Protein 2UX9 (pdb70)

Structure (mmCIF, N/CA/C/O backbone):
data_2UX9
#
_entry.id   2UX9
#
_cell.length_a   67.585
_cell.length_b   67.585
_cell.length_c   169.188
_cell.angle_alpha   90.00
_cell.angle_beta   90.00
_cell.angle_gamma   120.00
#
_symmetry.space_group_name_H-M   'P 31 2 1'
#
loop_
_entity.id
_entity.type
_entity.pdbx_description
1 polymer DODECIN
2 non-polymer 'SODIUM ION'
3 non-polymer 'FLAVIN MONONUCLEOTIDE'
4 non-polymer 'COENZYME A'
5 non-polymer 'PHOSPHATE ION'
6 water water
#
loop_
_atom_site.group_PDB
_atom_site.id
_atom_site.type_symbol
_atom_site.label_atom_id
_atom_site.label_alt_id
_atom_site.label_comp_id
_atom_site.label_asym_id
_atom_site.label_entity_id
_atom_site.label_seq_id
_atom_site.pdbx_PDB_ins_code
_atom_site.Cartn_x
_atom_site.Cartn_y
_atom_site.Cartn_z
_atom_site.occupancy
_atom_site.B_iso_or_equiv
_atom_site.auth_seq_id
_atom_site.auth_comp_id
_atom_site.auth_asym_id
_atom_site.auth_atom_id
_atom_site.pdbx_PDB_model_num
ATOM 1 N N . GLY A 1 2 ? 16.111 50.098 -12.324 1.00 20.67 2 GLY A N 1
ATOM 2 C CA . GLY A 1 2 ? 17.475 50.446 -11.876 1.00 20.49 2 GLY A CA 1
ATOM 3 C C . GLY A 1 2 ? 18.523 49.463 -12.364 1.00 20.05 2 GLY A C 1
ATOM 4 O O . GLY A 1 2 ? 18.329 48.799 -13.382 1.00 20.58 2 GLY A O 1
ATOM 5 N N . LYS A 1 3 ? 19.637 49.390 -11.640 1.00 19.22 3 LYS A N 1
ATOM 6 C CA . LYS A 1 3 ? 20.757 48.501 -11.980 1.00 18.80 3 LYS A CA 1
ATOM 7 C C . LYS A 1 3 ? 20.341 47.031 -12.059 1.00 17.46 3 LYS A C 1
ATOM 8 O O . LYS A 1 3 ? 19.461 46.587 -11.327 1.00 17.03 3 LYS A O 1
ATOM 14 N N . VAL A 1 4 ? 20.992 46.283 -12.947 1.00 15.33 4 VAL A N 1
ATOM 15 C CA . VAL A 1 4 ? 20.668 44.874 -13.157 1.00 14.46 4 VAL A CA 1
ATOM 16 C C . VAL A 1 4 ? 21.928 44.055 -12.927 1.00 13.41 4 VAL A C 1
ATOM 17 O O . VAL A 1 4 ? 23.022 44.476 -13.336 1.00 13.84 4 VAL A O 1
ATOM 21 N N . TYR A 1 5 ? 21.777 42.926 -12.235 1.00 13.32 5 TYR A N 1
ATOM 22 C CA . TYR A 1 5 ? 22.886 42.001 -11.964 1.00 12.76 5 TYR A CA 1
ATOM 23 C C . TYR A 1 5 ? 22.648 40.671 -12.659 1.00 12.84 5 TYR A C 1
ATOM 24 O O . TYR A 1 5 ? 21.509 40.276 -12.895 1.00 12.87 5 TYR A O 1
ATOM 33 N N . LYS A 1 6 ? 23.732 39.988 -12.991 1.00 12.91 6 LYS A N 1
ATOM 34 C CA . LYS A 1 6 ? 23.696 38.643 -13.527 1.00 13.33 6 LYS A CA 1
ATOM 35 C C . LYS A 1 6 ? 24.269 37.717 -12.469 1.00 13.58 6 LYS A C 1
ATOM 36 O O . LYS A 1 6 ? 25.223 38.085 -11.787 1.00 13.22 6 LYS A O 1
ATOM 42 N N . LYS A 1 7 ? 23.703 36.519 -12.346 1.00 12.93 7 LYS A N 1
ATOM 43 C CA . LYS A 1 7 ? 24.292 35.461 -11.537 1.00 13.79 7 LYS A CA 1
ATOM 44 C C . LYS A 1 7 ? 24.690 34.311 -12.451 1.00 13.45 7 LYS A C 1
ATOM 45 O O . LYS A 1 7 ? 23.916 33.911 -13.329 1.00 14.93 7 LYS A 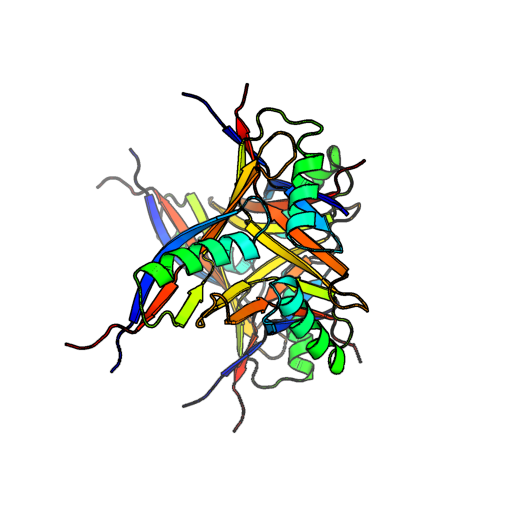O 1
ATOM 51 N N . VAL A 1 8 ? 25.895 33.786 -12.262 1.00 12.91 8 VAL A N 1
ATOM 52 C CA . VAL A 1 8 ? 26.332 32.569 -12.955 1.00 13.13 8 VAL A CA 1
ATOM 53 C C . VAL A 1 8 ? 26.716 31.509 -11.931 1.00 13.52 8 VAL A C 1
ATOM 54 O O . VAL A 1 8 ? 27.145 31.839 -10.824 1.00 14.36 8 VAL A O 1
ATOM 58 N N . GLU A 1 9 ? 26.544 30.246 -12.295 1.00 12.91 9 GLU A N 1
ATOM 59 C CA A GLU A 1 9 ? 26.863 29.151 -11.381 0.50 13.17 9 GLU A CA 1
ATOM 60 C CA B GLU A 1 9 ? 26.838 29.130 -11.406 0.50 13.15 9 GLU A CA 1
ATOM 61 C C . GLU A 1 9 ? 28.151 28.466 -11.804 1.00 13.28 9 GLU A C 1
ATOM 62 O O . GLU A 1 9 ? 28.282 27.968 -12.924 1.00 13.18 9 GLU A O 1
ATOM 73 N N . LEU A 1 10 ? 29.111 28.478 -10.884 1.00 12.84 10 LEU A N 1
ATOM 74 C CA . LEU A 1 10 ? 30.433 27.889 -11.094 1.00 13.29 10 LEU A CA 1
ATOM 75 C C . LEU A 1 10 ? 30.678 26.820 -10.051 1.00 13.68 10 LEU A C 1
ATOM 76 O O . LEU A 1 10 ? 29.986 26.764 -9.028 1.00 15.25 10 LEU A O 1
ATOM 81 N N . VAL A 1 11 ? 31.638 25.954 -10.331 1.00 12.46 11 VAL A N 1
ATOM 82 C CA . VAL A 1 11 ? 32.079 24.967 -9.363 1.00 12.03 11 VAL A CA 1
ATOM 83 C C . VAL A 1 11 ? 33.577 25.109 -9.238 1.00 11.89 11 VAL A C 1
ATOM 84 O O . VAL A 1 11 ? 34.311 24.860 -10.202 1.00 11.83 11 VAL A O 1
ATOM 88 N N . GLY A 1 12 ? 34.036 25.571 -8.078 1.00 11.41 12 GLY A N 1
ATOM 89 C CA . GLY A 1 12 ? 35.470 25.631 -7.824 1.00 11.46 12 GLY A CA 1
ATOM 90 C C . GLY A 1 12 ? 35.918 24.343 -7.175 1.00 11.62 12 GLY A C 1
ATOM 91 O O . GLY A 1 12 ? 35.153 23.744 -6.424 1.00 11.27 12 GLY A O 1
ATOM 92 N N . THR A 1 13 ? 37.146 23.916 -7.436 1.00 11.37 13 THR A N 1
ATOM 93 C CA . THR A 1 13 ? 37.692 22.721 -6.814 1.00 11.51 13 THR A CA 1
ATOM 94 C C . THR A 1 13 ? 39.059 22.971 -6.192 1.00 10.99 13 THR A C 1
ATOM 95 O O . THR A 1 13 ? 39.802 23.878 -6.601 1.00 11.59 13 THR A O 1
ATOM 99 N N . SER A 1 14 ? 39.382 22.149 -5.202 1.00 11.14 14 SER A N 1
ATOM 100 C CA . SER A 1 14 ? 40.674 22.179 -4.530 1.00 11.19 14 SER A CA 1
ATOM 101 C C . SER A 1 14 ? 40.875 20.876 -3.782 1.00 12.22 14 SER A C 1
ATOM 102 O O . SER A 1 14 ? 39.924 20.333 -3.234 1.00 12.14 14 SER A O 1
ATOM 105 N N . GLU A 1 15 ? 42.116 20.398 -3.722 1.00 12.49 15 GLU A N 1
ATOM 106 C CA . GLU A 1 15 ? 42.459 19.255 -2.878 1.00 13.92 15 GLU A CA 1
ATOM 107 C C . GLU A 1 15 ? 42.590 19.672 -1.434 1.00 13.97 15 GLU A C 1
ATOM 108 O O . GLU A 1 15 ? 42.571 18.830 -0.531 1.00 15.58 15 GLU A O 1
ATOM 114 N N . GLU A 1 16 ? 42.755 20.961 -1.200 1.00 13.69 16 GLU A N 1
ATOM 115 C CA A GLU A 1 16 ? 43.163 21.425 0.114 0.50 14.02 16 GLU A CA 1
ATOM 116 C CA B GLU A 1 16 ? 43.157 21.443 0.122 0.50 14.10 16 GLU A CA 1
ATOM 117 C C . GLU A 1 16 ? 41.979 21.773 1.019 1.00 14.40 16 GLU A C 1
ATOM 118 O O . GLU A 1 16 ? 41.962 21.402 2.188 1.00 15.91 16 GLU A O 1
ATOM 129 N N . GLY A 1 17 ? 40.976 22.461 0.491 1.00 13.21 17 GLY A N 1
ATOM 130 C CA . GLY A 1 17 ? 39.874 22.880 1.347 1.00 13.07 17 GLY A CA 1
ATOM 131 C C . GLY A 1 17 ? 38.796 23.690 0.676 1.00 12.70 17 GLY A C 1
ATOM 132 O O . GLY A 1 17 ? 38.844 23.970 -0.521 1.00 11.84 17 GLY A O 1
ATOM 133 N N . LEU A 1 18 ? 37.804 24.058 1.476 1.00 12.17 18 LEU A N 1
ATOM 134 C CA . LEU A 1 18 ? 36.625 24.742 0.981 1.00 12.01 18 LEU A CA 1
ATOM 135 C C . LEU A 1 18 ? 36.910 26.160 0.526 1.00 11.90 18 LEU A C 1
ATOM 136 O O . LEU A 1 18 ? 36.481 26.577 -0.549 1.00 11.52 18 LEU A O 1
ATOM 141 N N . GLU A 1 19 ? 37.673 26.900 1.322 1.00 12.26 19 GLU A N 1
ATOM 142 C CA . GLU A 1 19 ? 38.018 28.264 0.960 1.00 12.02 19 GLU A CA 1
ATOM 143 C C . GLU A 1 19 ? 38.825 28.299 -0.334 1.00 12.04 19 GLU A C 1
ATOM 144 O O . GLU A 1 19 ? 38.598 29.134 -1.202 1.00 12.18 19 GLU A O 1
ATOM 150 N N . ALA A 1 20 ? 39.762 27.374 -0.470 1.00 11.63 20 ALA A N 1
ATOM 151 C CA . ALA A 1 20 ? 40.580 27.329 -1.667 1.00 11.14 20 ALA A CA 1
AT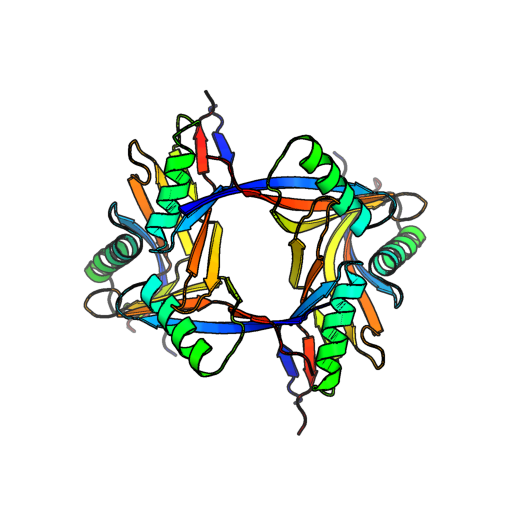OM 152 C C . ALA A 1 20 ? 39.731 27.017 -2.892 1.00 11.22 20 ALA A C 1
ATOM 153 O O . ALA A 1 20 ? 39.999 27.555 -3.968 1.00 11.28 20 ALA A O 1
ATOM 155 N N . ALA A 1 21 ? 38.737 26.145 -2.741 1.00 11.04 21 ALA A N 1
ATOM 156 C CA . ALA A 1 21 ? 37.845 25.834 -3.858 1.00 10.84 21 ALA A CA 1
ATOM 157 C C . ALA A 1 21 ? 37.032 27.064 -4.265 1.00 11.40 21 ALA A C 1
ATOM 158 O O . ALA A 1 21 ? 36.886 27.367 -5.447 1.00 11.89 21 ALA A O 1
ATOM 160 N N . ILE A 1 22 ? 36.508 27.782 -3.278 1.00 11.72 22 ILE A N 1
ATOM 161 C CA . ILE A 1 22 ? 35.769 29.016 -3.558 1.00 11.77 22 ILE A CA 1
ATOM 162 C C . ILE A 1 22 ? 36.683 30.026 -4.264 1.00 11.82 22 ILE A C 1
ATOM 163 O O . ILE A 1 22 ? 36.316 30.613 -5.284 1.00 11.54 22 ILE A O 1
ATOM 168 N N . GLN A 1 23 ? 37.893 30.189 -3.744 1.00 11.77 23 GLN A N 1
ATOM 169 C CA . GLN A 1 23 ? 38.822 31.147 -4.316 1.00 11.96 23 GLN A CA 1
ATOM 170 C C . GLN A 1 23 ? 39.212 30.778 -5.753 1.00 12.41 23 GLN A C 1
ATOM 171 O O . GLN A 1 23 ? 39.410 31.657 -6.587 1.00 12.24 23 GLN A O 1
ATOM 177 N N . ALA A 1 24 ? 39.318 29.485 -6.041 1.00 12.04 24 ALA A N 1
ATOM 178 C CA . ALA A 1 24 ? 39.629 29.067 -7.412 1.00 12.00 24 ALA A CA 1
ATOM 179 C C . ALA A 1 24 ? 38.540 29.491 -8.395 1.00 12.42 24 ALA A C 1
ATOM 180 O O . ALA A 1 24 ? 38.839 29.969 -9.492 1.00 12.57 24 ALA A O 1
ATOM 182 N N . ALA A 1 25 ? 37.281 29.317 -8.010 1.00 12.47 25 ALA A N 1
ATOM 183 C CA . ALA A 1 25 ? 36.184 29.737 -8.870 1.00 12.72 25 ALA A CA 1
ATOM 184 C C . ALA A 1 25 ? 36.223 31.250 -9.094 1.00 12.96 25 ALA A C 1
ATOM 185 O O . ALA A 1 25 ? 36.081 31.733 -10.219 1.00 12.65 25 ALA A O 1
ATOM 187 N N . LEU A 1 26 ? 36.443 32.002 -8.020 1.00 12.96 26 LEU A N 1
ATOM 188 C CA . LEU A 1 26 ? 36.460 33.462 -8.126 1.00 13.10 26 LEU A CA 1
ATOM 189 C C . LEU A 1 26 ? 37.652 33.975 -8.929 1.00 13.37 26 LEU A C 1
ATOM 190 O O . LEU A 1 26 ? 37.526 34.966 -9.653 1.00 13.39 26 LEU A O 1
ATOM 195 N N . ALA A 1 27 ? 38.796 33.302 -8.812 1.00 13.13 27 ALA A N 1
ATOM 196 C CA . ALA A 1 27 ? 39.988 33.695 -9.563 1.00 13.25 27 ALA A CA 1
ATOM 197 C C . ALA A 1 27 ? 39.758 33.495 -11.052 1.00 13.87 27 ALA A C 1
ATOM 198 O O . ALA A 1 27 ? 40.155 34.329 -11.872 1.00 14.22 27 ALA A O 1
ATOM 200 N N . ARG A 1 28 ? 39.115 32.393 -11.414 1.00 14.10 28 ARG A N 1
ATOM 201 C CA . ARG A 1 28 ? 38.791 32.167 -12.819 1.00 14.26 28 ARG A CA 1
ATOM 202 C C . ARG A 1 28 ? 37.771 33.212 -13.312 1.00 14.48 28 ARG A C 1
ATOM 203 O O . ARG A 1 28 ? 37.930 33.775 -14.399 1.00 14.81 28 ARG A O 1
ATOM 211 N N . ALA A 1 29 ? 36.750 33.498 -12.509 1.00 14.35 29 ALA A N 1
ATOM 212 C CA . ALA A 1 29 ? 35.724 34.468 -12.904 1.00 14.54 29 ALA A CA 1
ATOM 213 C C . ALA A 1 29 ? 36.315 35.850 -13.203 1.00 15.11 29 ALA A C 1
ATOM 214 O O . ALA A 1 29 ? 35.930 36.498 -14.175 1.00 14.87 29 ALA A O 1
ATOM 216 N N . ARG A 1 30 ? 37.276 36.272 -12.386 1.00 15.35 30 ARG A N 1
ATOM 217 C CA A ARG A 1 30 ? 37.887 37.593 -12.525 0.50 16.00 30 ARG A CA 1
ATOM 218 C CA B ARG A 1 30 ? 37.932 37.579 -12.504 0.50 15.94 30 ARG A CA 1
ATOM 219 C C . ARG A 1 30 ? 38.717 37.726 -13.805 1.00 16.14 30 ARG A C 1
ATOM 220 O O . ARG A 1 30 ? 38.965 38.833 -14.266 1.00 16.22 30 ARG A O 1
ATOM 235 N N . LYS A 1 31 ? 39.131 36.608 -14.396 1.00 15.50 31 LYS A N 1
ATOM 236 C CA . LYS A 1 31 ? 39.875 36.677 -15.659 1.00 16.53 31 LYS A CA 1
ATOM 237 C C . LYS A 1 31 ? 39.048 37.298 -16.786 1.00 16.06 31 LYS A C 1
ATOM 238 O O . LYS A 1 31 ? 39.600 37.962 -17.661 1.00 16.35 31 LYS A O 1
ATOM 244 N N . THR A 1 32 ? 37.734 37.083 -16.772 1.00 15.75 32 THR A N 1
ATOM 245 C CA . THR A 1 32 ? 36.879 37.548 -17.866 1.00 15.53 32 THR A CA 1
ATOM 246 C C . THR A 1 32 ? 35.690 38.414 -17.453 1.00 15.27 32 THR A C 1
ATOM 247 O O . THR A 1 32 ? 35.114 39.090 -18.306 1.00 15.48 32 THR A O 1
ATOM 251 N N . LEU A 1 33 ? 35.315 38.393 -16.173 1.00 14.59 33 LEU A N 1
ATOM 252 C CA . LEU A 1 33 ? 34.143 39.136 -15.697 1.00 14.69 33 LEU A CA 1
ATOM 253 C C . LEU A 1 33 ? 34.536 40.301 -14.806 1.00 14.90 33 LEU A C 1
ATOM 254 O O . LEU A 1 33 ? 35.409 40.186 -13.949 1.00 15.67 33 LEU A O 1
ATOM 259 N N . ARG A 1 34 ? 33.874 41.429 -15.025 1.00 15.00 34 ARG A N 1
ATOM 260 C CA . ARG A 1 34 ? 34.083 42.631 -14.243 1.00 15.01 34 ARG A CA 1
ATOM 261 C C . ARG A 1 34 ? 32.900 42.872 -13.316 1.00 14.45 34 ARG A C 1
ATOM 262 O O . ARG A 1 34 ? 31.776 42.378 -13.551 1.00 14.25 34 ARG A O 1
ATOM 270 N N . HIS A 1 35 ? 33.152 43.654 -12.272 1.00 14.19 35 HIS A N 1
ATOM 271 C CA . HIS A 1 35 ? 32.131 44.077 -11.316 1.00 14.30 35 HIS A CA 1
ATOM 272 C C . HIS A 1 35 ? 31.574 42.894 -10.535 1.00 13.74 35 HIS A C 1
ATOM 273 O O . HIS A 1 35 ? 30.403 42.868 -10.205 1.00 12.88 35 HIS A O 1
ATOM 280 N N . LEU A 1 36 ? 32.438 41.924 -10.239 1.00 13.28 36 LEU A N 1
ATOM 281 C CA . LEU A 1 36 ? 32.094 40.791 -9.384 1.00 13.73 36 LEU A CA 1
ATOM 282 C C . LEU A 1 36 ? 31.808 41.334 -7.987 1.00 14.05 36 LEU A C 1
ATOM 283 O O . LEU A 1 36 ? 32.620 42.085 -7.444 1.00 14.35 36 LEU A O 1
ATOM 288 N N . ASP A 1 37 ? 30.652 40.978 -7.422 1.00 13.20 37 ASP A N 1
ATOM 289 C CA . ASP A 1 37 ? 30.172 41.626 -6.187 1.00 13.24 37 ASP A CA 1
ATOM 290 C C . ASP A 1 37 ? 29.959 40.673 -5.012 1.00 12.97 37 ASP A C 1
ATOM 291 O O . ASP A 1 37 ? 30.429 40.961 -3.913 1.00 13.41 37 ASP A O 1
ATOM 296 N N . TRP A 1 38 ? 29.242 39.566 -5.218 1.00 12.70 38 TRP A N 1
ATOM 297 C CA . TRP A 1 38 ? 28.975 38.639 -4.121 1.00 12.85 38 TRP A CA 1
ATOM 298 C C . TRP A 1 38 ? 28.901 37.209 -4.607 1.00 11.96 38 TRP A C 1
ATOM 299 O O . TRP A 1 38 ? 28.781 36.968 -5.796 1.00 12.56 38 TRP A O 1
ATOM 310 N N . PHE A 1 39 ? 28.966 36.267 -3.674 1.00 11.85 39 PHE A N 1
ATOM 311 C CA . PHE A 1 39 ? 28.761 34.871 -4.008 1.00 12.01 39 PHE A CA 1
ATOM 312 C C . PHE A 1 39 ? 27.874 34.195 -2.974 1.00 12.33 39 PHE A C 1
ATOM 313 O O . PHE A 1 39 ? 27.700 34.690 -1.861 1.00 12.56 39 PHE A O 1
ATOM 321 N N . GLU A 1 40 ? 27.296 33.073 -3.393 1.00 12.63 40 GLU A N 1
ATOM 322 C CA . GLU A 1 40 ? 26.399 32.255 -2.582 1.00 12.76 40 GLU A CA 1
ATOM 323 C C . GLU A 1 40 ? 26.805 30.806 -2.799 1.00 12.40 40 GLU A C 1
ATOM 324 O O . GLU A 1 40 ? 26.795 30.322 -3.937 1.00 13.53 40 GLU A O 1
ATOM 330 N N . VAL A 1 41 ? 27.146 30.095 -1.734 1.00 12.80 41 VAL A N 1
ATOM 331 C CA . VAL A 1 41 ? 27.418 28.668 -1.850 1.00 12.57 41 VAL A CA 1
ATOM 332 C C . VAL A 1 41 ? 26.108 27.889 -1.934 1.00 13.29 41 VAL A C 1
ATOM 333 O O . VAL A 1 41 ? 25.249 27.993 -1.060 1.00 14.20 41 VAL A O 1
ATOM 337 N N . LYS A 1 42 ? 25.958 27.108 -3.000 1.00 12.83 42 LYS A N 1
ATOM 338 C CA . LYS A 1 42 ? 24.743 26.329 -3.227 1.00 13.63 42 LYS A CA 1
ATOM 339 C C . LYS A 1 42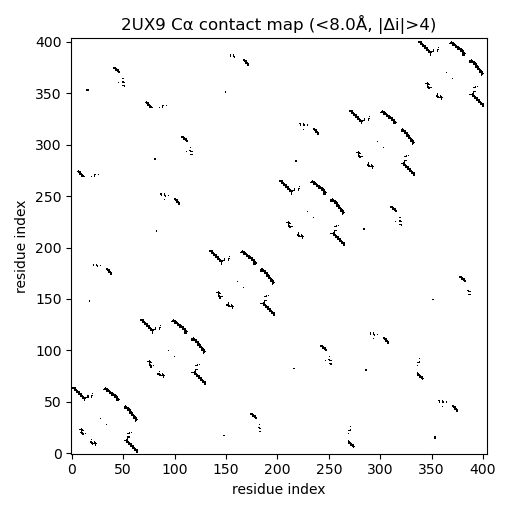 ? 24.874 24.899 -2.729 1.00 13.52 42 LYS A C 1
ATOM 340 O O . LYS A 1 42 ? 23.928 24.353 -2.178 1.00 14.55 42 LYS A O 1
ATOM 346 N N . GLU A 1 43 ? 26.047 24.304 -2.921 1.00 13.14 43 GLU A N 1
ATOM 347 C CA . GLU A 1 43 ? 26.313 22.913 -2.550 1.00 14.21 43 GLU A CA 1
ATOM 348 C C . GLU A 1 43 ? 27.785 22.767 -2.265 1.00 12.73 43 GLU A C 1
ATOM 349 O O . GLU A 1 43 ? 28.601 23.442 -2.889 1.00 13.08 43 GLU A O 1
ATOM 355 N N . ILE A 1 44 ? 28.123 21.813 -1.397 1.00 11.94 44 ILE A N 1
ATOM 356 C CA . ILE A 1 44 ? 29.470 21.313 -1.240 1.00 12.21 44 ILE A CA 1
ATOM 357 C C . ILE A 1 44 ? 29.424 19.807 -1.498 1.00 12.16 44 ILE A C 1
ATOM 358 O O . ILE A 1 44 ? 28.675 19.067 -0.867 1.00 11.65 44 ILE A O 1
ATOM 363 N N . ARG A 1 45 ? 30.216 19.380 -2.471 1.00 12.02 45 ARG A N 1
ATOM 364 C CA . ARG A 1 45 ? 30.345 17.976 -2.872 1.00 12.25 45 ARG A CA 1
ATOM 365 C C . ARG A 1 45 ? 31.834 17.662 -2.973 1.00 11.63 45 ARG A C 1
ATOM 366 O O . ARG A 1 45 ? 32.683 18.521 -2.727 1.00 11.98 45 ARG A O 1
ATOM 374 N N . GLY A 1 46 ? 32.165 16.438 -3.354 1.00 11.11 46 GLY A N 1
ATOM 375 C CA . GLY A 1 46 ? 33.546 16.149 -3.640 1.00 10.90 46 GLY A CA 1
ATOM 376 C C . GLY A 1 46 ? 33.769 14.712 -3.995 1.00 10.72 46 GLY A C 1
ATOM 377 O O . GLY A 1 46 ? 32.855 13.887 -3.967 1.00 10.80 46 GLY A O 1
ATOM 378 N N . THR A 1 47 ? 35.000 14.425 -4.359 1.00 11.06 47 THR A N 1
ATOM 379 C CA . THR A 1 47 ? 35.417 13.083 -4.684 1.00 11.20 47 THR A CA 1
ATOM 380 C C . THR A 1 47 ? 36.291 12.490 -3.579 1.00 11.56 47 THR A C 1
ATOM 381 O O . THR A 1 47 ? 36.849 13.208 -2.744 1.00 11.24 47 THR A O 1
ATOM 385 N N . ILE A 1 48 ? 36.365 11.167 -3.569 1.00 11.88 48 ILE A N 1
ATOM 386 C CA . ILE A 1 48 ? 37.074 10.425 -2.544 1.00 11.89 48 ILE A CA 1
ATOM 387 C C . ILE A 1 48 ? 38.209 9.633 -3.183 1.00 13.01 48 ILE A C 1
ATOM 388 O O . ILE A 1 48 ? 38.034 9.032 -4.246 1.00 13.12 48 ILE A O 1
ATOM 393 N N . GLY A 1 49 ? 39.371 9.666 -2.536 1.00 13.85 49 GLY A N 1
ATOM 394 C CA . GLY A 1 49 ? 40.544 8.915 -2.968 1.00 15.61 49 GLY A CA 1
ATOM 395 C C . GLY A 1 49 ? 41.170 8.217 -1.785 1.00 17.66 49 GLY A C 1
ATOM 396 O O . GLY A 1 49 ? 40.546 8.046 -0.737 1.00 17.55 49 GLY A O 1
ATOM 397 N N . GLU A 1 50 ? 42.425 7.825 -1.956 1.00 19.26 50 GLU A N 1
ATOM 398 C CA . GLU A 1 50 ? 43.138 7.071 -0.930 1.00 20.75 50 GLU A CA 1
ATOM 399 C C . GLU A 1 50 ? 43.396 7.891 0.336 1.00 20.93 50 GLU A C 1
ATOM 400 O O . GLU A 1 50 ? 43.531 7.323 1.420 1.00 22.97 50 GLU A O 1
ATOM 406 N N . ALA A 1 51 ? 43.480 9.212 0.202 1.00 20.71 51 ALA A N 1
ATOM 407 C CA . ALA A 1 51 ? 43.766 10.087 1.346 1.00 20.11 51 ALA A CA 1
ATOM 408 C C . ALA A 1 51 ? 42.500 10.639 1.997 1.00 19.10 51 ALA A C 1
ATOM 409 O O . ALA A 1 51 ? 42.581 11.553 2.821 1.00 19.93 51 ALA A O 1
ATOM 411 N N . GLY A 1 52 ? 41.336 10.089 1.637 1.00 17.05 52 GLY A N 1
ATOM 412 C CA . GLY A 1 52 ? 40.052 10.676 2.018 1.00 15.85 52 GLY A CA 1
ATOM 413 C C . GLY A 1 52 ? 39.557 11.575 0.907 1.00 14.86 52 GLY A C 1
ATOM 414 O O . GLY A 1 52 ? 39.368 11.122 -0.224 1.00 15.58 52 GLY A O 1
ATOM 415 N N . VAL A 1 53 ? 39.370 12.854 1.194 1.00 13.50 53 VAL A N 1
ATOM 416 C CA . VAL A 1 53 ? 38.970 13.787 0.153 1.00 13.25 53 VAL A CA 1
ATOM 417 C C . VAL A 1 53 ? 40.040 13.836 -0.932 1.00 13.52 53 VAL A C 1
ATOM 418 O O . VAL A 1 53 ? 41.226 13.962 -0.637 1.00 14.59 53 VAL A O 1
ATOM 422 N N . LYS A 1 54 ? 39.611 13.708 -2.183 1.00 13.05 54 LYS A N 1
ATOM 423 C CA . LYS A 1 54 ? 40.481 13.883 -3.336 1.00 13.89 54 LYS A CA 1
ATOM 424 C C . LYS A 1 54 ? 40.319 15.315 -3.833 1.00 13.86 54 LYS A C 1
ATOM 425 O O . LYS A 1 54 ? 41.291 16.070 -3.893 1.00 15.07 54 LYS A O 1
ATOM 431 N N . GLU A 1 55 ? 39.089 15.710 -4.153 1.00 13.38 55 GLU A N 1
ATOM 432 C CA . GLU A 1 55 ? 38.790 17.107 -4.486 1.00 13.39 55 GLU A CA 1
ATOM 433 C C . GLU A 1 55 ? 37.561 17.560 -3.745 1.00 13.01 55 GLU A C 1
ATOM 434 O O . GLU A 1 55 ? 36.543 16.873 -3.778 1.00 14.05 55 GLU A O 1
ATOM 440 N N . TYR A 1 56 ? 37.631 18.735 -3.121 1.00 12.08 56 TYR A N 1
ATOM 441 C CA . TYR A 1 56 ? 36.440 19.461 -2.683 1.00 12.03 56 TYR A CA 1
ATOM 442 C C . TYR A 1 56 ? 35.864 20.180 -3.887 1.00 12.18 56 TYR A C 1
ATOM 443 O O . TYR A 1 56 ? 36.621 20.760 -4.664 1.00 12.66 56 TYR A O 1
ATOM 452 N N . GLN A 1 57 ? 34.538 20.150 -4.035 1.00 12.00 57 GLN A N 1
ATOM 453 C CA . GLN A 1 57 ? 33.859 20.783 -5.162 1.00 12.37 57 GLN A CA 1
ATOM 454 C C . GLN A 1 57 ? 32.760 21.680 -4.606 1.00 12.70 57 GLN A C 1
ATOM 455 O O . GLN A 1 57 ? 31.751 21.197 -4.091 1.00 13.34 57 GLN A O 1
ATOM 461 N N . VAL A 1 58 ? 32.976 22.991 -4.660 1.00 11.93 58 VAL A N 1
ATOM 462 C CA . VAL A 1 58 ? 32.051 23.954 -4.089 1.00 11.71 58 VAL A CA 1
ATOM 463 C C . VAL A 1 58 ? 31.285 24.598 -5.231 1.00 11.45 58 VAL A C 1
ATOM 464 O O . VAL A 1 58 ? 31.867 25.268 -6.081 1.00 11.88 58 VAL A O 1
ATOM 468 N N . VAL A 1 59 ? 29.984 24.352 -5.266 1.00 11.38 59 VAL A N 1
ATOM 469 C CA . VAL A 1 59 ? 29.092 24.918 -6.250 1.00 11.84 59 VAL A CA 1
ATOM 470 C C . VAL A 1 59 ? 28.607 26.253 -5.732 1.00 12.54 59 VAL A C 1
ATOM 471 O O . VAL A 1 59 ? 28.049 26.329 -4.639 1.00 12.66 59 VAL A O 1
ATOM 475 N N . LEU A 1 60 ? 28.840 27.312 -6.485 1.00 13.21 60 LEU A N 1
ATOM 476 C CA . LEU A 1 60 ? 28.435 28.620 -6.005 1.00 14.64 60 LEU A CA 1
ATOM 477 C C . LEU A 1 60 ? 27.894 29.482 -7.107 1.00 14.53 60 LEU A C 1
ATOM 478 O O . LEU A 1 60 ? 28.248 29.323 -8.268 1.00 15.38 60 LEU A O 1
ATOM 483 N N . GLU A 1 61 ? 26.976 30.355 -6.727 1.00 14.20 61 GLU A N 1
ATOM 484 C CA A GLU A 1 61 ? 26.477 31.423 -7.588 0.50 14.79 61 GLU A CA 1
ATOM 485 C CA B GLU A 1 61 ? 26.541 31.390 -7.636 0.50 14.69 61 GLU A CA 1
ATOM 486 C C . GLU A 1 61 ? 27.352 32.648 -7.385 1.00 14.57 61 GLU A C 1
ATOM 487 O O . GLU A 1 61 ? 27.668 32.988 -6.245 1.00 14.76 61 GLU A O 1
ATOM 498 N N . VAL A 1 62 ? 27.725 33.299 -8.476 1.00 14.20 62 VAL A N 1
ATOM 499 C CA . VAL A 1 62 ? 28.509 34.517 -8.449 1.00 14.24 62 VAL A CA 1
ATOM 500 C C . VAL A 1 62 ? 27.684 35.632 -9.086 1.00 13.38 62 VAL A C 1
ATOM 501 O O . VAL A 1 62 ? 27.233 35.496 -10.226 1.00 13.59 62 VAL A O 1
ATOM 505 N N . GLY A 1 63 ? 27.491 36.717 -8.345 1.00 13.42 63 GLY A N 1
ATOM 506 C CA . GLY A 1 63 ? 26.701 37.860 -8.806 1.00 12.79 63 GLY A CA 1
ATOM 507 C C . GLY A 1 63 ? 27.582 39.018 -9.207 1.00 13.31 63 GLY A C 1
ATOM 508 O O . GLY A 1 63 ? 28.520 39.361 -8.493 1.00 12.57 63 GLY A O 1
ATOM 509 N N . PHE A 1 64 ? 27.286 39.615 -10.360 1.00 12.27 64 PHE A N 1
ATOM 510 C CA . PHE A 1 64 ? 28.042 40.749 -10.862 1.00 12.64 64 PHE A CA 1
ATOM 511 C C . PHE A 1 64 ? 27.137 41.780 -11.504 1.00 12.41 64 PHE A C 1
ATOM 512 O O . PHE A 1 64 ? 26.091 41.448 -12.049 1.00 12.60 64 PHE A O 1
ATOM 520 N N . ALA A 1 65 ? 27.540 43.043 -11.422 1.00 13.50 65 ALA A N 1
ATOM 521 C CA . ALA A 1 65 ? 26.753 44.131 -11.983 1.00 14.21 65 ALA A CA 1
ATOM 522 C C . ALA A 1 65 ? 26.941 44.150 -13.488 1.00 15.64 65 ALA A C 1
ATOM 523 O O . ALA A 1 65 ? 28.072 44.060 -13.970 1.00 16.01 65 ALA A O 1
ATOM 525 N N . LEU A 1 66 ? 25.845 44.245 -14.232 1.00 16.89 66 LEU A N 1
ATOM 526 C CA . LEU A 1 66 ? 25.923 44.422 -15.673 1.00 18.65 66 LEU A CA 1
ATOM 527 C C . LEU A 1 66 ? 26.296 45.868 -15.995 1.00 19.82 66 LEU A C 1
ATOM 528 O O . LEU A 1 66 ? 25.735 46.815 -15.442 1.00 20.75 66 LEU A O 1
ATOM 533 N N . GLU A 1 67 ? 27.260 46.033 -16.890 1.00 20.81 67 GLU A N 1
ATOM 534 C CA . GLU A 1 67 ? 27.692 47.362 -17.308 1.00 21.43 67 GLU A CA 1
ATOM 535 C C . GLU A 1 67 ? 26.621 48.057 -18.136 1.00 21.90 67 GLU A C 1
ATOM 536 O O . GLU A 1 67 ? 25.799 47.402 -18.769 1.00 22.51 67 GLU A O 1
ATOM 542 N N . GLY B 1 2 ? 3.862 -1.048 16.019 1.00 21.07 2 GLY B N 1
ATOM 543 C CA . GLY B 1 2 ? 3.638 -2.069 14.949 1.00 21.03 2 GLY B CA 1
ATOM 544 C C . GLY B 1 2 ? 4.865 -2.323 14.084 1.00 20.50 2 GLY B C 1
ATOM 545 O O . GLY B 1 2 ? 5.998 -2.189 14.561 1.00 21.30 2 GLY B O 1
ATOM 546 N N . LYS B 1 3 ? 4.634 -2.680 12.817 1.00 19.66 3 LYS B N 1
ATOM 547 C CA . LYS B 1 3 ? 5.707 -3.018 11.862 1.00 18.84 3 LYS B CA 1
ATOM 548 C C . LYS B 1 3 ? 6.656 -1.861 11.656 1.00 16.79 3 LYS B C 1
ATOM 549 O O . LYS B 1 3 ? 6.267 -0.706 11.741 1.00 16.24 3 LYS B O 1
ATOM 555 N N . VAL B 1 4 ? 7.908 -2.196 11.369 1.00 14.80 4 VAL B N 1
ATOM 556 C CA . VAL B 1 4 ? 8.943 -1.196 11.132 1.00 13.76 4 VAL B CA 1
ATOM 557 C C . VAL B 1 4 ? 9.574 -1.459 9.773 1.00 13.34 4 VAL B C 1
ATOM 558 O O . VAL B 1 4 ? 9.825 -2.604 9.390 1.00 13.00 4 VAL B O 1
ATOM 562 N N . TYR B 1 5 ? 9.790 -0.387 9.026 1.00 12.82 5 TYR B N 1
ATOM 563 C CA . TYR B 1 5 ? 10.387 -0.434 7.703 1.00 12.78 5 TYR B CA 1
ATOM 564 C C . TYR B 1 5 ? 11.730 0.269 7.753 1.00 12.67 5 TYR B C 1
ATOM 565 O O . TYR B 1 5 ? 11.977 1.133 8.600 1.00 12.81 5 TYR B O 1
ATOM 574 N N . LYS B 1 6 ? 12.600 -0.127 6.833 1.00 13.23 6 LYS B N 1
ATOM 575 C CA . LYS B 1 6 ? 13.859 0.569 6.613 1.00 13.87 6 LYS B CA 1
ATOM 576 C C . LYS B 1 6 ? 13.884 1.088 5.183 1.00 13.73 6 LYS B C 1
ATOM 577 O O . LYS B 1 6 ? 13.333 0.441 4.286 1.00 13.40 6 LYS B O 1
ATOM 583 N N . LYS B 1 7 ? 14.465 2.273 4.993 1.00 13.53 7 LYS B N 1
ATOM 584 C CA . LYS B 1 7 ? 14.694 2.841 3.671 1.00 13.74 7 LYS B CA 1
ATOM 585 C C . LYS B 1 7 ? 16.187 2.939 3.410 1.00 13.69 7 LYS B C 1
ATOM 586 O O . LYS B 1 7 ? 16.938 3.408 4.275 1.00 14.81 7 LYS B O 1
ATOM 592 N N . VAL B 1 8 ? 16.625 2.451 2.252 1.00 12.89 8 VAL B N 1
ATOM 593 C CA . VAL B 1 8 ? 18.020 2.577 1.836 1.00 13.46 8 VAL B CA 1
ATOM 594 C C . VAL B 1 8 ? 18.091 3.338 0.533 1.00 13.20 8 VAL B C 1
ATOM 595 O O . VAL B 1 8 ? 17.204 3.195 -0.314 1.00 14.00 8 VAL B O 1
ATOM 599 N N . GLU B 1 9 ? 19.146 4.140 0.376 1.00 13.71 9 GLU B N 1
ATOM 600 C CA A GLU B 1 9 ? 19.298 4.952 -0.826 0.50 13.93 9 GLU B CA 1
ATOM 601 C CA B GLU B 1 9 ? 19.327 4.971 -0.801 0.50 13.97 9 GLU B CA 1
ATOM 602 C C . GLU B 1 9 ? 20.301 4.311 -1.778 1.00 13.75 9 GLU B C 1
ATOM 603 O O . GLU B 1 9 ? 21.471 4.099 -1.445 1.00 13.87 9 GLU B O 1
ATOM 614 N N . LEU B 1 10 ? 19.820 4.000 -2.973 1.00 13.39 10 LEU B N 1
ATOM 615 C CA . LEU B 1 10 ? 20.608 3.371 -4.028 1.00 13.55 10 LEU B CA 1
ATOM 616 C C . LEU B 1 10 ? 20.657 4.278 -5.237 1.00 13.35 10 LEU B C 1
ATOM 617 O O . LEU B 1 10 ? 19.798 5.149 -5.399 1.00 14.65 10 LEU B O 1
ATOM 622 N N . VAL B 1 11 ? 21.646 4.068 -6.090 1.00 12.57 11 VAL B N 1
ATOM 623 C CA . VAL B 1 11 ? 21.706 4.743 -7.379 1.00 12.24 11 VAL B CA 1
ATOM 624 C C . VAL B 1 11 ? 21.757 3.679 -8.452 1.00 12.06 11 VAL B C 1
ATOM 625 O O . VAL B 1 11 ? 22.729 2.941 -8.547 1.00 12.83 11 VAL B O 1
ATOM 629 N N . GLY B 1 12 ? 20.687 3.557 -9.223 1.00 12.16 12 GLY B N 1
ATOM 630 C CA . GLY B 1 12 ? 20.690 2.671 -10.373 1.00 12.14 12 GLY B CA 1
ATOM 631 C C . GLY B 1 12 ? 21.206 3.407 -11.587 1.00 12.65 12 GLY B C 1
ATOM 632 O O . GLY B 1 12 ? 20.971 4.605 -11.736 1.00 12.70 12 GLY B O 1
ATOM 633 N N . THR B 1 13 ? 21.935 2.712 -12.450 1.00 12.67 13 THR B N 1
ATOM 634 C CA . THR B 1 13 ? 22.451 3.323 -13.657 1.00 13.43 13 THR B CA 1
ATOM 635 C C . THR B 1 13 ? 22.140 2.480 -14.883 1.00 13.35 13 THR B C 1
ATOM 636 O O . THR B 1 13 ? 22.002 1.259 -14.799 1.00 14.88 13 THR B O 1
ATOM 640 N N . SER B 1 14 ? 22.026 3.154 -16.017 1.00 13.69 14 SER B N 1
ATOM 641 C CA . SER B 1 14 ? 21.816 2.490 -17.287 1.00 13.64 14 SER B CA 1
ATOM 642 C C . SER B 1 14 ? 22.130 3.440 -18.420 1.00 13.92 14 SER B C 1
ATOM 643 O O . SER B 1 14 ? 21.836 4.620 -18.347 1.00 13.78 14 SER B O 1
ATOM 646 N N . GLU B 1 15 ? 22.692 2.913 -19.500 1.00 14.16 15 GLU B N 1
ATOM 647 C CA . GLU B 1 15 ? 22.838 3.681 -20.735 1.00 15.61 15 GLU B CA 1
ATOM 648 C C . GLU B 1 15 ? 21.512 3.815 -21.486 1.00 15.80 15 GLU B C 1
ATOM 649 O O . GLU B 1 15 ? 21.365 4.684 -22.343 1.00 16.76 15 GLU B O 1
ATOM 655 N N . GLU B 1 16 ? 20.545 2.964 -21.163 1.00 15.54 16 GLU B N 1
ATOM 656 C CA . GLU B 1 16 ? 19.334 2.854 -21.979 1.00 16.53 16 GLU B CA 1
ATOM 657 C C . GLU B 1 16 ? 18.238 3.857 -21.637 1.00 15.77 16 GLU B C 1
ATOM 658 O O . GLU B 1 16 ? 17.540 4.341 -22.512 1.00 17.04 16 GLU B O 1
ATOM 664 N N . GLY B 1 17 ? 18.063 4.155 -20.364 1.00 14.47 17 GLY B N 1
ATOM 665 C CA . GLY B 1 17 ? 16.968 5.015 -19.970 1.00 14.06 17 GLY B CA 1
ATOM 666 C C . GLY B 1 17 ? 16.720 5.014 -18.479 1.00 13.31 17 GLY B C 1
ATOM 667 O O . GLY B 1 17 ? 17.400 4.332 -17.705 1.00 13.43 17 GLY B O 1
ATOM 668 N N . LEU B 1 18 ? 15.708 5.775 -18.093 1.00 13.04 18 LEU B N 1
ATOM 669 C CA . LEU B 1 18 ? 15.380 6.005 -16.690 1.00 12.70 18 LEU B CA 1
ATOM 670 C C . LEU B 1 18 ? 14.790 4.747 -16.042 1.00 12.68 18 LEU B C 1
ATOM 671 O O . LEU B 1 18 ? 15.203 4.337 -14.947 1.00 12.86 18 LEU B O 1
ATOM 676 N N . GLU B 1 19 ? 13.836 4.129 -16.725 1.00 12.51 19 GLU B N 1
ATOM 677 C CA . GLU B 1 19 ? 13.218 2.908 -16.231 1.00 12.57 19 GLU B CA 1
ATOM 678 C C . GLU B 1 19 ? 14.265 1.800 -16.046 1.00 12.51 19 GLU B C 1
ATOM 679 O O . GLU B 1 19 ? 14.272 1.106 -15.041 1.00 12.28 19 GLU B O 1
ATOM 685 N N . ALA B 1 20 ? 15.165 1.661 -17.012 1.00 11.78 20 ALA B N 1
ATOM 686 C CA . ALA B 1 20 ? 16.220 0.656 -16.910 1.00 12.13 20 ALA B CA 1
ATOM 687 C C . ALA B 1 20 ? 17.122 0.907 -15.706 1.00 12.01 20 ALA B C 1
ATOM 688 O O . ALA B 1 20 ? 17.538 -0.035 -15.038 1.00 12.91 20 ALA B O 1
ATOM 690 N N . ALA B 1 21 ? 17.417 2.170 -15.419 1.00 11.63 21 ALA B N 1
ATOM 691 C CA . ALA B 1 21 ? 18.238 2.519 -14.256 1.00 11.96 21 ALA B CA 1
ATOM 692 C C . ALA B 1 21 ? 17.538 2.157 -12.941 1.00 12.06 21 ALA B C 1
ATOM 693 O O . ALA B 1 21 ? 18.139 1.581 -12.023 1.00 12.40 21 ALA B O 1
ATOM 695 N N . ILE B 1 22 ? 16.247 2.472 -12.861 1.00 12.10 22 ILE B N 1
ATOM 696 C CA . ILE B 1 22 ? 15.458 2.117 -11.685 1.00 12.37 22 ILE B CA 1
ATOM 697 C C . ILE B 1 22 ? 15.411 0.599 -11.512 1.00 12.88 22 ILE B C 1
ATOM 698 O O . ILE B 1 22 ? 15.639 0.073 -10.422 1.00 13.00 22 ILE B O 1
ATOM 703 N N . GLN B 1 23 ? 15.162 -0.096 -12.612 1.00 12.96 23 GLN B N 1
ATOM 704 C CA . GLN B 1 23 ? 15.071 -1.543 -12.564 1.00 13.22 23 GLN B CA 1
ATOM 705 C C . GLN B 1 23 ? 16.388 -2.173 -12.150 1.00 13.48 23 GLN B C 1
ATOM 706 O O . GLN B 1 23 ? 16.383 -3.178 -11.452 1.00 13.15 23 GLN B O 1
ATOM 712 N N . ALA B 1 24 ? 17.507 -1.583 -12.554 1.00 13.02 24 ALA B N 1
ATOM 713 C CA . ALA B 1 24 ? 18.815 -2.122 -12.174 1.00 12.84 24 ALA B CA 1
ATOM 714 C C . ALA B 1 24 ? 19.038 -2.027 -10.673 1.00 12.70 24 ALA B C 1
ATOM 715 O O . ALA B 1 24 ? 19.537 -2.961 -10.045 1.00 13.44 24 ALA B O 1
ATOM 717 N N . ALA B 1 25 ? 18.651 -0.905 -10.081 1.00 13.06 25 ALA B N 1
ATOM 718 C CA . ALA B 1 25 ? 18.774 -0.762 -8.637 1.00 12.86 25 ALA B CA 1
ATOM 719 C C . ALA B 1 25 ? 17.901 -1.785 -7.908 1.00 12.90 25 ALA B C 1
ATOM 720 O O . ALA B 1 25 ? 18.345 -2.445 -6.960 1.00 13.44 25 ALA B O 1
ATOM 722 N N . LEU B 1 26 ? 16.672 -1.955 -8.373 1.00 12.96 26 LEU B N 1
ATOM 723 C CA . LEU B 1 26 ? 15.737 -2.884 -7.739 1.00 13.22 26 LEU B CA 1
ATOM 724 C C . LEU B 1 26 ? 16.155 -4.348 -7.914 1.00 13.34 26 LEU B C 1
ATOM 725 O O . LEU B 1 26 ? 15.976 -5.155 -7.005 1.00 13.20 26 LEU B O 1
ATOM 730 N N . ALA B 1 27 ? 16.732 -4.687 -9.062 1.00 12.86 27 ALA B N 1
ATOM 731 C CA . ALA B 1 27 ? 17.210 -6.050 -9.302 1.00 13.41 27 ALA B CA 1
ATOM 732 C C . ALA B 1 27 ? 18.339 -6.387 -8.346 1.00 13.84 27 ALA B C 1
ATOM 733 O O . ALA B 1 27 ? 18.422 -7.503 -7.824 1.00 14.75 27 ALA B O 1
ATOM 735 N N . ARG B 1 28 ? 19.229 -5.432 -8.119 1.00 13.78 28 ARG B N 1
ATOM 736 C CA . ARG B 1 28 ? 20.309 -5.669 -7.167 1.00 13.97 28 ARG B CA 1
ATOM 737 C C . ARG B 1 28 ? 19.752 -5.792 -5.754 1.00 13.75 28 ARG B C 1
ATOM 738 O O . ARG B 1 28 ? 20.148 -6.686 -5.002 1.00 13.89 28 ARG B O 1
ATOM 746 N N . ALA B 1 29 ? 18.827 -4.920 -5.379 1.00 13.85 29 ALA B N 1
ATOM 747 C CA . ALA B 1 29 ? 18.250 -4.977 -4.037 1.00 14.37 29 ALA B CA 1
ATOM 748 C C . ALA B 1 29 ? 17.586 -6.331 -3.755 1.00 15.07 29 ALA B C 1
ATOM 749 O O . ALA B 1 29 ? 17.699 -6.861 -2.654 1.00 14.42 29 ALA B O 1
ATOM 751 N N . ARG B 1 30 ? 16.906 -6.875 -4.762 1.00 15.51 30 ARG B N 1
ATOM 752 C CA . ARG B 1 30 ? 16.200 -8.165 -4.685 1.00 16.50 30 ARG B CA 1
ATOM 753 C C . ARG B 1 30 ? 17.141 -9.353 -4.458 1.00 16.14 30 ARG B C 1
ATOM 754 O O . ARG B 1 30 ? 16.716 -10.392 -3.941 1.00 15.99 30 ARG B O 1
ATOM 762 N N . LYS B 1 31 ? 18.412 -9.215 -4.843 1.00 15.22 31 LYS B N 1
ATOM 763 C CA . LYS B 1 31 ? 19.389 -10.287 -4.629 1.00 15.61 31 LYS B CA 1
ATOM 764 C C . LYS B 1 31 ? 19.578 -10.582 -3.150 1.00 14.91 31 LYS B C 1
ATOM 765 O O . LYS B 1 31 ? 19.753 -11.736 -2.772 1.00 14.82 31 LYS B O 1
ATOM 771 N N . THR B 1 32 ? 19.528 -9.555 -2.309 1.00 14.57 32 THR B N 1
ATOM 772 C CA . THR B 1 32 ? 19.865 -9.716 -0.895 1.00 14.55 32 THR B CA 1
ATOM 773 C C . THR B 1 32 ? 18.800 -9.274 0.111 1.00 15.13 32 THR B C 1
ATOM 774 O O . THR B 1 32 ? 18.892 -9.644 1.286 1.00 15.84 32 THR B O 1
ATOM 778 N N . LEU B 1 33 ? 17.820 -8.478 -0.321 1.00 15.41 33 LEU B N 1
ATOM 779 C CA . LEU B 1 33 ? 16.786 -7.974 0.583 1.00 15.93 33 LEU B CA 1
ATOM 780 C C . LEU B 1 33 ? 15.422 -8.562 0.282 1.00 16.33 33 LEU B C 1
ATOM 781 O O . LEU B 1 33 ? 15.017 -8.665 -0.879 1.00 17.72 33 LEU B O 1
ATOM 786 N N . ARG B 1 34 ? 14.709 -8.909 1.343 1.00 16.12 34 ARG B N 1
ATOM 787 C CA . ARG B 1 34 ? 13.361 -9.424 1.257 1.00 16.20 34 ARG B CA 1
ATOM 788 C C . ARG B 1 34 ? 12.362 -8.361 1.704 1.00 15.48 34 ARG B C 1
ATOM 789 O O . ARG B 1 34 ? 12.710 -7.418 2.418 1.00 15.49 34 ARG B O 1
ATOM 797 N N . HIS B 1 35 ? 11.121 -8.543 1.267 1.00 15.53 35 HIS B N 1
ATOM 798 C CA . HIS B 1 35 ? 9.986 -7.694 1.617 1.00 15.55 35 HIS B CA 1
ATOM 799 C C . HIS B 1 35 ? 10.173 -6.270 1.108 1.00 14.69 35 HIS B C 1
ATOM 800 O O . HIS B 1 35 ? 9.793 -5.301 1.769 1.00 14.71 35 HIS B O 1
ATOM 807 N N . LEU B 1 36 ? 10.772 -6.147 -0.073 1.00 14.30 36 LEU B N 1
ATOM 808 C CA . LEU B 1 36 ? 10.866 -4.868 -0.762 1.00 14.25 36 LEU B CA 1
ATOM 809 C C . LEU B 1 36 ? 9.476 -4.416 -1.175 1.00 14.08 36 LEU B C 1
ATOM 810 O O . LEU B 1 36 ? 8.763 -5.155 -1.830 1.00 15.11 36 LEU B O 1
ATOM 815 N N . ASP B 1 37 ? 9.099 -3.199 -0.799 1.00 13.34 37 ASP B N 1
ATOM 816 C CA . ASP B 1 37 ? 7.707 -2.748 -0.917 1.00 13.65 37 ASP B CA 1
ATOM 817 C C . ASP B 1 37 ? 7.500 -1.536 -1.828 1.00 13.15 37 ASP B C 1
ATOM 818 O O . ASP B 1 37 ? 6.642 -1.560 -2.703 1.00 13.58 37 ASP B O 1
ATOM 823 N N . TRP B 1 38 ? 8.265 -0.467 -1.637 1.00 13.24 38 TRP B N 1
ATOM 824 C CA . TRP B 1 38 ? 8.069 0.737 -2.451 1.00 12.86 38 TRP B CA 1
ATOM 825 C C . TRP B 1 38 ? 9.387 1.461 -2.701 1.00 12.68 38 TRP B C 1
ATOM 826 O O . TRP B 1 38 ? 10.389 1.176 -2.058 1.00 13.00 38 TRP B O 1
ATOM 837 N N . PHE B 1 39 ? 9.373 2.366 -3.671 1.00 12.52 39 PHE B N 1
ATOM 838 C CA . PHE B 1 39 ? 10.525 3.216 -3.937 1.00 12.63 39 PHE B CA 1
ATOM 839 C C . PHE B 1 39 ? 10.102 4.647 -4.150 1.00 12.53 39 PHE B C 1
ATOM 840 O O . PHE B 1 39 ? 8.938 4.926 -4.447 1.00 12.40 39 PHE B O 1
ATOM 848 N N . GLU B 1 40 ? 11.068 5.550 -3.983 1.00 12.97 40 GLU B N 1
ATOM 849 C CA . GLU B 1 40 ? 10.861 6.986 -4.142 1.00 13.05 40 GLU B CA 1
ATOM 850 C C . GLU B 1 40 ? 12.068 7.506 -4.893 1.00 12.98 40 GLU B C 1
ATOM 851 O O . GLU B 1 40 ? 13.190 7.345 -4.431 1.00 13.83 40 GLU B O 1
ATOM 857 N N . VAL B 1 41 ? 11.865 8.097 -6.062 1.00 12.79 41 VAL B N 1
ATOM 858 C CA . VAL B 1 41 ? 12.967 8.713 -6.801 1.00 13.13 41 VAL B CA 1
ATOM 859 C C . VAL B 1 41 ? 13.323 10.034 -6.148 1.00 13.68 41 VAL B C 1
ATOM 860 O O . VAL B 1 41 ? 12.460 10.884 -5.966 1.00 14.43 41 VAL B O 1
ATOM 864 N N . LYS B 1 42 ? 14.589 10.190 -5.768 1.00 13.31 42 LYS B N 1
ATOM 865 C CA . LYS B 1 42 ? 15.069 11.426 -5.124 1.00 14.26 42 LYS B CA 1
ATOM 866 C C . LYS B 1 42 ? 15.681 12.396 -6.123 1.00 14.47 42 LYS B C 1
ATOM 867 O O . LYS B 1 42 ? 15.495 13.596 -5.997 1.00 15.58 42 LYS B O 1
ATOM 873 N N . GLU B 1 43 ? 16.410 11.870 -7.093 1.00 14.29 43 GLU B N 1
ATOM 874 C CA . GLU B 1 43 ? 17.152 12.651 -8.076 1.00 14.71 43 GLU B CA 1
ATOM 875 C C . GLU B 1 43 ? 17.314 11.872 -9.355 1.00 13.55 43 GLU B C 1
ATOM 876 O O . GLU B 1 43 ? 17.457 10.667 -9.320 1.00 13.16 43 GLU B O 1
ATOM 882 N N . ILE B 1 44 ? 17.389 12.595 -10.468 1.00 12.47 44 ILE B N 1
ATOM 883 C CA . ILE B 1 44 ? 17.850 12.071 -11.731 1.00 12.62 44 ILE B CA 1
ATOM 884 C C . ILE B 1 44 ? 19.049 12.904 -12.177 1.00 13.17 44 ILE B C 1
ATOM 885 O O . ILE B 1 44 ? 18.953 14.133 -12.288 1.00 13.03 44 ILE B O 1
ATOM 890 N N . ARG B 1 45 ? 20.166 12.225 -12.416 1.00 13.38 45 ARG B N 1
ATOM 891 C CA . ARG B 1 45 ? 21.422 12.830 -12.831 1.00 13.33 45 ARG B CA 1
ATOM 892 C C . ARG B 1 45 ? 21.982 11.976 -13.950 1.00 12.26 45 ARG B C 1
ATOM 893 O O . ARG B 1 45 ? 21.403 10.957 -14.327 1.00 12.32 45 ARG B O 1
ATOM 901 N N . GLY B 1 46 ? 23.136 12.355 -14.461 1.00 11.81 46 GLY B N 1
ATOM 902 C CA . GLY B 1 46 ? 23.790 11.483 -15.403 1.00 11.73 46 GLY B CA 1
ATOM 903 C C . GLY B 1 46 ? 25.078 12.043 -15.949 1.00 11.70 46 GLY B C 1
ATOM 904 O O . GLY B 1 46 ? 25.458 13.168 -15.650 1.00 11.98 46 GLY B O 1
ATOM 905 N N . THR B 1 47 ? 25.758 11.238 -16.747 1.00 12.24 47 THR B N 1
ATOM 906 C CA . THR B 1 47 ? 26.979 11.672 -17.402 1.00 12.32 47 THR B CA 1
ATOM 907 C C . THR B 1 47 ? 26.748 11.908 -18.883 1.00 12.60 47 THR B C 1
ATOM 908 O O . THR B 1 47 ? 25.779 11.409 -19.466 1.00 12.30 47 THR B O 1
ATOM 912 N N . ILE B 1 48 ? 27.654 12.684 -19.469 1.00 12.53 48 ILE B N 1
ATOM 913 C CA . ILE B 1 48 ? 27.578 13.092 -20.861 1.00 13.29 48 ILE B CA 1
ATOM 914 C C . ILE B 1 48 ? 28.797 12.569 -21.604 1.00 14.02 48 ILE B C 1
ATOM 915 O O . ILE B 1 48 ? 29.917 12.610 -21.092 1.00 14.70 48 ILE B O 1
ATOM 920 N N . GLY B 1 49 ? 28.553 12.054 -22.801 1.00 15.15 49 GLY B N 1
ATOM 921 C CA . GLY B 1 49 ? 29.620 11.619 -23.704 1.00 16.48 49 GLY B CA 1
ATOM 922 C C . GLY B 1 49 ? 29.433 12.231 -25.074 1.00 17.96 49 GLY B C 1
ATOM 923 O O . GLY B 1 49 ? 28.624 13.143 -25.263 1.00 17.82 49 GLY B O 1
ATOM 924 N N . GLU B 1 50 ? 30.160 11.712 -26.057 1.00 19.24 50 GLU B N 1
ATOM 925 C CA . GLU B 1 50 ? 30.129 12.291 -27.404 1.00 20.29 50 GLU B CA 1
ATOM 926 C C . GLU B 1 50 ? 28.769 12.214 -28.098 1.00 20.05 50 GLU B C 1
ATOM 927 O O . GLU B 1 50 ? 28.489 13.011 -29.004 1.00 20.97 50 GLU B O 1
ATOM 933 N N . ALA B 1 51 ? 27.943 11.251 -27.691 1.00 19.71 51 ALA B N 1
ATOM 934 C CA . ALA B 1 51 ? 26.612 11.053 -28.272 1.00 19.45 51 ALA B CA 1
ATOM 935 C C . ALA B 1 51 ? 25.473 11.521 -27.358 1.00 18.73 51 ALA B C 1
ATOM 936 O O . ALA B 1 51 ? 24.325 11.107 -27.535 1.00 19.37 51 ALA B O 1
ATOM 938 N N . GLY B 1 52 ? 25.773 12.374 -26.382 1.00 17.17 52 GLY B N 1
ATOM 939 C CA . GLY B 1 52 ? 24.744 12.843 -25.459 1.00 16.35 52 GLY B CA 1
ATOM 940 C C . GLY B 1 52 ? 24.823 12.069 -24.163 1.00 15.80 52 GLY B C 1
ATOM 941 O O . GLY B 1 52 ? 25.904 11.909 -23.605 1.00 16.21 52 GLY B O 1
ATOM 942 N N . VAL B 1 53 ? 23.688 11.579 -23.669 1.00 14.67 53 VAL B N 1
ATOM 943 C CA . VAL B 1 53 ? 23.706 10.848 -22.406 1.00 14.72 53 VAL B CA 1
ATOM 944 C C . VAL B 1 53 ? 24.629 9.639 -22.509 1.00 14.74 53 VAL B C 1
ATOM 945 O O . VAL B 1 53 ? 24.546 8.846 -23.455 1.00 14.98 53 VAL B O 1
ATOM 949 N N A LYS B 1 54 ? 25.531 9.518 -21.552 0.50 14.57 54 LYS B N 1
ATOM 950 N N B LYS B 1 54 ? 25.521 9.505 -21.534 0.50 14.56 54 LYS B N 1
ATOM 951 C CA A LYS B 1 54 ? 26.329 8.317 -21.438 0.50 14.84 54 LYS B CA 1
ATOM 952 C CA B LYS B 1 54 ? 26.380 8.325 -21.423 0.50 14.79 54 LYS B CA 1
ATOM 953 C C A LYS B 1 54 ? 25.589 7.385 -20.478 0.50 14.77 54 LYS B C 1
ATOM 954 C C B LYS B 1 54 ? 25.761 7.325 -20.437 0.50 14.89 54 LYS B C 1
ATOM 955 O O A LYS B 1 54 ? 25.027 6.373 -20.901 0.50 15.01 54 LYS B O 1
ATOM 956 O O B LYS B 1 54 ? 25.534 6.167 -20.784 0.50 15.66 54 LYS B O 1
ATOM 967 N N . GLU B 1 55 ? 25.513 7.771 -19.210 1.00 14.81 55 GLU B N 1
ATOM 968 C CA A GLU B 1 55 ? 24.816 6.995 -18.209 0.50 14.32 55 GLU B CA 1
ATOM 969 C CA B GLU B 1 55 ? 24.783 6.987 -18.216 0.50 14.60 55 GLU B CA 1
ATOM 970 C C . GLU B 1 55 ? 23.705 7.826 -17.558 1.00 14.34 55 GLU B C 1
ATOM 971 O O . GLU B 1 55 ? 23.965 8.937 -17.103 1.00 14.24 55 GLU B O 1
ATOM 982 N N . TYR B 1 56 ? 22.490 7.287 -17.509 1.00 13.45 56 TYR B N 1
ATOM 983 C CA . TYR B 1 56 ? 21.425 7.823 -16.661 1.00 13.45 56 TYR B CA 1
ATOM 984 C C . TYR B 1 56 ? 21.674 7.284 -15.261 1.00 12.83 56 TYR B C 1
ATOM 985 O O . TYR B 1 56 ? 21.976 6.102 -15.111 1.00 13.26 56 TYR B O 1
ATOM 994 N N . GLN B 1 57 ? 21.518 8.135 -14.246 1.00 12.58 57 GLN B N 1
ATOM 995 C CA . GLN B 1 57 ? 21.747 7.760 -12.850 1.00 12.87 57 GLN B CA 1
ATOM 996 C C . GLN B 1 57 ? 20.535 8.191 -12.054 1.00 12.79 57 GLN B C 1
ATOM 997 O O . GLN B 1 57 ? 20.260 9.403 -11.940 1.00 14.07 57 GLN B O 1
ATOM 1003 N N . VAL B 1 58 ? 19.773 7.227 -11.542 1.00 12.25 58 VAL B N 1
ATOM 1004 C CA . VAL B 1 58 ? 18.557 7.522 -10.806 1.00 12.46 58 VAL B CA 1
ATOM 1005 C C . VAL B 1 58 ? 18.791 7.172 -9.342 1.00 11.91 58 VAL B C 1
ATOM 1006 O O . VAL B 1 58 ? 19.051 6.016 -8.990 1.00 12.84 58 VAL B O 1
ATOM 1010 N N . VAL B 1 59 ? 18.742 8.199 -8.500 1.00 12.39 59 VAL B N 1
ATOM 1011 C CA . VAL B 1 59 ? 18.923 8.054 -7.072 1.00 12.75 59 VAL B CA 1
ATOM 1012 C C . VAL B 1 59 ? 17.564 7.789 -6.468 1.00 13.57 59 VAL B C 1
ATOM 1013 O O . VAL B 1 59 ? 16.640 8.578 -6.667 1.00 13.14 59 VAL B O 1
ATOM 1017 N N . LEU B 1 60 ? 17.413 6.676 -5.767 1.00 13.80 60 LEU B N 1
ATOM 1018 C CA . LEU B 1 60 ? 16.130 6.347 -5.205 1.00 15.01 60 LEU B CA 1
ATOM 1019 C C . LEU B 1 60 ? 16.242 5.725 -3.829 1.00 14.43 60 LEU B C 1
ATOM 1020 O O . LEU B 1 60 ? 17.264 5.118 -3.476 1.00 15.10 60 LEU B O 1
ATOM 1025 N N . GLU B 1 61 ? 15.211 5.966 -3.032 1.00 14.00 61 GLU B N 1
ATOM 1026 C CA A GLU B 1 61 ? 15.070 5.273 -1.768 0.50 14.57 61 GLU B CA 1
ATOM 1027 C CA B GLU B 1 61 ? 15.012 5.316 -1.743 0.50 14.67 61 GLU B CA 1
ATOM 1028 C C . GLU B 1 61 ? 14.175 4.063 -1.965 1.00 14.46 61 GLU B C 1
ATOM 1029 O O . GLU B 1 61 ? 13.185 4.110 -2.688 1.00 14.84 61 GLU B O 1
ATOM 1040 N N . VAL B 1 62 ? 14.576 2.958 -1.352 1.00 14.41 62 VAL B N 1
ATOM 1041 C CA . VAL B 1 62 ? 13.848 1.718 -1.421 1.00 14.37 62 VAL B CA 1
ATOM 1042 C C . VAL B 1 62 ? 13.437 1.356 -0.003 1.00 13.45 62 VAL B C 1
ATOM 1043 O O . VAL B 1 62 ? 14.277 1.287 0.894 1.00 13.29 62 VAL B O 1
ATOM 1047 N N . GLY B 1 63 ? 12.143 1.159 0.197 1.00 12.88 63 GLY B N 1
ATOM 1048 C CA . GLY B 1 63 ? 11.592 0.800 1.499 1.00 12.49 63 GLY B CA 1
ATOM 1049 C C . GLY B 1 63 ? 11.255 -0.678 1.550 1.00 13.25 63 GLY B C 1
ATOM 1050 O O . GLY B 1 63 ? 10.664 -1.218 0.618 1.00 13.15 63 GLY B O 1
ATOM 1051 N N . PHE B 1 64 ? 11.635 -1.316 2.649 1.00 12.82 64 PHE B N 1
ATOM 1052 C CA . PHE B 1 64 ? 11.363 -2.727 2.892 1.00 13.27 64 PHE B CA 1
ATOM 1053 C C . PHE B 1 64 ? 10.963 -2.969 4.334 1.00 13.29 64 PHE B C 1
ATOM 1054 O O . PHE B 1 64 ? 11.406 -2.259 5.233 1.00 13.32 64 PHE B O 1
ATOM 1062 N N . ALA B 1 65 ? 10.109 -3.966 4.548 1.00 13.80 65 ALA B N 1
ATOM 1063 C CA . ALA B 1 65 ? 9.662 -4.321 5.888 1.00 14.01 65 ALA B CA 1
ATOM 1064 C C . ALA B 1 65 ? 10.741 -5.117 6.601 1.00 15.12 65 ALA B C 1
ATOM 1065 O O . ALA B 1 65 ? 11.302 -6.050 6.021 1.00 15.23 65 ALA B O 1
ATOM 1067 N N . LEU B 1 66 ? 11.029 -4.757 7.843 1.00 15.61 66 LEU B N 1
ATOM 1068 C CA . LEU B 1 66 ? 11.984 -5.513 8.650 1.00 16.84 66 LEU B CA 1
ATOM 1069 C C . LEU B 1 66 ? 11.291 -6.756 9.196 1.00 18.01 66 LEU B C 1
ATOM 1070 O O . LEU B 1 66 ? 10.185 -6.682 9.722 1.00 18.05 66 LEU B O 1
ATOM 1075 N N . GLU B 1 67 ? 11.939 -7.905 9.039 1.00 19.08 67 GLU B N 1
ATOM 1076 C CA . GLU B 1 67 ? 11.417 -9.175 9.549 1.00 21.04 67 GLU B CA 1
ATOM 1077 C C . GLU B 1 67 ? 11.443 -9.214 11.070 1.00 23.00 67 GLU B C 1
ATOM 1078 O O . GLU B 1 67 ? 12.266 -8.549 11.696 1.00 23.14 67 GLU B O 1
ATOM 1084 N N . GLU B 1 68 ? 10.542 -9.994 11.662 1.00 25.69 68 GLU B N 1
ATOM 1085 C CA . GLU B 1 68 ? 10.621 -10.300 13.088 1.00 27.56 68 GLU B CA 1
ATOM 1086 C C . GLU B 1 68 ? 11.239 -11.680 13.270 1.00 28.17 68 GLU B C 1
ATOM 1087 O O . GLU B 1 68 ? 12.383 -11.905 12.871 1.00 29.54 68 GLU B O 1
ATOM 1093 N N . GLY C 1 2 ? 9.209 20.450 29.755 1.00 22.17 2 GLY C N 1
ATOM 1094 C CA . GLY C 1 2 ? 10.660 20.394 30.112 1.00 21.80 2 GLY C CA 1
ATOM 1095 C C . GLY C 1 2 ? 11.404 21.653 29.698 1.00 21.25 2 GLY C C 1
ATOM 1096 O O . GLY C 1 2 ? 10.777 22.688 29.452 1.00 22.33 2 GLY C O 1
ATOM 1097 N N . LYS C 1 3 ? 12.733 21.559 29.625 1.00 20.29 3 LYS C N 1
ATOM 1098 C CA . LYS C 1 3 ? 13.609 22.673 29.208 1.00 19.14 3 LYS C CA 1
ATOM 1099 C C . LYS C 1 3 ? 13.138 23.300 27.901 1.00 16.95 3 LYS C C 1
ATOM 1100 O O . LYS C 1 3 ? 12.591 22.614 27.047 1.00 15.60 3 LYS C O 1
ATOM 1106 N N . VAL C 1 4 ? 13.337 24.609 27.768 1.00 14.77 4 VAL C N 1
ATOM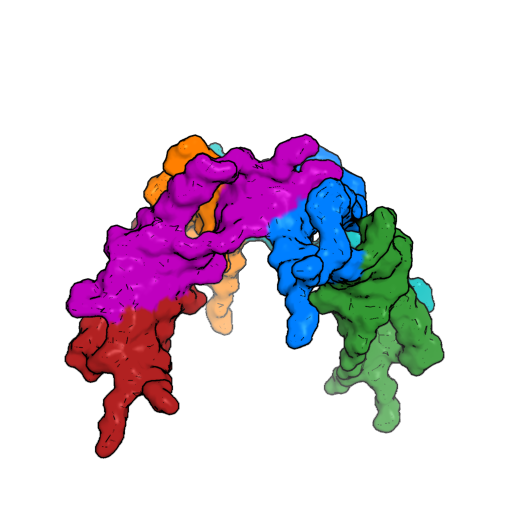 1107 C CA . VAL C 1 4 ? 12.986 25.339 26.549 1.00 13.56 4 VAL C CA 1
ATOM 1108 C C . VAL C 1 4 ? 14.226 26.056 26.042 1.00 13.07 4 VAL C C 1
ATOM 1109 O O . VAL C 1 4 ? 14.992 26.618 26.820 1.00 13.25 4 VAL C O 1
ATOM 1113 N N . TYR C 1 5 ? 14.447 25.985 24.738 1.00 13.01 5 TYR C N 1
ATOM 1114 C CA . TYR C 1 5 ? 15.583 26.634 24.106 1.00 13.16 5 TYR C CA 1
ATOM 1115 C C . TYR C 1 5 ? 15.090 27.738 23.197 1.00 13.04 5 TYR C C 1
ATOM 1116 O O . TYR C 1 5 ? 13.963 27.692 22.693 1.00 12.71 5 TYR C O 1
ATOM 1125 N N . LYS C 1 6 ? 15.943 28.733 22.975 1.00 13.58 6 LYS C N 1
ATOM 1126 C CA . LYS C 1 6 ? 15.700 29.753 21.975 1.00 13.89 6 LYS C CA 1
ATOM 1127 C C . LYS C 1 6 ? 16.753 29.632 20.885 1.00 13.49 6 LYS C C 1
ATOM 1128 O O . LYS C 1 6 ? 17.908 29.314 21.162 1.00 13.41 6 LYS C O 1
ATOM 1134 N N . LYS C 1 7 ? 16.355 29.865 19.637 1.00 13.11 7 LYS C N 1
ATOM 1135 C CA . LYS C 1 7 ? 17.292 29.985 18.531 1.00 13.82 7 LYS C CA 1
ATOM 1136 C C . LYS C 1 7 ? 17.295 31.415 18.027 1.00 13.40 7 LYS C C 1
ATOM 1137 O O . LYS C 1 7 ? 16.228 32.011 17.857 1.00 16.17 7 LYS C O 1
ATOM 1143 N N . VAL C 1 8 ? 18.487 31.971 17.805 1.00 12.80 8 VAL C N 1
ATOM 1144 C CA . VAL C 1 8 ? 18.632 33.269 17.144 1.00 13.16 8 VAL C CA 1
ATOM 1145 C C . VAL C 1 8 ? 19.524 33.149 15.918 1.00 13.20 8 VAL C C 1
ATOM 1146 O O . VAL C 1 8 ? 20.447 32.345 15.892 1.00 13.52 8 VAL C O 1
ATOM 1150 N N . GLU C 1 9 ? 19.240 33.961 14.910 1.00 13.11 9 GLU C N 1
ATOM 1151 C CA . GLU C 1 9 ? 19.961 33.934 13.650 1.00 13.57 9 GLU C CA 1
ATOM 1152 C C . GLU C 1 9 ? 20.992 35.060 13.576 1.00 13.35 9 GLU C C 1
ATOM 1153 O O . GLU C 1 9 ? 20.651 36.243 13.666 1.00 13.69 9 GLU C O 1
ATOM 1159 N N . LEU C 1 10 ? 22.253 34.673 13.433 1.00 13.43 10 LEU C N 1
ATOM 1160 C CA . LEU C 1 10 ? 23.377 35.594 13.348 1.00 13.86 10 LEU C CA 1
ATOM 1161 C C . LEU C 1 10 ? 24.090 35.387 12.031 1.00 14.08 10 LEU C C 1
ATOM 1162 O O . LEU C 1 10 ? 23.967 34.321 11.397 1.00 15.06 10 LEU C O 1
ATOM 1167 N N . VAL C 1 11 ? 24.840 36.398 11.622 1.00 13.39 11 VAL C N 1
ATOM 1168 C CA . VAL C 1 11 ? 25.761 36.267 10.511 1.00 13.11 11 VAL C CA 1
ATOM 1169 C C . VAL C 1 11 ? 27.144 36.644 10.999 1.00 12.64 11 VAL C C 1
ATOM 1170 O O . VAL C 1 11 ? 27.389 37.797 11.370 1.00 13.31 11 VAL C O 1
ATOM 1174 N N . GLY C 1 12 ? 28.040 35.666 11.042 1.00 12.09 12 GLY C N 1
ATOM 1175 C CA . GLY C 1 12 ? 29.426 35.926 11.353 1.00 12.31 12 GLY C CA 1
ATOM 1176 C C . GLY C 1 12 ? 30.168 36.228 10.077 1.00 12.61 12 GLY C C 1
ATOM 1177 O O . GLY C 1 12 ? 29.891 35.641 9.027 1.00 13.11 12 GLY C O 1
ATOM 1178 N N . THR C 1 13 ? 31.124 37.139 10.147 1.00 12.87 13 THR C N 1
ATOM 1179 C CA . THR C 1 13 ? 31.949 37.433 8.984 1.00 12.91 13 THR C CA 1
ATOM 1180 C C . THR C 1 13 ? 33.430 37.390 9.329 1.00 13.23 13 THR C C 1
ATOM 1181 O O . THR C 1 13 ? 33.828 37.648 10.469 1.00 13.82 13 THR C O 1
ATOM 1185 N N . SER C 1 14 ? 34.241 37.069 8.330 1.00 13.34 14 SER C N 1
ATOM 1186 C CA . SER C 1 14 ? 35.690 37.091 8.468 1.00 14.08 14 SER C CA 1
ATOM 1187 C C . SER C 1 14 ? 36.343 37.137 7.110 1.00 14.42 14 SER C C 1
ATOM 1188 O O . SER C 1 14 ? 35.843 36.539 6.167 1.00 14.09 14 SER C O 1
ATOM 1191 N N . GLU C 1 15 ? 37.473 37.830 7.016 1.00 15.17 15 GLU C N 1
ATOM 1192 C CA . GLU C 1 15 ? 38.272 37.789 5.803 1.00 15.46 15 GLU C CA 1
ATOM 1193 C C . GLU C 1 15 ? 39.084 36.490 5.724 1.00 15.79 15 GLU C C 1
ATOM 1194 O O . GLU C 1 15 ? 39.574 36.134 4.655 1.00 16.68 15 GLU C O 1
ATOM 1200 N N . GLU C 1 16 ? 39.221 35.788 6.848 1.00 15.47 16 GLU C N 1
ATOM 1201 C CA . GLU C 1 16 ? 40.169 34.667 6.938 1.00 16.33 16 GLU C CA 1
ATOM 1202 C C . GLU C 1 16 ? 39.605 33.344 6.423 1.00 15.58 16 GLU C C 1
ATOM 1203 O O . GLU C 1 16 ? 40.303 32.581 5.772 1.00 16.90 16 GLU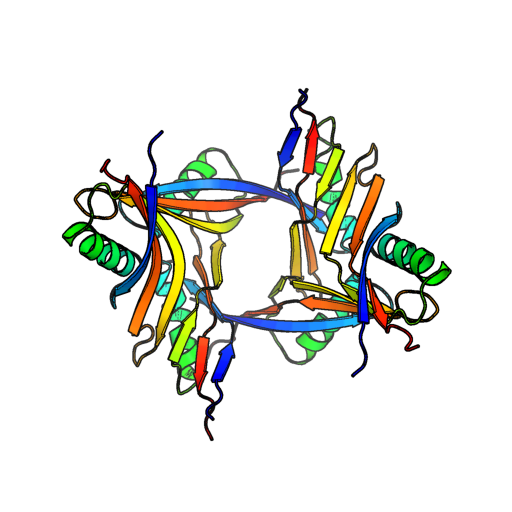 C O 1
ATOM 1209 N N . GLY C 1 17 ? 38.354 33.045 6.756 1.00 14.11 17 GLY C N 1
ATOM 1210 C CA . GLY C 1 17 ? 37.744 31.797 6.339 1.00 13.86 17 GLY C CA 1
ATOM 1211 C C . GLY C 1 17 ? 36.432 31.526 7.027 1.00 12.95 17 GLY C C 1
ATOM 1212 O O . GLY C 1 17 ? 35.923 32.356 7.773 1.00 13.33 17 GLY C O 1
ATOM 1213 N N . LEU C 1 18 ? 35.916 30.327 6.793 1.00 12.62 18 LEU C N 1
ATOM 1214 C CA . LEU C 1 18 ? 34.596 29.939 7.243 1.00 12.37 18 LEU C CA 1
ATOM 1215 C C . LEU C 1 18 ? 34.545 29.705 8.746 1.00 12.02 18 LEU C C 1
ATOM 1216 O O . LEU C 1 18 ? 33.630 30.170 9.427 1.00 12.67 18 LEU C O 1
ATOM 1221 N N . GLU C 1 19 ? 35.531 28.984 9.255 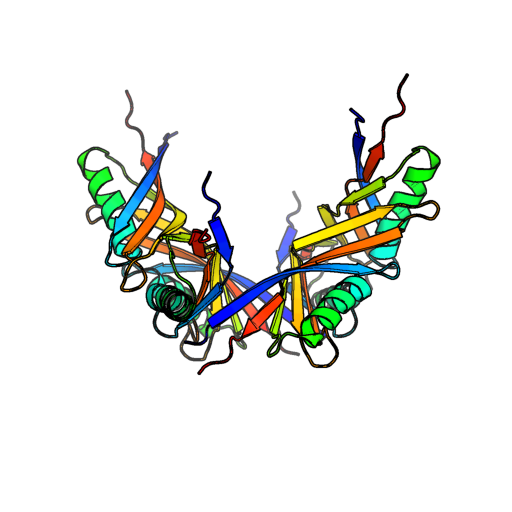1.00 12.12 19 GLU C N 1
ATOM 1222 C CA . GLU C 1 19 ? 35.619 28.723 10.696 1.00 12.57 19 GLU C CA 1
ATOM 1223 C C . GLU C 1 19 ? 35.752 30.035 11.450 1.00 12.45 19 GLU C C 1
ATOM 1224 O O . GLU C 1 19 ? 35.104 30.225 12.465 1.00 12.22 19 GLU C O 1
ATOM 1230 N N . ALA C 1 20 ? 36.573 30.947 10.937 1.00 12.33 20 ALA C N 1
ATOM 1231 C CA . ALA C 1 20 ? 36.753 32.239 11.589 1.00 12.38 20 ALA C CA 1
ATOM 1232 C C . ALA C 1 20 ? 35.442 33.026 11.609 1.00 12.18 20 ALA C C 1
ATOM 1233 O O . ALA C 1 20 ? 35.156 33.714 12.589 1.00 12.36 20 ALA C O 1
ATOM 1235 N N . ALA C 1 21 ? 34.647 32.932 10.548 1.00 11.97 21 ALA C N 1
ATOM 1236 C CA . ALA C 1 21 ? 33.369 33.644 10.510 1.00 12.01 21 ALA C CA 1
ATOM 1237 C C . ALA C 1 21 ? 32.384 33.060 11.527 1.00 12.29 21 ALA C C 1
ATOM 1238 O O . ALA C 1 21 ? 31.708 33.794 12.260 1.00 12.57 21 ALA C O 1
ATOM 1240 N N . ILE C 1 22 ? 32.331 31.732 11.606 1.00 12.64 22 ILE C N 1
ATOM 1241 C CA . ILE C 1 22 ? 31.504 31.079 12.616 1.00 12.73 22 ILE C CA 1
ATOM 1242 C C . ILE C 1 22 ? 31.963 31.500 14.014 1.00 12.42 22 ILE C C 1
ATOM 1243 O O . ILE C 1 22 ? 31.155 31.867 14.864 1.00 12.58 22 ILE C O 1
ATOM 1248 N N . GLN C 1 23 ? 33.266 31.450 14.251 1.00 12.40 23 GLN C N 1
ATOM 1249 C CA . GLN C 1 23 ? 33.797 31.785 15.566 1.00 12.53 23 GLN C CA 1
ATOM 1250 C C . GLN C 1 23 ? 33.517 33.237 15.943 1.00 12.95 23 GLN C C 1
ATOM 1251 O O . GLN C 1 23 ? 33.278 33.532 17.108 1.00 13.04 23 GLN C O 1
ATOM 1257 N N . ALA C 1 24 ? 33.539 34.142 14.969 1.00 13.37 24 ALA C N 1
ATOM 1258 C CA . ALA C 1 24 ? 33.231 35.546 15.245 1.00 13.29 24 ALA C CA 1
ATOM 1259 C C . ALA C 1 24 ? 31.793 35.697 15.731 1.00 12.90 24 ALA C C 1
ATOM 1260 O O . ALA C 1 24 ? 31.519 36.445 16.680 1.00 13.18 24 ALA C O 1
ATOM 1262 N N . ALA C 1 25 ? 30.860 34.998 15.098 1.00 12.61 25 ALA C N 1
ATOM 1263 C CA . ALA C 1 25 ? 29.464 35.076 15.537 1.00 12.38 25 ALA C CA 1
ATOM 1264 C C . ALA C 1 25 ? 29.320 34.547 16.959 1.00 12.60 25 ALA C C 1
ATOM 1265 O O . ALA C 1 25 ? 28.657 35.154 17.793 1.00 12.58 25 ALA C O 1
ATOM 1267 N N . LEU C 1 26 ? 29.974 33.429 17.240 1.00 12.96 26 LEU C N 1
ATOM 1268 C CA . LEU C 1 26 ? 29.861 32.809 18.547 1.00 13.00 26 LEU C CA 1
ATOM 1269 C C . LEU C 1 26 ? 30.555 33.622 19.633 1.00 12.99 26 LEU C C 1
ATOM 1270 O O . LEU C 1 26 ? 30.088 33.648 20.760 1.00 13.41 26 LEU C O 1
ATOM 1275 N N . ALA C 1 27 ? 31.674 34.267 19.300 1.00 12.91 27 ALA C N 1
ATOM 1276 C CA . ALA C 1 27 ? 32.370 35.126 20.254 1.00 12.99 27 ALA C CA 1
ATOM 1277 C C . ALA C 1 27 ? 31.500 36.313 20.642 1.00 13.24 27 ALA C C 1
ATOM 1278 O O . ALA C 1 27 ? 31.438 36.702 21.807 1.00 13.56 27 ALA C O 1
ATOM 1280 N N . ARG C 1 28 ? 30.806 36.893 19.675 1.00 13.24 28 ARG C N 1
ATOM 1281 C CA . ARG C 1 28 ? 29.898 37.982 19.990 1.00 13.10 28 ARG C CA 1
ATOM 1282 C C . ARG C 1 28 ? 28.712 37.458 20.797 1.00 13.02 28 ARG C C 1
ATOM 1283 O O . ARG C 1 28 ? 28.310 38.080 21.781 1.00 13.77 28 ARG C O 1
ATOM 1291 N N . ALA C 1 29 ? 28.158 36.320 20.403 1.00 13.30 29 ALA C N 1
ATOM 1292 C CA . ALA C 1 29 ? 27.006 35.779 21.116 1.00 13.15 29 ALA C CA 1
ATOM 1293 C C . ALA C 1 29 ? 27.294 35.564 22.605 1.00 13.43 29 ALA C C 1
ATOM 1294 O O . ALA C 1 29 ? 26.461 35.875 23.459 1.00 13.34 29 ALA C O 1
ATOM 1296 N N . ARG C 1 30 ? 28.480 35.056 22.925 1.00 13.50 30 ARG C N 1
ATOM 1297 C CA . ARG C 1 30 ? 28.811 34.761 24.331 1.00 13.88 30 ARG C CA 1
ATOM 1298 C C . ARG C 1 30 ? 29.082 35.989 25.198 1.00 14.08 30 ARG C C 1
ATOM 1299 O O . ARG C 1 30 ? 29.133 35.886 26.429 1.00 14.93 30 ARG C O 1
ATOM 1307 N N . LYS C 1 31 ? 29.234 37.154 24.579 1.00 13.66 31 LYS C N 1
ATOM 1308 C CA . LYS C 1 31 ? 29.316 38.394 25.345 1.00 14.12 31 LYS C CA 1
ATOM 1309 C C . LYS C 1 31 ? 28.032 38.677 26.121 1.00 13.31 31 LYS C C 1
ATOM 1310 O O . LYS C 1 31 ? 28.087 39.243 27.211 1.00 14.07 31 LYS C O 1
ATOM 1316 N N . THR C 1 32 ? 26.882 38.288 25.568 1.00 13.22 32 THR C N 1
ATOM 1317 C CA . THR C 1 32 ? 25.593 38.597 26.178 1.00 13.59 32 THR C CA 1
ATOM 1318 C C . THR C 1 32 ? 24.672 37.400 26.437 1.00 13.52 32 THR C C 1
ATOM 1319 O O . THR C 1 32 ? 23.733 37.525 27.219 1.00 14.29 32 THR C O 1
ATOM 1323 N N . LEU C 1 33 ? 24.930 36.255 25.799 1.00 12.81 33 LEU C N 1
ATOM 1324 C CA . LEU C 1 33 ? 24.057 35.091 25.916 1.00 13.09 33 LEU C CA 1
ATOM 1325 C C . LEU C 1 33 ? 24.746 33.966 26.652 1.00 13.40 33 LEU C C 1
ATOM 1326 O O . LEU C 1 33 ? 25.913 33.689 26.400 1.00 14.99 33 LEU C O 1
ATOM 1331 N N . ARG C 1 34 ? 24.003 33.329 27.551 1.00 12.49 34 ARG C N 1
ATOM 1332 C CA . ARG C 1 34 ? 24.492 32.226 28.375 1.00 12.25 34 ARG C CA 1
ATOM 1333 C C . ARG C 1 34 ? 23.855 30.921 27.927 1.00 12.50 34 ARG C C 1
ATOM 1334 O O . ARG C 1 34 ? 22.783 30.912 27.314 1.00 13.11 34 ARG C O 1
ATOM 1342 N N . HIS C 1 35 ? 24.535 29.814 28.210 1.00 13.17 35 HIS C N 1
ATOM 1343 C CA . HIS C 1 35 ? 24.047 28.472 27.884 1.00 12.75 35 HIS C CA 1
ATOM 1344 C C . HIS C 1 35 ? 23.906 28.239 26.394 1.00 12.57 35 HIS C C 1
ATOM 1345 O O . HIS C 1 35 ? 22.998 27.537 25.942 1.00 13.21 35 HIS C O 1
ATOM 1352 N N . LEU C 1 36 ? 24.848 28.794 25.645 1.00 12.56 36 LEU C N 1
ATOM 1353 C CA . LEU C 1 36 ? 24.956 28.523 24.212 1.00 12.35 36 LEU C CA 1
ATOM 1354 C C . LEU C 1 36 ? 25.314 27.050 24.030 1.00 12.61 36 LEU C C 1
ATOM 1355 O O . LEU C 1 36 ? 26.288 26.578 24.618 1.00 13.46 36 LEU C O 1
ATOM 1360 N N . ASP C 1 37 ? 24.531 26.337 23.221 1.00 12.19 37 ASP C N 1
ATOM 1361 C CA . ASP C 1 37 ? 24.636 24.880 23.135 1.00 12.42 37 ASP C CA 1
ATOM 1362 C C . ASP C 1 37 ? 25.003 24.342 21.746 1.00 11.65 37 ASP C C 1
ATOM 1363 O O . ASP C 1 37 ? 25.887 23.483 21.622 1.00 12.42 37 ASP C O 1
ATOM 1368 N N . TRP C 1 38 ? 24.328 24.808 20.705 1.00 11.97 38 TRP C N 1
ATOM 1369 C CA . TRP C 1 38 ? 24.590 24.297 19.365 1.00 11.81 38 TRP C CA 1
ATOM 1370 C C . TRP C 1 38 ? 24.356 25.360 18.310 1.00 11.51 38 TRP C C 1
ATOM 1371 O O . TRP C 1 38 ? 23.734 26.387 18.572 1.00 12.21 38 TRP C O 1
ATOM 1382 N N . PHE C 1 39 ? 24.892 25.117 17.119 1.00 11.65 39 PHE C N 1
ATOM 1383 C CA . PHE C 1 39 ? 24.642 25.978 15.982 1.00 12.15 39 PHE C CA 1
ATOM 1384 C C . PHE C 1 39 ? 24.335 25.153 14.748 1.00 12.26 39 PHE C C 1
ATOM 1385 O O . PHE C 1 39 ? 24.661 23.972 14.671 1.00 11.79 39 PHE C O 1
ATOM 1393 N N . GLU C 1 40 ? 23.662 25.801 13.808 1.00 12.12 40 GLU C N 1
ATOM 1394 C CA . GLU C 1 40 ? 23.273 25.221 12.530 1.00 12.32 40 GLU C CA 1
ATOM 1395 C C . GLU C 1 40 ? 23.630 26.234 11.462 1.00 12.44 40 GLU C C 1
ATOM 1396 O O . GLU C 1 40 ? 23.117 27.352 11.490 1.00 13.07 40 GLU C O 1
ATOM 1402 N N . VAL C 1 41 ? 24.480 25.873 10.511 1.00 11.84 41 VAL C N 1
ATOM 1403 C CA . VAL C 1 41 ? 24.767 26.759 9.388 1.00 12.21 41 VAL C CA 1
ATOM 1404 C C . VAL C 1 41 ? 23.589 26.737 8.408 1.00 12.92 41 VAL C C 1
ATOM 1405 O O . VAL C 1 41 ? 23.177 25.679 7.929 1.00 13.83 41 VAL C O 1
ATOM 1409 N N . LYS C 1 42 ? 23.045 27.913 8.113 1.00 12.63 42 LYS C N 1
ATOM 1410 C CA . LYS C 1 42 ? 21.927 28.038 7.181 1.00 14.02 42 LYS C CA 1
ATOM 1411 C C . LYS C 1 42 ? 22.384 28.370 5.775 1.00 13.49 42 LYS C C 1
ATOM 1412 O O . LYS C 1 42 ? 21.833 27.847 4.802 1.00 15.00 42 LYS C O 1
ATOM 1418 N N . GLU C 1 43 ? 23.357 29.268 5.668 1.00 13.73 43 GLU C N 1
ATOM 1419 C CA . GLU C 1 43 ? 23.897 29.726 4.390 1.00 13.97 43 GLU C CA 1
ATOM 1420 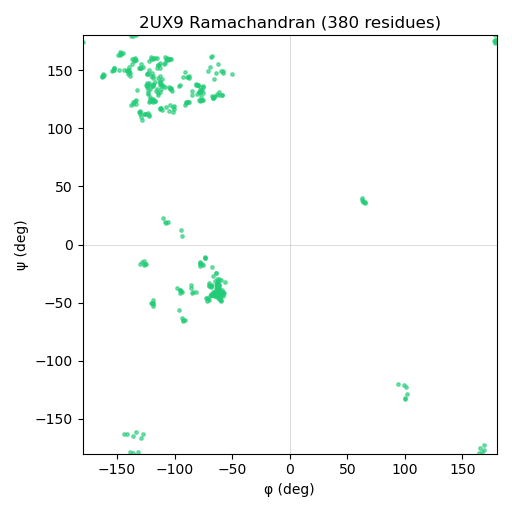C C . GLU C 1 43 ? 25.354 30.082 4.521 1.00 13.50 43 GLU C C 1
ATOM 1421 O O . GLU C 1 43 ? 25.764 30.572 5.555 1.00 13.31 43 GLU C O 1
ATOM 1427 N N . ILE C 1 44 ? 26.103 29.926 3.432 1.00 12.63 44 ILE C N 1
ATOM 1428 C CA . ILE C 1 44 ? 27.435 30.503 3.283 1.00 13.18 44 ILE C CA 1
ATOM 1429 C C . ILE C 1 44 ? 27.396 31.423 2.066 1.00 13.37 44 ILE C C 1
ATOM 1430 O O . ILE C 1 44 ? 27.031 31.007 0.980 1.00 13.48 44 ILE C O 1
ATOM 1435 N N . ARG C 1 45 ? 27.754 32.676 2.280 1.00 13.69 45 ARG C N 1
ATOM 1436 C CA . ARG C 1 45 ? 27.732 33.717 1.260 1.00 13.73 45 ARG C CA 1
ATOM 1437 C C . ARG C 1 45 ? 29.014 34.528 1.421 1.00 12.84 45 ARG C C 1
ATOM 1438 O O . ARG C 1 45 ? 29.824 34.258 2.308 1.00 12.30 45 ARG C O 1
ATOM 1446 N N . GLY C 1 46 ? 29.213 35.527 0.581 1.00 11.63 46 GLY C N 1
ATOM 1447 C CA . GLY C 1 46 ? 30.325 36.427 0.811 1.00 12.25 46 GLY C CA 1
ATOM 1448 C C . GLY C 1 46 ? 30.404 37.517 -0.217 1.00 11.67 46 GLY C C 1
ATOM 1449 O O . GLY C 1 46 ? 29.651 37.550 -1.190 1.00 12.11 46 GLY C O 1
ATOM 1450 N N . THR C 1 47 ? 31.331 38.424 0.012 1.00 12.14 47 THR C N 1
ATOM 1451 C CA . THR C 1 47 ? 31.593 39.496 -0.925 1.00 12.18 47 THR C CA 1
ATOM 1452 C C . THR C 1 47 ? 32.880 39.236 -1.689 1.00 12.44 47 THR C C 1
ATOM 1453 O O . THR C 1 47 ? 33.729 38.446 -1.261 1.00 12.44 47 THR C O 1
ATOM 1457 N N . ILE C 1 48 ? 32.999 39.905 -2.830 1.00 12.87 48 ILE C N 1
ATOM 1458 C CA . ILE C 1 48 ? 34.128 39.743 -3.745 1.00 13.20 48 ILE C CA 1
ATOM 1459 C C . ILE C 1 48 ? 34.857 41.073 -3.897 1.00 14.01 48 ILE C C 1
ATOM 1460 O O . ILE C 1 48 ? 34.232 42.136 -4.009 1.00 14.56 48 ILE C O 1
ATOM 1465 N N . GLY C 1 49 ? 36.183 41.007 -3.890 1.00 14.89 49 GLY C N 1
ATOM 1466 C CA . GLY C 1 49 ? 37.031 42.186 -4.084 1.00 16.02 49 GLY C CA 1
ATOM 1467 C C . GLY C 1 49 ? 38.160 41.858 -5.034 1.00 17.27 49 GLY C C 1
ATOM 1468 O O . GLY C 1 49 ? 38.136 40.822 -5.718 1.00 16.96 49 GLY C O 1
ATOM 1469 N N . GLU C 1 50 ? 39.169 42.725 -5.056 1.00 18.66 50 GLU C N 1
ATOM 1470 C CA . GLU C 1 50 ? 40.274 42.596 -6.011 1.00 20.14 50 GLU C CA 1
ATOM 1471 C C . GLU C 1 50 ? 40.996 41.248 -5.957 1.00 19.94 50 GLU C C 1
ATOM 1472 O O . GLU C 1 50 ? 41.478 40.761 -6.988 1.00 21.19 50 GLU C O 1
ATOM 1478 N N . ALA C 1 51 ? 41.058 40.651 -4.767 1.00 19.44 51 ALA C N 1
ATOM 1479 C CA . ALA C 1 51 ? 41.826 39.424 -4.542 1.00 19.07 51 ALA C CA 1
ATOM 1480 C C . ALA C 1 51 ? 40.939 38.192 -4.347 1.00 17.91 51 ALA C C 1
ATOM 1481 O O . ALA C 1 51 ? 41.394 37.168 -3.836 1.00 18.60 51 ALA C O 1
ATOM 1483 N N . GLY C 1 52 ? 39.685 38.280 -4.772 1.00 16.04 52 GLY C N 1
ATOM 1484 C CA . GLY C 1 52 ? 38.757 37.166 -4.628 1.00 15.21 52 GLY C CA 1
ATOM 1485 C C . GLY C 1 52 ? 37.851 37.421 -3.458 1.00 14.37 52 GLY C C 1
ATOM 1486 O O . GLY C 1 52 ? 37.263 38.486 -3.367 1.00 14.91 52 GLY C O 1
ATOM 1487 N N . VAL C 1 53 ? 37.734 36.462 -2.554 1.00 13.59 53 VAL C N 1
ATOM 1488 C CA . VAL C 1 53 ? 36.880 36.655 -1.391 1.00 13.15 53 VAL C CA 1
ATOM 1489 C C . VAL C 1 53 ? 37.350 37.872 -0.604 1.00 13.98 53 VAL C C 1
ATOM 1490 O O . VAL C 1 53 ? 38.546 38.002 -0.293 1.00 14.52 53 VAL C O 1
ATOM 1494 N N . LYS C 1 54 ? 36.422 38.782 -0.317 1.00 13.89 54 LYS C N 1
ATOM 1495 C CA . LYS C 1 54 ? 36.697 39.905 0.569 1.00 14.98 54 LYS C CA 1
ATOM 1496 C C . LYS C 1 54 ? 36.265 39.488 1.974 1.00 15.15 54 LYS C C 1
ATOM 1497 O O . LYS C 1 54 ? 37.103 39.343 2.860 1.00 16.44 54 LYS C O 1
ATOM 1503 N N . GLU C 1 55 ? 34.971 39.237 2.164 1.00 14.35 55 GLU C N 1
ATOM 1504 C CA . GLU C 1 55 ? 34.440 38.715 3.426 1.00 14.81 55 GLU C CA 1
ATOM 1505 C C . GLU C 1 55 ? 33.690 37.407 3.201 1.00 13.61 55 GLU C C 1
ATOM 1506 O O . GLU C 1 55 ? 32.840 37.342 2.314 1.00 14.48 55 GLU C O 1
ATOM 1512 N N . TYR C 1 56 ? 34.004 36.378 3.988 1.00 13.22 56 TYR C N 1
ATOM 1513 C CA . TYR C 1 56 ? 33.150 35.195 4.132 1.00 12.99 56 TYR C CA 1
ATOM 1514 C C . TYR C 1 56 ? 32.047 35.576 5.099 1.00 12.87 56 TYR C C 1
ATOM 1515 O O . TYR C 1 56 ? 32.303 36.236 6.103 1.00 13.23 56 TYR C O 1
ATOM 1524 N N . GLN C 1 57 ? 30.816 35.172 4.791 1.00 12.61 57 GLN C N 1
ATOM 1525 C CA . GLN C 1 57 ? 29.655 35.486 5.609 1.00 12.83 57 GLN C CA 1
ATOM 1526 C C . GLN C 1 57 ? 28.888 34.199 5.872 1.00 12.94 57 GLN C C 1
ATOM 1527 O O . GLN C 1 57 ? 28.376 33.584 4.936 1.00 14.99 57 GLN C O 1
ATOM 1533 N N . VAL C 1 58 ? 28.838 33.762 7.123 1.00 12.43 58 VAL C N 1
ATOM 1534 C CA . VAL C 1 58 ? 28.189 32.505 7.450 1.00 12.25 58 VAL C CA 1
ATOM 1535 C C . VAL C 1 58 ? 26.951 32.819 8.272 1.00 12.07 58 VAL C C 1
ATOM 1536 O O . VAL C 1 58 ? 27.048 33.413 9.347 1.00 12.77 58 VAL C O 1
ATOM 1540 N N . VAL C 1 59 ? 25.793 32.462 7.731 1.00 11.98 59 VAL C N 1
ATOM 1541 C CA . VAL C 1 59 ? 24.516 32.687 8.373 1.00 12.02 59 VAL C CA 1
ATOM 1542 C C . VAL C 1 59 ? 24.239 31.460 9.205 1.00 13.00 59 VAL C C 1
ATOM 1543 O O . VAL C 1 59 ? 24.219 30.356 8.675 1.00 13.14 59 VAL C O 1
ATOM 1547 N N . LEU C 1 60 ? 24.058 31.634 10.510 1.00 13.82 60 LEU C N 1
ATOM 1548 C CA . LEU C 1 60 ? 23.827 30.489 11.360 1.00 14.66 60 LEU C CA 1
ATOM 1549 C C . LEU C 1 60 ? 22.776 30.743 12.415 1.00 14.03 60 LEU C C 1
ATOM 1550 O O . LEU C 1 60 ? 22.554 31.873 12.841 1.00 15.00 60 LEU C O 1
ATOM 1555 N N . GLU C 1 61 ? 22.095 29.677 12.792 1.00 13.82 61 GLU C N 1
ATOM 1556 C CA A GLU C 1 61 ? 21.200 29.659 13.945 0.50 13.86 61 GLU C CA 1
ATOM 1557 C CA B GLU C 1 61 ? 21.230 29.728 13.956 0.50 13.94 61 GLU C CA 1
ATOM 1558 C C . GLU C 1 61 ? 21.995 29.214 15.154 1.00 13.78 61 GLU C C 1
ATOM 1559 O O . GLU C 1 61 ? 22.778 28.263 15.055 1.00 13.98 61 GLU C O 1
ATOM 1570 N N . VAL C 1 62 ? 21.791 29.880 16.279 1.00 13.46 62 VAL C N 1
ATOM 1571 C CA . VAL C 1 62 ? 22.471 29.533 17.508 1.00 13.76 62 VAL C CA 1
ATOM 1572 C C . VAL C 1 62 ? 21.389 29.206 18.536 1.00 13.06 62 VAL C C 1
ATOM 1573 O O . VAL C 1 62 ? 20.485 30.019 18.771 1.00 13.56 62 VAL C O 1
ATOM 1577 N N . GLY C 1 63 ? 21.468 28.015 19.125 1.00 13.09 63 GLY C N 1
ATOM 1578 C CA . GLY C 1 63 ? 20.514 27.551 20.122 1.00 12.80 63 GLY C CA 1
ATOM 1579 C C . GLY C 1 63 ? 21.083 27.623 21.523 1.00 13.09 63 GLY C C 1
ATOM 1580 O O . GLY C 1 63 ? 22.222 27.195 21.768 1.00 12.84 63 GLY C O 1
ATOM 1581 N N . PHE C 1 64 ? 20.288 28.142 22.446 1.00 12.95 64 PHE C N 1
ATOM 1582 C CA . PHE C 1 64 ? 20.696 28.268 23.837 1.00 12.87 64 PHE C CA 1
ATOM 1583 C C . PHE C 1 64 ? 19.551 27.936 24.790 1.00 12.52 64 PHE C C 1
ATOM 1584 O O . PHE C 1 64 ? 18.388 28.165 24.486 1.00 12.83 64 PHE C O 1
ATOM 1592 N N . ALA C 1 65 ? 19.890 27.362 25.934 1.00 12.97 65 ALA C N 1
ATOM 1593 C CA . ALA C 1 65 ? 18.880 26.982 26.924 1.00 12.89 65 ALA C CA 1
ATOM 1594 C C . ALA C 1 65 ? 18.426 28.202 27.709 1.00 13.86 65 ALA C C 1
ATOM 1595 O O . ALA C 1 65 ? 19.254 28.965 28.205 1.00 13.75 65 ALA C O 1
ATOM 1597 N N . LEU C 1 66 ? 17.111 28.380 27.822 1.00 13.35 66 LEU C N 1
ATOM 1598 C CA . LEU C 1 66 ? 16.541 29.517 28.539 1.00 13.77 66 LEU C CA 1
ATOM 1599 C C . LEU C 1 66 ? 16.551 29.253 30.039 1.00 13.89 66 LEU C C 1
ATOM 1600 O O . LEU C 1 66 ? 16.102 28.215 30.493 1.00 14.20 66 LEU C O 1
ATOM 1605 N N . GLU C 1 67 ? 17.075 30.210 30.795 1.00 13.78 67 GLU C N 1
ATOM 1606 C CA . GLU C 1 67 ? 17.038 30.182 32.247 1.00 14.51 67 GLU C CA 1
ATOM 1607 C C . GLU C 1 67 ? 15.605 30.304 32.723 1.00 15.31 67 GLU C C 1
ATOM 1608 O O . GLU C 1 67 ? 14.813 31.047 32.152 1.00 16.22 67 GLU C O 1
ATOM 1614 N N . GLU C 1 68 ? 15.290 29.582 33.782 1.00 16.69 68 GLU C N 1
ATOM 1615 C CA . GLU C 1 68 ? 13.926 29.508 34.260 1.00 18.24 68 GLU C CA 1
ATOM 1616 C C . GLU C 1 68 ? 13.724 30.413 35.464 1.00 18.15 68 GLU C C 1
ATOM 1617 O O . GLU C 1 68 ? 14.319 30.192 36.514 1.00 18.23 68 GLU C O 1
ATOM 1623 N N . THR C 1 69 ? 12.903 31.443 35.290 1.00 19.04 69 THR C N 1
ATOM 1624 C CA . THR C 1 69 ? 12.419 32.249 36.420 1.00 19.88 69 THR C CA 1
ATOM 1625 C C . THR C 1 69 ? 10.915 32.050 36.591 1.00 20.59 69 THR C C 1
ATOM 1626 O O . THR C 1 69 ? 10.280 31.449 35.715 1.00 22.46 69 THR C O 1
ATOM 1631 N N . GLY D 1 2 ? -7.102 39.023 -14.958 1.00 19.19 2 GLY D N 1
ATOM 1632 C CA . GLY D 1 2 ? -7.068 38.207 -16.203 1.00 18.66 2 GLY D CA 1
ATOM 1633 C C . GLY D 1 2 ? -7.550 36.788 -15.949 1.00 18.26 2 GLY D C 1
ATOM 1634 O O . GLY D 1 2 ? -8.269 36.543 -14.981 1.00 19.14 2 GLY D O 1
ATOM 1635 N N . LYS D 1 3 ? -7.128 35.855 -16.803 1.00 17.44 3 LYS D N 1
ATOM 1636 C CA . LYS D 1 3 ? -7.491 34.436 -16.656 1.00 16.51 3 LYS D CA 1
ATOM 1637 C C . LYS D 1 3 ? -7.052 33.879 -15.307 1.00 15.13 3 LYS D C 1
ATOM 1638 O O . LYS D 1 3 ? -6.066 34.327 -14.720 1.00 14.11 3 LYS D O 1
ATOM 1644 N N . VAL D 1 4 ? -7.817 32.911 -14.820 1.00 12.87 4 VAL D N 1
ATOM 1645 C CA . VAL D 1 4 ? -7.525 32.218 -13.585 1.00 12.79 4 VAL D CA 1
ATOM 1646 C C . VAL D 1 4 ? -7.464 30.734 -13.893 1.00 11.95 4 VAL D C 1
ATOM 1647 O O . VAL D 1 4 ? -8.292 30.206 -14.642 1.00 12.74 4 VAL D O 1
ATOM 1651 N N . TYR D 1 5 ? -6.452 30.074 -13.355 1.00 11.75 5 TYR D N 1
ATOM 1652 C CA . TYR D 1 5 ? -6.274 28.638 -13.516 1.00 11.65 5 TYR D CA 1
ATOM 1653 C C . TYR D 1 5 ? -6.431 27.941 -12.176 1.00 11.95 5 TYR D C 1
ATOM 1654 O O . TYR D 1 5 ? -6.222 28.536 -11.119 1.00 12.09 5 TYR D O 1
ATOM 1663 N N . LYS D 1 6 ? -6.816 26.671 -12.235 1.00 12.58 6 LYS D N 1
ATOM 1664 C CA . LYS D 1 6 ? -6.752 25.779 -11.097 1.00 13.24 6 LYS D CA 1
ATOM 1665 C C . LYS D 1 6 ? -5.711 24.700 -11.370 1.00 13.11 6 LYS D C 1
ATOM 1666 O O . LYS D 1 6 ? -5.536 24.268 -12.510 1.00 12.94 6 LYS D O 1
ATOM 1672 N N . LYS D 1 7 ? -5.016 24.284 -10.322 1.00 12.80 7 LYS D N 1
ATOM 1673 C CA . LYS D 1 7 ? -4.134 23.140 -10.375 1.00 13.53 7 LYS D CA 1
ATOM 1674 C C . LYS D 1 7 ? -4.719 22.045 -9.506 1.00 13.72 7 LYS D C 1
ATOM 1675 O O . LYS D 1 7 ? -5.138 22.313 -8.374 1.00 16.40 7 LYS D O 1
ATOM 1681 N N . VAL D 1 8 ? -4.790 20.827 -10.045 1.00 12.40 8 VAL D N 1
ATOM 1682 C CA . VAL D 1 8 ? -5.187 19.650 -9.257 1.00 12.68 8 VAL D CA 1
ATOM 1683 C C . VAL D 1 8 ? -4.042 18.648 -9.239 1.00 12.55 8 VAL D C 1
ATOM 1684 O O . VAL D 1 8 ? -3.306 18.512 -10.213 1.00 12.74 8 VAL D O 1
ATOM 1688 N N . GLU D 1 9 ? -3.887 17.959 -8.120 1.00 12.39 9 GLU D N 1
ATOM 1689 C CA . GLU D 1 9 ? -2.817 16.975 -7.946 1.00 12.58 9 GLU D CA 1
ATOM 1690 C C . GLU D 1 9 ? -3.375 15.581 -8.150 1.00 12.90 9 GLU D C 1
ATOM 1691 O O . GLU D 1 9 ? -4.260 15.127 -7.410 1.00 13.02 9 GLU D O 1
ATOM 1697 N N . LEU D 1 10 ? -2.868 14.922 -9.179 1.00 12.69 10 LEU D N 1
ATOM 1698 C CA . LEU D 1 10 ? -3.251 13.570 -9.549 1.00 13.11 10 LEU D CA 1
ATOM 1699 C C . LEU D 1 10 ? -2.061 12.640 -9.428 1.00 13.75 10 LEU D C 1
ATOM 1700 O O . LEU D 1 10 ? -0.910 13.080 -9.390 1.00 15.19 10 LEU D O 1
ATOM 1705 N N . VAL D 1 11 ? -2.334 11.349 -9.340 1.00 13.04 11 VAL D N 1
ATOM 1706 C CA . VAL D 1 11 ? -1.278 10.353 -9.411 1.00 12.87 11 VAL D CA 1
ATOM 1707 C C . VAL D 1 11 ? -1.632 9.389 -10.519 1.00 12.70 11 VAL D C 1
ATOM 1708 O O . VAL D 1 11 ? -2.622 8.663 -10.422 1.00 12.93 11 VAL D O 1
ATOM 1712 N N . GLY D 1 12 ? -0.855 9.408 -11.590 1.00 12.62 12 GLY D N 1
ATOM 1713 C CA . GLY D 1 12 ? -1.006 8.450 -12.663 1.00 12.48 12 GLY D CA 1
ATOM 1714 C C . GLY D 1 12 ? -0.197 7.214 -12.354 1.00 12.69 12 GLY D C 1
ATOM 1715 O O . GLY D 1 12 ? 0.889 7.313 -11.785 1.00 12.44 12 GLY D O 1
ATOM 1716 N N . THR D 1 13 ? -0.717 6.042 -12.716 1.00 12.41 13 THR D N 1
ATOM 1717 C CA . THR D 1 13 ? 0.027 4.805 -12.524 1.00 13.02 13 THR D CA 1
ATOM 1718 C C . THR D 1 13 ? 0.064 3.976 -13.798 1.00 13.29 13 THR D C 1
ATOM 1719 O O . THR D 1 13 ? -0.836 4.047 -14.640 1.00 14.17 13 THR D O 1
ATOM 1723 N N . SER D 1 14 ? 1.125 3.197 -13.926 1.00 13.16 14 SER D N 1
ATOM 1724 C CA . SER D 1 14 ? 1.284 2.274 -15.021 1.00 13.80 14 SER D CA 1
ATOM 1725 C C . SER D 1 14 ? 2.346 1.250 -14.677 1.00 14.50 14 SER D C 1
ATOM 1726 O O . SER D 1 14 ? 3.328 1.565 -14.003 1.00 14.26 14 SER D O 1
ATOM 1729 N N . GLU D 1 15 ? 2.152 0.019 -15.139 1.00 14.52 15 GLU D N 1
ATOM 1730 C CA . GLU D 1 15 ? 3.195 -1.000 -15.056 1.00 15.58 15 GLU D CA 1
ATOM 1731 C C . GLU D 1 15 ? 4.252 -0.807 -16.143 1.00 15.68 15 GLU D C 1
ATOM 1732 O O . GLU D 1 15 ? 5.331 -1.390 -16.053 1.00 16.64 15 GLU D O 1
ATOM 1738 N N . GLU D 1 16 ? 3.944 -0.007 -17.165 1.00 15.83 16 GLU D N 1
ATOM 1739 C CA . GLU D 1 16 ? 4.780 0.083 -18.373 1.00 16.57 16 GLU D CA 1
ATOM 1740 C C . GLU D 1 16 ? 5.954 1.055 -18.244 1.00 15.86 16 GLU D C 1
ATOM 1741 O O . GLU D 1 16 ? 7.052 0.784 -18.722 1.00 16.86 16 GLU D O 1
ATOM 1747 N N . GLY D 1 17 ? 5.723 2.207 -17.629 1.00 14.49 17 GLY D N 1
ATOM 1748 C CA . GLY D 1 17 ? 6.760 3.219 -17.536 1.00 13.77 17 GLY D CA 1
ATOM 1749 C C . GLY D 1 17 ? 6.238 4.551 -17.055 1.00 13.39 17 GLY D C 1
ATOM 1750 O O . GLY D 1 17 ? 5.057 4.697 -16.748 1.00 13.14 17 GLY D O 1
ATOM 1751 N N . LEU D 1 18 ? 7.144 5.524 -17.011 1.00 12.62 18 LEU D N 1
ATOM 1752 C CA . LEU D 1 18 ? 6.868 6.857 -16.491 1.00 12.19 18 LEU D CA 1
ATOM 1753 C C . LEU D 1 18 ? 5.939 7.642 -17.403 1.00 11.98 18 LEU D C 1
ATOM 1754 O O . LEU D 1 18 ? 4.960 8.245 -16.956 1.00 11.91 18 LEU D O 1
ATOM 1759 N N . GLU D 1 19 ? 6.243 7.629 -18.691 1.00 12.23 19 GLU D N 1
ATOM 1760 C CA . GLU D 1 19 ? 5.412 8.317 -19.661 1.00 12.27 19 GLU D CA 1
ATOM 1761 C C . GLU D 1 19 ? 3.989 7.762 -19.644 1.00 12.32 19 GLU D C 1
ATOM 1762 O O . GLU D 1 19 ? 3.020 8.513 -19.677 1.00 12.41 19 GLU D O 1
ATOM 1768 N N . ALA D 1 20 ? 3.860 6.441 -19.579 1.00 11.95 20 ALA D N 1
ATOM 1769 C CA . ALA D 1 20 ? 2.530 5.821 -19.543 1.00 11.65 20 ALA D CA 1
ATOM 1770 C C . ALA D 1 20 ? 1.763 6.225 -18.291 1.00 11.98 20 ALA D C 1
ATOM 1771 O O . ALA D 1 20 ? 0.547 6.426 -18.353 1.00 12.27 20 ALA D O 1
ATOM 1773 N N . ALA D 1 21 ? 2.446 6.351 -17.157 1.00 11.86 21 ALA D N 1
ATOM 1774 C CA . ALA D 1 21 ? 1.775 6.797 -15.934 1.00 11.86 21 ALA D CA 1
ATOM 1775 C C . ALA D 1 21 ? 1.262 8.239 -16.049 1.00 12.21 21 ALA D C 1
ATOM 1776 O O . ALA D 1 21 ? 0.124 8.544 -15.661 1.00 12.94 21 ALA D O 1
ATOM 1778 N N . ILE D 1 22 ? 2.088 9.118 -16.608 1.00 12.40 22 ILE D N 1
ATOM 1779 C CA . ILE D 1 22 ? 1.691 10.499 -16.850 1.00 12.18 22 ILE D CA 1
ATOM 1780 C C . ILE D 1 22 ? 0.490 10.534 -17.794 1.00 12.22 22 ILE D C 1
ATOM 1781 O O . ILE D 1 22 ? -0.505 11.216 -17.539 1.00 12.35 22 ILE D O 1
ATOM 1786 N N . GLN D 1 23 ? 0.578 9.777 -18.881 1.00 12.05 23 GLN D N 1
ATOM 1787 C CA . GLN D 1 23 ? -0.487 9.755 -19.869 1.00 12.59 23 GLN D CA 1
ATOM 1788 C C . GLN D 1 23 ? -1.797 9.253 -19.273 1.00 12.67 23 GLN D C 1
ATOM 1789 O O . GLN D 1 23 ? -2.868 9.730 -19.651 1.00 13.09 23 GLN D O 1
ATOM 1795 N N . ALA D 1 24 ? -1.724 8.305 -18.341 1.00 12.99 24 ALA D N 1
ATOM 1796 C CA . ALA D 1 24 ? -2.928 7.770 -17.722 1.00 12.92 24 ALA D CA 1
ATOM 1797 C C . ALA D 1 24 ? -3.629 8.851 -16.905 1.00 13.00 24 ALA D C 1
ATOM 1798 O O . ALA D 1 24 ? -4.849 8.976 -16.935 1.00 12.81 24 ALA D O 1
ATOM 1800 N N . ALA D 1 25 ? -2.855 9.632 -16.160 1.00 12.89 25 ALA D N 1
ATOM 1801 C CA . ALA D 1 25 ? -3.443 10.714 -15.385 1.00 13.10 25 ALA D CA 1
ATOM 1802 C C . ALA D 1 25 ? -4.125 11.727 -16.299 1.00 12.89 25 ALA D C 1
ATOM 1803 O O . ALA D 1 25 ? -5.257 12.160 -16.036 1.00 12.90 25 ALA D O 1
ATOM 1805 N N . LEU D 1 26 ? -3.455 12.093 -17.387 1.00 13.50 26 LEU D N 1
ATOM 1806 C CA . LEU D 1 26 ? -3.989 13.117 -18.291 1.00 12.93 26 LEU D CA 1
ATOM 1807 C C . LEU D 1 26 ? -5.219 12.621 -19.064 1.00 13.17 26 LEU D C 1
ATOM 1808 O O . LEU D 1 26 ? -6.154 13.389 -19.323 1.00 13.24 26 LEU D O 1
ATOM 1813 N N . ALA D 1 27 ? -5.225 11.345 -19.428 1.00 13.13 27 ALA D N 1
ATOM 1814 C CA . ALA D 1 27 ? -6.376 10.766 -20.122 1.00 13.39 27 ALA D CA 1
ATOM 1815 C C . ALA D 1 27 ? -7.591 10.786 -19.219 1.00 13.34 27 ALA D C 1
ATOM 1816 O O . ALA D 1 27 ? -8.711 11.069 -19.656 1.00 14.32 27 ALA D O 1
ATOM 1818 N N . ARG D 1 28 ? -7.395 10.488 -17.942 1.00 13.44 28 ARG D N 1
ATOM 1819 C CA . ARG D 1 28 ? -8.512 10.532 -17.007 1.00 13.87 28 ARG D CA 1
ATOM 1820 C C . ARG D 1 28 ? -8.989 11.972 -16.824 1.00 13.83 28 ARG D C 1
ATOM 1821 O O . ARG D 1 28 ? -10.194 12.237 -16.839 1.00 14.04 28 ARG D O 1
ATOM 1829 N N . ALA D 1 29 ? -8.056 12.908 -16.686 1.00 13.81 29 ALA D N 1
ATOM 1830 C CA . ALA D 1 29 ? -8.414 14.312 -16.484 1.00 14.09 29 ALA D CA 1
ATOM 1831 C C . ALA D 1 29 ? -9.261 14.849 -17.645 1.00 14.17 29 ALA D C 1
ATOM 1832 O O . ALA D 1 29 ? -10.227 15.582 -17.438 1.00 14.01 29 ALA D O 1
ATOM 1834 N N . ARG D 1 30 ? -8.906 14.471 -18.866 1.00 14.19 30 ARG D N 1
ATOM 1835 C CA . ARG D 1 30 ? -9.619 14.936 -20.064 1.00 14.99 30 ARG D CA 1
ATOM 1836 C C . ARG D 1 30 ? -11.058 14.399 -20.162 1.00 14.69 30 ARG D C 1
ATOM 1837 O O . ARG D 1 30 ? -11.885 14.963 -20.877 1.00 14.17 30 ARG D O 1
ATOM 1845 N N . LYS D 1 31 ? -11.382 13.329 -19.442 1.00 13.50 31 LYS D N 1
ATOM 1846 C CA . LYS D 1 31 ? -12.753 12.820 -19.447 1.00 14.12 31 LYS D CA 1
ATOM 1847 C C . LYS D 1 31 ? -13.732 13.832 -18.867 1.00 13.36 31 LYS D C 1
ATOM 1848 O O . LYS D 1 31 ? -14.881 13.880 -19.297 1.00 13.82 31 LYS D O 1
ATOM 1854 N N . THR D 1 32 ? -13.293 14.621 -17.882 1.00 12.86 32 THR D N 1
ATOM 1855 C CA . THR D 1 32 ? -14.216 15.541 -17.201 1.00 13.01 32 THR D CA 1
ATOM 1856 C C . THR D 1 32 ? -13.772 17.012 -17.153 1.00 12.28 32 THR D C 1
ATOM 1857 O O . THR D 1 32 ? -14.597 17.879 -16.847 1.00 12.48 32 THR D O 1
ATOM 1861 N N . LEU D 1 33 ? -12.502 17.305 -17.449 1.00 12.16 33 LEU D N 1
ATOM 1862 C CA . LEU D 1 33 ? -11.990 18.678 -17.360 1.00 12.34 33 LEU D CA 1
ATOM 1863 C C . LEU D 1 33 ? -11.638 19.257 -18.722 1.00 12.52 33 LEU D C 1
ATOM 1864 O O . LEU D 1 33 ? -11.052 18.567 -19.574 1.00 13.50 33 LEU D O 1
ATOM 1869 N N . ARG D 1 34 ? -11.960 20.531 -18.893 1.00 11.95 34 ARG D N 1
ATOM 1870 C CA . ARG D 1 34 ? -11.679 21.278 -20.106 1.00 11.64 34 ARG D CA 1
ATOM 1871 C C . ARG D 1 34 ? -10.558 22.280 -19.851 1.00 11.76 34 ARG D C 1
ATOM 1872 O O . ARG D 1 34 ? -10.343 22.726 -18.716 1.00 11.48 34 ARG D O 1
ATOM 1880 N N . HIS D 1 35 ? -9.877 22.674 -20.923 1.00 12.40 35 HIS D N 1
ATOM 1881 C CA . HIS D 1 35 ? -8.810 23.672 -20.898 1.00 12.25 35 HIS D CA 1
ATOM 1882 C C . HIS D 1 35 ? -7.592 23.227 -20.109 1.00 12.27 35 HIS D C 1
ATOM 1883 O O . HIS D 1 35 ? -6.909 24.045 -19.485 1.00 12.19 35 HIS D O 1
ATOM 1890 N N . LEU D 1 36 ? -7.281 21.936 -20.198 1.00 12.70 36 LEU D N 1
ATOM 1891 C CA . LEU D 1 36 ? -6.056 21.393 -19.622 1.00 13.23 36 LEU D CA 1
ATOM 1892 C C . LEU D 1 36 ? -4.880 21.967 -20.395 1.00 13.31 36 LEU D C 1
ATOM 1893 O O . LEU D 1 36 ? -4.847 21.863 -21.621 1.00 13.93 36 LEU D O 1
ATOM 1898 N N . ASP D 1 37 ? -3.930 22.574 -19.681 1.00 12.73 37 ASP D N 1
ATOM 1899 C CA . ASP D 1 37 ? -2.859 23.341 -20.307 1.00 12.67 37 ASP D CA 1
ATOM 1900 C C . ASP D 1 37 ? -1.458 22.801 -20.035 1.00 11.92 37 ASP D C 1
ATOM 1901 O O . ASP D 1 37 ? -0.680 22.626 -20.960 1.00 12.70 37 ASP D O 1
ATOM 1906 N N . TRP D 1 38 ? -1.106 22.594 -18.775 1.00 11.87 38 TRP D N 1
ATOM 1907 C CA . TRP D 1 38 ? 0.245 22.127 -18.463 1.00 11.70 38 TRP D CA 1
ATOM 1908 C C . TRP D 1 38 ? 0.244 21.179 -17.270 1.00 11.95 38 TRP D C 1
ATOM 1909 O O . TRP D 1 38 ? -0.740 21.089 -16.535 1.00 11.99 38 TRP D O 1
ATOM 1920 N N . PHE D 1 39 ? 1.344 20.462 -17.096 1.00 11.57 39 PHE D N 1
ATOM 1921 C CA . PHE D 1 39 ? 1.550 19.632 -15.913 1.00 11.99 39 PHE D CA 1
ATOM 1922 C C . PHE D 1 39 ? 2.944 19.833 -15.355 1.00 11.81 39 PHE D C 1
ATOM 1923 O O . PHE D 1 39 ? 3.858 20.294 -16.050 1.00 11.60 39 PHE D O 1
ATOM 1931 N N . GLU D 1 40 ? 3.077 19.495 -14.073 1.00 12.33 40 GLU D N 1
ATOM 1932 C CA . GLU D 1 40 ? 4.349 19.550 -13.351 1.00 12.32 40 GLU D CA 1
ATOM 1933 C C . GLU D 1 40 ? 4.477 18.253 -12.603 1.00 12.41 40 GLU D C 1
ATOM 1934 O O . GLU D 1 40 ? 3.594 17.911 -11.822 1.00 13.00 40 GLU D O 1
ATOM 1940 N N . VAL D 1 41 ? 5.555 17.512 -12.813 1.00 12.44 41 VAL D N 1
ATOM 1941 C CA . VAL D 1 41 ? 5.801 16.313 -12.011 1.00 12.66 41 VAL D CA 1
ATOM 1942 C C . VAL D 1 41 ? 6.318 16.728 -10.634 1.00 13.09 41 VAL D C 1
ATOM 1943 O O . VAL D 1 41 ? 7.303 17.445 -10.509 1.00 13.54 41 VAL D O 1
ATOM 1947 N N . LYS D 1 42 ? 5.632 16.278 -9.596 1.00 12.70 42 LYS D N 1
ATOM 1948 C CA . LYS D 1 42 ? 6.010 16.580 -8.216 1.00 13.85 42 LYS D CA 1
ATOM 1949 C C . LYS D 1 42 ? 6.887 15.489 -7.619 1.00 13.70 42 LYS D C 1
ATOM 1950 O O . LYS D 1 42 ? 7.836 15.777 -6.895 1.00 14.84 42 LYS D O 1
ATOM 1956 N N . GLU D 1 43 ? 6.548 14.236 -7.907 1.00 13.69 43 GLU D N 1
ATOM 1957 C CA . GLU D 1 43 ? 7.278 13.083 -7.391 1.00 14.52 43 GLU D CA 1
ATOM 1958 C C . GLU D 1 43 ? 7.153 11.928 -8.331 1.00 13.72 43 GLU D C 1
ATOM 1959 O O . GLU D 1 43 ? 6.123 11.770 -8.980 1.00 13.62 43 GLU D O 1
ATOM 1965 N N . ILE D 1 44 ? 8.168 11.066 -8.329 1.00 13.16 44 ILE D N 1
ATOM 1966 C CA . ILE D 1 44 ? 8.077 9.739 -8.909 1.00 12.99 44 ILE D CA 1
ATOM 1967 C C . ILE D 1 44 ? 8.280 8.725 -7.794 1.00 13.28 44 ILE D C 1
ATOM 1968 O O . ILE D 1 44 ? 9.282 8.763 -7.083 1.00 12.74 44 ILE D O 1
ATOM 1973 N N . ARG D 1 45 ? 7.301 7.842 -7.639 1.00 13.32 45 ARG D N 1
ATOM 1974 C CA . ARG D 1 45 ? 7.302 6.780 -6.636 1.00 13.59 45 ARG D CA 1
ATOM 1975 C C . ARG D 1 45 ? 6.887 5.478 -7.325 1.00 13.16 45 ARG D C 1
ATOM 1976 O O . ARG D 1 45 ? 6.592 5.446 -8.525 1.00 12.33 45 ARG D O 1
ATOM 1984 N N . GLY D 1 46 ? 6.829 4.392 -6.575 1.00 12.46 46 GLY D N 1
ATOM 1985 C CA . GLY D 1 46 ? 6.265 3.174 -7.131 1.00 12.46 46 GLY D CA 1
ATOM 1986 C C . GLY D 1 46 ? 6.309 2.021 -6.174 1.00 11.84 46 GLY D C 1
ATOM 1987 O O . GLY D 1 46 ? 6.851 2.126 -5.078 1.00 12.39 46 GLY D O 1
ATOM 1988 N N . THR D 1 47 ? 5.687 0.924 -6.585 1.00 11.77 47 THR D N 1
ATOM 1989 C CA . THR D 1 47 ? 5.692 -0.305 -5.809 1.00 11.84 47 THR D CA 1
ATOM 1990 C C . THR D 1 47 ? 6.662 -1.314 -6.428 1.00 12.13 47 THR D C 1
ATOM 1991 O O . THR D 1 47 ? 7.030 -1.221 -7.604 1.00 12.16 47 THR D O 1
ATOM 1995 N N . ILE D 1 48 ? 7.069 -2.277 -5.608 1.00 12.72 48 ILE D N 1
ATOM 1996 C CA . ILE D 1 48 ? 8.017 -3.313 -5.983 1.00 13.18 48 ILE D CA 1
ATOM 1997 C C . ILE D 1 48 ? 7.345 -4.683 -5.902 1.00 14.51 48 ILE D C 1
ATOM 1998 O O . ILE D 1 48 ? 6.574 -4.959 -4.986 1.00 15.02 48 ILE D O 1
ATOM 2003 N N . GLY D 1 49 ? 7.651 -5.528 -6.874 1.00 15.29 49 GLY D N 1
ATOM 2004 C CA . GLY D 1 49 ? 7.108 -6.876 -6.953 1.00 16.30 49 GLY D CA 1
ATOM 2005 C C . GLY D 1 49 ? 8.172 -7.828 -7.438 1.00 17.31 49 GLY D C 1
ATOM 2006 O O . GLY D 1 49 ? 9.360 -7.508 -7.442 1.00 17.30 49 GLY D O 1
ATOM 2007 N N . GLU D 1 50 ? 7.727 -8.995 -7.887 1.00 18.80 50 GLU D N 1
ATOM 2008 C CA . GLU D 1 50 ? 8.628 -10.095 -8.244 1.00 20.06 50 GLU D CA 1
ATOM 2009 C C . GLU D 1 50 ? 9.615 -9.748 -9.349 1.00 20.18 50 GLU D C 1
ATOM 2010 O O . GLU D 1 50 ? 10.711 -10.313 -9.403 1.00 21.02 50 GLU D O 1
ATOM 2016 N N . ALA D 1 51 ? 9.213 -8.854 -10.247 1.00 19.78 51 ALA D N 1
ATOM 2017 C CA . ALA D 1 51 ? 10.013 -8.528 -11.425 1.00 19.45 51 ALA D CA 1
ATOM 2018 C C . ALA D 1 51 ? 10.628 -7.131 -11.330 1.00 18.54 51 ALA D C 1
ATOM 2019 O O . ALA D 1 51 ? 11.031 -6.564 -12.344 1.00 19.58 51 ALA D O 1
ATOM 2021 N N . GLY D 1 52 ? 10.710 -6.585 -10.118 1.00 17.11 52 GLY D N 1
ATOM 2022 C CA . GLY D 1 52 ? 11.222 -5.228 -9.912 1.00 16.09 52 GLY D CA 1
ATOM 2023 C C . GLY D 1 52 ? 10.075 -4.260 -9.755 1.00 15.27 52 GLY D C 1
ATOM 2024 O O . GLY D 1 52 ? 9.253 -4.420 -8.863 1.00 15.79 52 GLY D O 1
ATOM 2025 N N . VAL D 1 53 ? 9.997 -3.266 -10.626 1.00 14.47 53 VAL D N 1
ATOM 2026 C CA . VAL D 1 53 ? 8.900 -2.316 -10.549 1.00 13.72 53 VAL D CA 1
ATOM 2027 C C . VAL D 1 53 ? 7.591 -3.057 -10.785 1.00 14.28 53 VAL D C 1
ATOM 2028 O O . VAL D 1 53 ? 7.465 -3.829 -11.741 1.00 15.25 53 VAL D O 1
ATOM 2032 N N . LYS D 1 54 ? 6.633 -2.858 -9.888 1.00 14.09 54 LYS D N 1
ATOM 2033 C CA . LYS D 1 54 ? 5.282 -3.344 -10.097 1.00 14.87 54 LYS D CA 1
ATOM 2034 C C . LYS D 1 54 ? 4.481 -2.217 -10.752 1.00 14.98 54 LYS D C 1
ATOM 2035 O O . LYS D 1 54 ? 4.078 -2.335 -11.906 1.00 16.40 54 LYS D O 1
ATOM 2041 N N . GLU D 1 55 ? 4.282 -1.113 -10.035 1.00 14.87 55 GLU D N 1
ATOM 2042 C CA . GLU D 1 55 ? 3.606 0.058 -10.599 1.00 15.05 55 GLU D CA 1
ATOM 2043 C C . GLU D 1 55 ? 4.506 1.273 -10.488 1.00 14.08 55 GLU D C 1
ATOM 2044 O O . GLU D 1 55 ? 5.039 1.542 -9.421 1.00 14.58 55 GLU D O 1
ATOM 2050 N N . TYR D 1 56 ? 4.690 1.984 -11.591 1.00 13.61 56 TYR D N 1
ATOM 2051 C CA . TYR D 1 56 ? 5.208 3.352 -11.548 1.00 12.74 56 TYR D CA 1
ATOM 2052 C C . TYR D 1 56 ? 4.079 4.279 -11.131 1.00 12.67 56 TYR D C 1
ATOM 2053 O O . TYR D 1 56 ? 2.967 4.143 -11.626 1.00 12.67 56 TYR D O 1
ATOM 2062 N N . GLN D 1 57 ? 4.359 5.212 -10.221 1.00 12.25 57 GLN D N 1
ATOM 2063 C CA . GLN D 1 57 ? 3.348 6.136 -9.715 1.00 12.85 57 GLN D CA 1
ATOM 2064 C C . GLN D 1 57 ? 3.902 7.550 -9.838 1.00 13.03 57 GLN D C 1
ATOM 2065 O O . GLN D 1 57 ? 4.845 7.904 -9.133 1.00 14.39 57 GLN D O 1
ATOM 2071 N N . VAL D 1 58 ? 3.354 8.349 -10.747 1.00 12.16 58 VAL D N 1
ATOM 2072 C CA . VAL D 1 58 ? 3.850 9.699 -10.976 1.00 12.61 58 VAL D CA 1
ATOM 2073 C C . VAL D 1 58 ? 2.848 10.688 -10.417 1.00 11.99 58 VAL D C 1
ATOM 2074 O O . VAL D 1 58 ? 1.696 10.739 -10.876 1.00 12.65 58 VAL D O 1
ATOM 2078 N N . VAL D 1 59 ? 3.296 11.475 -9.439 1.00 12.34 59 VAL D N 1
ATOM 2079 C CA . VAL D 1 59 ? 2.461 12.475 -8.790 1.00 12.59 59 VAL D CA 1
ATOM 2080 C C . VAL D 1 59 ? 2.655 13.751 -9.569 1.00 13.14 59 VAL D C 1
ATOM 2081 O O . VAL D 1 59 ? 3.787 14.215 -9.717 1.00 13.57 59 VAL D O 1
ATOM 2085 N N . LEU D 1 60 ? 1.587 14.299 -10.135 1.00 13.53 60 LEU D N 1
ATOM 2086 C CA . LEU D 1 60 ? 1.732 15.534 -10.887 1.00 15.06 60 LEU D CA 1
ATOM 2087 C C . LEU D 1 60 ? 0.634 16.525 -10.610 1.00 14.91 60 LEU D C 1
ATOM 2088 O O . LEU D 1 60 ? -0.470 16.169 -10.195 1.00 16.17 60 LEU D O 1
ATOM 2093 N N . GLU D 1 61 ? 0.965 17.784 -10.829 1.00 14.01 61 GLU D N 1
ATOM 2094 C CA . GLU D 1 61 ? -0.017 18.858 -10.802 1.00 14.53 61 GLU D CA 1
ATOM 2095 C C . GLU D 1 61 ? -0.443 19.116 -12.216 1.00 14.05 61 GLU D C 1
ATOM 2096 O O . GLU D 1 61 ? 0.381 19.173 -13.107 1.00 14.64 61 GLU D O 1
ATOM 2102 N N . VAL D 1 62 ? -1.746 19.276 -12.413 1.00 13.59 62 VAL D N 1
ATOM 2103 C CA . VAL D 1 62 ? -2.306 19.560 -13.726 1.00 13.97 62 VAL D CA 1
ATOM 2104 C C . VAL D 1 62 ? -3.009 20.909 -13.660 1.00 13.16 62 VAL D C 1
ATOM 2105 O O . VAL D 1 62 ? -3.884 21.098 -12.819 1.00 13.15 62 VAL D O 1
ATOM 2109 N N . GLY D 1 63 ? -2.601 21.839 -14.523 1.00 12.31 63 GLY D N 1
ATOM 2110 C CA . GLY D 1 63 ? -3.152 23.191 -14.561 1.00 12.42 63 GLY D CA 1
ATOM 2111 C C . GLY D 1 63 ? -4.128 23.351 -15.705 1.00 12.04 63 GLY D C 1
ATOM 2112 O O . GLY D 1 63 ? -3.826 22.964 -16.834 1.00 12.74 63 GLY D O 1
ATOM 2113 N N . PHE D 1 64 ? -5.294 23.920 -15.402 1.00 11.89 64 PHE D N 1
ATOM 2114 C CA . PHE D 1 64 ? -6.326 24.181 -16.408 1.00 11.50 64 PHE D CA 1
ATOM 2115 C C . PHE D 1 64 ? -6.981 25.532 -16.197 1.00 11.31 64 PHE D C 1
ATOM 2116 O O . PHE D 1 64 ? -7.149 25.973 -15.073 1.00 11.46 64 PHE D O 1
ATOM 2124 N N . ALA D 1 65 ? -7.345 26.179 -17.300 1.00 11.55 65 ALA D N 1
ATOM 2125 C CA . ALA D 1 65 ? -8.000 27.480 -17.237 1.00 11.50 65 ALA D CA 1
ATOM 2126 C C . ALA D 1 65 ? -9.455 27.313 -16.805 1.00 11.74 65 ALA D C 1
ATOM 2127 O O . ALA D 1 65 ? -10.178 26.451 -17.312 1.00 12.04 65 ALA D O 1
ATOM 2129 N N . LEU D 1 66 ? -9.890 28.171 -15.892 1.00 12.18 66 LEU D N 1
ATOM 2130 C CA . LEU D 1 66 ? -11.258 28.146 -15.390 1.00 12.35 66 LEU D CA 1
ATOM 2131 C C . LEU D 1 66 ? -12.173 28.926 -16.303 1.00 13.03 66 LEU D C 1
ATOM 2132 O O . LEU D 1 66 ? -11.873 30.051 -16.679 1.00 12.95 66 LEU D O 1
ATOM 2137 N N . GLU D 1 67 ? -13.309 28.330 -16.645 1.00 12.92 67 GLU D N 1
ATOM 2138 C CA . GLU D 1 67 ? -14.351 29.043 -17.372 1.00 15.00 67 GLU D CA 1
ATOM 2139 C C . GLU D 1 67 ? -15.028 30.065 -16.470 1.00 17.12 67 GLU D C 1
ATOM 2140 O O . GLU D 1 67 ? -15.111 29.883 -15.259 1.00 18.30 67 GLU D O 1
ATOM 2146 N N . GLU D 1 68 ? -15.491 31.154 -17.067 1.00 19.82 68 GLU D N 1
ATOM 2147 C CA . GLU D 1 68 ? -16.287 32.133 -16.322 1.00 21.93 68 GLU D CA 1
ATOM 2148 C C . GLU D 1 68 ? -17.578 31.494 -15.808 1.00 23.37 68 GLU D C 1
ATOM 2149 O O . GLU D 1 68 ? -18.056 30.501 -16.368 1.00 24.06 68 GLU D O 1
ATOM 2155 N N . THR D 1 69 ? -18.138 32.055 -14.742 1.00 24.59 69 THR D N 1
ATOM 2156 C CA . THR D 1 69 ? -19.389 31.545 -14.188 1.00 25.72 69 THR D CA 1
ATOM 2157 C C . THR D 1 69 ? -20.560 32.270 -14.824 1.00 26.18 69 THR D C 1
ATOM 2158 O O . THR D 1 69 ? -21.712 31.960 -14.525 1.00 27.04 69 THR D O 1
ATOM 2163 N N . GLY E 1 2 ? 42.260 24.422 -7.951 1.00 15.03 2 GLY E N 1
ATOM 2164 C CA . GLY E 1 2 ? 42.013 23.328 -8.918 1.00 14.81 2 GLY E CA 1
ATOM 2165 C C . GLY E 1 2 ? 41.175 23.816 -10.074 1.00 14.83 2 GLY E C 1
ATOM 2166 O O . GLY E 1 2 ? 40.894 25.012 -10.210 1.00 14.96 2 GLY E O 1
ATOM 2167 N N . LYS E 1 3 ? 40.734 22.883 -10.898 1.00 14.61 3 LYS E N 1
ATOM 2168 C CA . LYS E 1 3 ? 39.916 23.273 -12.038 1.00 15.43 3 LYS E CA 1
ATOM 2169 C C . LYS E 1 3 ? 38.547 23.788 -11.637 1.00 14.41 3 LYS E C 1
ATOM 2170 O O . LYS E 1 3 ? 38.070 23.573 -10.519 1.00 13.99 3 LYS E O 1
ATOM 2176 N N . VAL E 1 4 ? 37.947 24.499 -12.576 1.00 13.12 4 VAL E N 1
ATOM 2177 C CA . VAL E 1 4 ? 36.674 25.155 -12.388 1.00 12.48 4 VAL E CA 1
ATOM 2178 C C . VAL E 1 4 ? 35.710 24.686 -13.464 1.00 12.27 4 VAL E C 1
ATOM 2179 O O . VAL E 1 4 ? 36.095 24.516 -14.624 1.00 12.06 4 VAL E O 1
ATOM 2183 N N . TYR E 1 5 ? 34.472 24.451 -13.052 1.00 11.66 5 TYR E N 1
ATOM 2184 C CA . TYR E 1 5 ? 33.402 24.041 -13.953 1.00 12.50 5 TYR E CA 1
ATOM 2185 C C . TYR E 1 5 ? 32.347 25.129 -13.979 1.00 12.26 5 TYR E C 1
ATOM 2186 O O . TYR E 1 5 ? 32.264 25.954 -13.083 1.00 12.17 5 TYR E O 1
ATOM 2195 N N . LYS E 1 6 ? 31.527 25.112 -15.017 1.00 12.39 6 LYS E N 1
ATOM 2196 C CA . LYS E 1 6 ? 30.370 25.975 -15.101 1.00 12.83 6 LYS E CA 1
ATOM 2197 C C . LYS E 1 6 ? 29.145 25.110 -15.316 1.00 12.40 6 LYS E C 1
ATOM 2198 O O . LYS E 1 6 ? 29.211 24.056 -15.957 1.00 12.36 6 LYS E O 1
ATOM 2204 N N . LYS E 1 7 ? 28.025 25.559 -14.761 1.00 12.27 7 LYS E N 1
ATOM 2205 C CA . LYS E 1 7 ? 26.730 24.921 -14.966 1.00 12.60 7 LYS E CA 1
ATOM 2206 C C . LYS E 1 7 ? 25.799 25.888 -15.687 1.00 12.73 7 LYS E C 1
ATOM 2207 O O . LYS E 1 7 ? 25.699 27.059 -15.317 1.00 13.98 7 LYS E O 1
ATOM 2213 N N . VAL E 1 8 ? 25.143 25.401 -16.731 1.00 12.74 8 VAL E N 1
ATOM 2214 C CA . VAL E 1 8 ? 24.117 26.169 -17.430 1.00 13.16 8 VAL E CA 1
ATOM 2215 C C . VAL E 1 8 ? 22.782 25.431 -17.360 1.00 13.43 8 VAL E C 1
ATOM 2216 O O . VAL E 1 8 ? 22.742 24.190 -17.333 1.00 14.10 8 VAL E O 1
ATOM 2220 N N . GLU E 1 9 ? 21.698 26.200 -17.319 1.00 12.85 9 GLU E N 1
ATOM 2221 C CA . GLU E 1 9 ? 20.361 25.629 -17.200 1.00 13.60 9 GLU E CA 1
ATOM 2222 C C . GLU E 1 9 ? 19.651 25.670 -18.545 1.00 13.28 9 GLU E C 1
ATOM 2223 O O . GLU E 1 9 ? 19.465 26.739 -19.140 1.00 14.11 9 GLU E O 1
ATOM 2229 N N . LEU E 1 10 ? 19.283 24.489 -19.027 1.00 13.13 10 LEU E N 1
ATOM 2230 C CA . LEU E 1 10 ? 18.595 24.320 -20.293 1.00 13.85 10 LEU E CA 1
ATOM 2231 C C . LEU E 1 10 ? 17.272 23.610 -20.067 1.00 13.98 10 LEU E C 1
ATOM 2232 O O . LEU E 1 10 ? 17.078 22.943 -19.049 1.00 15.27 10 LEU E O 1
ATOM 2237 N N . VAL E 1 11 ? 16.346 23.778 -20.999 1.00 12.94 11 VAL E N 1
ATOM 2238 C CA . VAL E 1 11 ? 15.104 23.015 -21.008 1.00 12.86 11 VAL E CA 1
ATOM 2239 C C . VAL E 1 11 ? 15.031 22.285 -22.338 1.00 12.72 11 VAL E C 1
ATOM 2240 O O . VAL E 1 11 ? 14.887 22.921 -23.388 1.00 12.72 11 VAL E O 1
ATOM 2244 N N . GLY E 1 12 ? 15.147 20.960 -22.302 1.00 12.79 12 GLY E N 1
ATOM 2245 C CA . GLY E 1 12 ? 14.960 20.158 -23.492 1.00 13.04 12 GLY E CA 1
ATOM 2246 C C . GLY E 1 12 ? 13.498 19.812 -23.642 1.00 13.12 12 GLY E C 1
ATOM 2247 O O . GLY E 1 12 ? 12.813 19.607 -22.648 1.00 12.54 12 GLY E O 1
ATOM 2248 N N . THR E 1 13 ? 13.012 19.747 -24.877 1.00 12.48 13 THR E N 1
ATOM 2249 C CA . THR E 1 13 ? 11.638 19.320 -25.136 1.00 12.61 13 THR E CA 1
ATOM 2250 C C . THR E 1 13 ? 11.575 18.198 -26.159 1.00 12.83 13 THR E C 1
ATOM 2251 O O . THR E 1 13 ? 12.451 18.065 -27.021 1.00 13.56 13 THR E O 1
ATOM 2255 N N . SER E 1 14 ? 10.530 17.393 -26.055 1.00 12.81 14 SER E N 1
ATOM 2256 C CA . SER E 1 14 ? 10.235 16.356 -27.037 1.00 13.02 14 SER E CA 1
ATOM 2257 C C . SER E 1 14 ? 8.804 15.895 -26.887 1.00 13.30 14 SER E C 1
ATOM 2258 O O . SER E 1 14 ? 8.303 15.821 -25.783 1.00 12.69 14 SER E O 1
ATOM 2261 N N . GLU E 1 15 ? 8.151 15.565 -28.000 1.00 13.71 15 GLU E N 1
ATOM 2262 C CA . GLU E 1 15 ? 6.856 14.901 -27.942 1.00 14.70 15 GLU E CA 1
ATOM 2263 C C . GLU E 1 15 ? 6.998 13.417 -27.638 1.00 15.01 15 GLU E C 1
ATOM 2264 O O . GLU E 1 15 ? 6.017 12.773 -27.281 1.00 16.43 15 GLU E O 1
ATOM 2270 N N . GLU E 1 16 ? 8.213 12.880 -27.781 1.00 14.97 16 GLU E N 1
ATOM 2271 C CA . GLU E 1 16 ? 8.436 11.438 -27.704 1.00 15.98 16 GLU E CA 1
ATOM 2272 C C . GLU E 1 16 ? 8.520 10.929 -26.269 1.00 15.44 16 GLU E C 1
ATOM 2273 O O . GLU E 1 16 ? 7.993 9.858 -25.965 1.00 16.99 16 GLU E O 1
ATOM 2279 N N . GLY E 1 17 ? 9.188 11.674 -25.391 1.00 14.35 17 GLY E N 1
ATOM 2280 C CA . GLY E 1 17 ? 9.404 11.191 -24.033 1.00 14.14 17 GLY E CA 1
ATOM 2281 C C . GLY E 1 17 ? 10.459 11.969 -23.281 1.00 13.50 17 GLY E C 1
ATOM 2282 O O . GLY E 1 17 ? 11.001 12.961 -23.786 1.00 13.83 17 GLY E O 1
ATOM 2283 N N . LEU E 1 18 ? 10.746 11.494 -22.072 1.00 13.10 18 LEU E N 1
ATOM 2284 C CA . LEU E 1 18 ? 11.644 12.178 -21.150 1.00 12.87 18 LEU E CA 1
ATOM 2285 C C . LEU E 1 18 ? 13.089 12.088 -21.601 1.00 12.87 18 LEU E C 1
ATOM 2286 O O . LEU E 1 18 ? 13.795 13.090 -21.653 1.00 13.08 18 LEU E O 1
ATOM 2291 N N . GLU E 1 19 ? 13.518 10.884 -21.943 1.00 12.94 19 GLU E N 1
ATOM 2292 C CA . GLU E 1 19 ? 14.866 10.684 -22.441 1.00 12.73 19 GLU E CA 1
ATOM 2293 C C . GLU E 1 19 ? 15.129 11.537 -23.687 1.00 12.67 19 GLU E C 1
ATOM 2294 O O . GLU E 1 19 ? 16.172 12.167 -23.808 1.00 13.00 19 GLU E O 1
ATOM 2300 N N . ALA E 1 20 ? 14.175 11.555 -24.607 1.00 12.42 20 ALA E N 1
ATOM 2301 C CA . ALA E 1 20 ? 14.311 12.350 -25.819 1.00 12.66 20 ALA E CA 1
ATOM 2302 C C . ALA E 1 20 ? 14.445 13.836 -25.502 1.00 12.33 20 ALA E C 1
ATOM 2303 O O . ALA E 1 20 ? 15.206 14.543 -26.158 1.00 12.63 20 ALA E O 1
ATOM 2305 N N . ALA E 1 21 ? 13.713 14.320 -24.501 1.00 12.14 21 ALA E N 1
ATOM 2306 C CA . ALA E 1 21 ? 13.822 15.728 -24.110 1.00 12.70 21 ALA E CA 1
ATOM 2307 C C . ALA E 1 21 ? 15.209 16.032 -23.540 1.00 12.75 21 ALA E C 1
ATOM 2308 O O . ALA E 1 21 ? 15.824 17.047 -23.879 1.00 12.94 21 ALA E O 1
ATOM 2310 N N . ILE E 1 22 ? 15.712 15.143 -22.689 1.00 12.92 22 ILE E N 1
ATOM 2311 C CA . ILE E 1 22 ? 17.054 15.288 -22.144 1.00 12.79 22 ILE E CA 1
ATOM 2312 C C . ILE E 1 22 ? 18.089 15.290 -23.279 1.00 13.26 22 ILE E C 1
ATOM 2313 O O . ILE E 1 22 ? 18.957 16.166 -23.361 1.00 13.46 22 ILE E O 1
ATOM 2318 N N . GLN E 1 23 ? 17.977 14.326 -24.182 1.00 13.03 23 GLN E N 1
ATOM 2319 C CA . GLN E 1 23 ? 18.927 14.237 -25.279 1.00 13.51 23 GLN E CA 1
ATOM 2320 C C . GLN E 1 23 ? 18.875 15.472 -26.181 1.00 12.96 23 GLN E C 1
ATOM 2321 O O . GLN E 1 23 ? 19.899 15.893 -26.714 1.00 13.36 23 GLN E O 1
ATOM 2327 N N . ALA E 1 24 ? 17.693 16.046 -26.390 1.00 13.23 24 ALA E N 1
ATOM 2328 C CA . ALA E 1 24 ? 17.603 17.258 -27.204 1.00 12.78 24 ALA E CA 1
ATOM 2329 C C . ALA E 1 24 ? 18.395 18.413 -26.598 1.00 12.85 24 ALA E C 1
ATOM 2330 O O . ALA E 1 24 ? 19.071 19.160 -27.309 1.00 13.12 24 ALA E O 1
ATOM 2332 N N . ALA E 1 25 ? 18.303 18.590 -25.283 1.00 12.71 25 ALA E N 1
ATOM 2333 C CA . ALA E 1 25 ? 19.063 19.648 -24.632 1.00 12.82 25 ALA E CA 1
ATOM 2334 C C . ALA E 1 25 ? 20.570 19.409 -24.785 1.00 12.94 25 ALA E C 1
ATOM 2335 O O . ALA E 1 25 ? 21.334 20.342 -25.076 1.00 12.46 25 ALA E O 1
ATOM 2337 N N . LEU E 1 26 ? 20.992 18.163 -24.598 1.00 13.10 26 LEU E N 1
ATOM 2338 C CA . LEU E 1 26 ? 22.417 17.832 -24.661 1.00 13.29 26 LEU E CA 1
ATOM 2339 C C . LEU E 1 26 ? 22.970 17.970 -26.078 1.00 13.52 26 LEU E C 1
ATOM 2340 O O . LEU E 1 26 ? 24.105 18.396 -26.257 1.00 14.25 26 LEU E O 1
ATOM 2345 N N . ALA E 1 27 ? 22.164 17.621 -27.076 1.00 13.64 27 ALA E N 1
ATOM 2346 C CA . ALA E 1 27 ? 22.571 17.753 -28.473 1.00 13.96 27 ALA E CA 1
ATOM 2347 C C . ALA E 1 27 ? 22.773 19.212 -28.837 1.00 14.49 27 ALA E C 1
ATOM 2348 O O . ALA E 1 27 ? 23.722 19.556 -29.548 1.00 14.51 27 ALA E O 1
ATOM 2350 N N . ARG E 1 28 ? 21.880 20.079 -28.380 1.00 15.00 28 ARG E N 1
ATOM 2351 C CA . ARG E 1 28 ? 22.074 21.504 -28.576 1.00 15.60 28 ARG E CA 1
ATOM 2352 C C . ARG E 1 28 ? 23.326 22.000 -27.862 1.00 15.53 28 ARG E C 1
ATOM 2353 O O . ARG E 1 28 ? 24.120 22.753 -28.444 1.00 15.10 28 ARG E O 1
ATOM 2361 N N . ALA E 1 29 ? 23.524 21.563 -26.623 1.00 15.60 29 ALA E N 1
ATOM 2362 C CA . ALA E 1 29 ? 24.689 21.996 -25.850 1.00 15.73 29 ALA E CA 1
ATOM 2363 C C . ALA E 1 29 ? 26.003 21.660 -26.547 1.00 16.08 29 ALA E C 1
ATOM 2364 O O . ALA E 1 29 ? 26.909 22.499 -26.608 1.00 15.77 29 ALA E O 1
ATOM 2366 N N . ARG E 1 30 ? 26.105 20.456 -27.108 1.00 15.98 30 ARG E N 1
ATOM 2367 C CA . ARG E 1 30 ? 27.382 20.032 -27.686 1.00 16.92 30 ARG E CA 1
ATOM 2368 C C . ARG E 1 30 ? 27.714 20.713 -29.003 1.00 17.29 30 ARG E C 1
ATOM 2369 O O . ARG E 1 30 ? 28.839 20.604 -29.464 1.00 17.12 30 ARG E O 1
ATOM 2377 N N . LYS E 1 31 ? 26.762 21.423 -29.602 1.00 17.16 31 LYS E N 1
ATOM 2378 C CA . LYS E 1 31 ? 27.070 22.198 -30.800 1.00 17.72 31 LYS E CA 1
ATOM 2379 C C . LYS E 1 31 ? 28.095 23.292 -30.529 1.00 17.83 31 LYS E C 1
ATOM 2380 O O . LYS E 1 31 ? 28.885 23.633 -31.411 1.00 18.79 31 LYS E O 1
ATOM 2386 N N . THR E 1 32 ? 28.098 23.834 -29.314 1.00 17.64 32 THR E N 1
ATOM 2387 C CA . THR E 1 32 ? 28.974 24.957 -28.990 1.00 17.88 32 THR E CA 1
ATOM 2388 C C . THR E 1 32 ? 29.814 24.803 -27.725 1.00 17.72 32 THR E C 1
ATOM 2389 O O . THR E 1 32 ? 30.766 25.554 -27.551 1.00 18.40 32 THR E O 1
ATOM 2393 N N . LEU E 1 33 ? 29.464 23.872 -26.842 1.00 17.03 33 LEU E N 1
ATOM 2394 C CA . LEU E 1 33 ? 30.192 23.699 -25.593 1.00 17.04 33 LEU E CA 1
ATOM 2395 C C . LEU E 1 33 ? 31.018 22.436 -25.601 1.00 17.06 33 LEU E C 1
ATOM 2396 O O . LEU E 1 33 ? 30.542 21.376 -26.009 1.00 17.70 33 LEU E O 1
ATOM 2401 N N . ARG E 1 34 ? 32.253 22.574 -25.134 1.00 16.12 34 ARG E N 1
ATOM 2402 C CA . ARG E 1 34 ? 33.190 21.470 -25.001 1.00 16.21 34 ARG E CA 1
ATOM 2403 C C . ARG E 1 34 ? 33.295 21.043 -23.543 1.00 15.53 34 ARG E C 1
ATOM 2404 O O . ARG E 1 34 ? 32.966 21.799 -22.621 1.00 15.39 34 ARG E O 1
ATOM 2412 N N . HIS E 1 35 ? 33.758 19.815 -23.349 1.00 15.20 35 HIS E N 1
ATOM 2413 C CA . HIS E 1 35 ? 33.995 19.242 -22.030 1.00 14.92 35 HIS E CA 1
ATOM 2414 C C . HIS E 1 35 ? 32.720 19.120 -21.209 1.00 14.09 35 HIS E C 1
ATOM 2415 O O . HIS E 1 35 ? 32.731 19.307 -20.000 1.00 13.33 35 HIS E O 1
ATOM 2422 N N . LEU E 1 36 ? 31.631 18.768 -21.883 1.00 13.90 36 LEU E N 1
ATOM 2423 C CA . LEU E 1 36 ? 30.360 18.473 -21.216 1.00 13.97 36 LEU E CA 1
ATOM 2424 C C . LEU E 1 36 ? 30.539 17.208 -20.395 1.00 14.15 36 LEU E C 1
ATOM 2425 O O . LEU E 1 36 ? 31.004 16.201 -20.921 1.00 14.39 36 LEU E O 1
ATOM 2430 N N . ASP E 1 37 ? 30.211 17.273 -19.106 1.00 12.90 37 ASP E N 1
ATOM 2431 C CA . ASP E 1 37 ? 30.554 16.206 -18.175 1.00 13.30 37 ASP E CA 1
ATOM 2432 C C . ASP E 1 37 ? 29.350 15.535 -17.523 1.00 12.88 37 ASP E C 1
ATOM 2433 O O . ASP E 1 37 ? 29.273 14.305 -17.533 1.00 12.43 37 ASP E O 1
ATOM 2438 N N . TRP E 1 38 ? 28.431 16.309 -16.944 1.00 12.76 38 TRP E N 1
ATOM 2439 C CA . TRP E 1 38 ? 27.302 15.720 -16.213 1.00 12.65 38 TRP E CA 1
ATOM 2440 C C . TRP E 1 38 ? 26.066 16.596 -16.337 1.00 12.55 38 TRP E C 1
ATOM 2441 O O . TRP E 1 38 ? 26.157 17.756 -16.719 1.00 12.41 38 TRP E O 1
ATOM 2452 N N . PHE E 1 39 ? 24.905 16.020 -16.034 1.00 12.11 39 PHE E N 1
ATOM 2453 C CA . PHE E 1 39 ? 23.654 16.775 -15.961 1.00 12.41 39 PHE E CA 1
ATOM 2454 C C . PHE E 1 39 ? 22.883 16.408 -14.711 1.00 12.33 39 PHE E C 1
ATOM 2455 O O . PHE E 1 39 ? 23.118 15.354 -14.096 1.00 12.41 39 PHE E O 1
ATOM 2463 N N . GLU E 1 40 ? 21.996 17.319 -14.324 1.00 12.64 40 GLU E N 1
ATOM 2464 C CA . GLU E 1 40 ? 21.129 17.163 -13.168 1.00 13.04 40 GLU E CA 1
ATOM 2465 C C . GLU E 1 40 ? 19.745 17.589 -13.606 1.00 13.21 40 GLU E C 1
ATOM 2466 O O . GLU E 1 40 ? 19.576 18.705 -14.082 1.00 13.52 40 GLU E O 1
ATOM 2472 N N . VAL E 1 41 ? 18.753 16.719 -13.472 1.00 12.77 41 VAL E N 1
ATOM 2473 C CA . VAL E 1 41 ? 17.380 17.105 -13.777 1.00 13.21 41 VAL E CA 1
ATOM 2474 C C . VAL E 1 41 ? 16.825 17.914 -12.598 1.00 13.73 41 VAL E C 1
ATOM 2475 O O . VAL E 1 41 ? 16.845 17.467 -11.452 1.00 14.78 41 VAL E O 1
ATOM 2479 N N . LYS E 1 42 ? 16.357 19.121 -12.895 1.00 12.92 42 LYS E N 1
ATOM 2480 C CA . LYS E 1 42 ? 15.773 19.996 -11.881 1.00 13.71 42 LYS E CA 1
ATOM 2481 C C . LYS E 1 42 ? 14.256 19.855 -11.815 1.00 13.36 42 LYS E C 1
ATOM 2482 O O . LYS E 1 42 ? 13.693 19.902 -10.734 1.00 13.86 42 LYS E O 1
ATOM 2488 N N . GLU E 1 43 ? 13.604 19.724 -12.968 1.00 12.95 43 GLU E N 1
ATOM 2489 C CA . GLU E 1 43 ? 12.152 19.647 -13.063 1.00 13.75 43 GLU E CA 1
ATOM 2490 C C . GLU E 1 43 ? 11.757 18.871 -14.284 1.00 13.02 43 GLU E C 1
ATOM 2491 O O . GLU E 1 43 ? 12.442 18.942 -15.298 1.00 12.64 43 GLU E O 1
ATOM 2497 N N . ILE E 1 44 ? 10.608 18.214 -14.202 1.00 12.41 44 ILE E N 1
ATOM 2498 C CA . ILE E 1 44 ? 9.913 17.660 -15.347 1.00 12.87 44 ILE E CA 1
ATOM 2499 C C . ILE E 1 44 ? 8.536 18.331 -15.401 1.00 12.79 44 ILE E C 1
ATOM 2500 O O . ILE E 1 44 ? 7.778 18.324 -14.426 1.00 12.62 44 ILE E O 1
ATOM 2505 N N . ARG E 1 45 ? 8.245 18.936 -16.547 1.00 12.69 45 ARG E N 1
ATOM 2506 C CA . ARG E 1 45 ? 7.004 19.667 -16.787 1.00 12.84 45 ARG E CA 1
ATOM 2507 C C . ARG E 1 45 ? 6.518 19.267 -18.171 1.00 12.28 45 ARG E C 1
ATOM 2508 O O . ARG E 1 45 ? 7.171 18.505 -18.879 1.00 11.98 45 ARG E O 1
ATOM 2516 N N . GLY E 1 46 ? 5.393 19.813 -18.592 1.00 11.53 46 GLY E N 1
ATOM 2517 C CA . GLY E 1 46 ? 4.997 19.639 -19.976 1.00 11.71 46 GLY E CA 1
ATOM 2518 C C . GLY E 1 46 ? 3.686 20.299 -20.307 1.00 11.56 46 GLY E C 1
ATOM 2519 O O . GLY E 1 46 ? 3.025 20.876 -19.443 1.00 11.61 46 GLY E O 1
ATOM 2520 N N . THR E 1 47 ? 3.320 20.233 -21.576 1.00 11.53 47 THR E N 1
ATOM 2521 C CA . THR E 1 47 ? 2.063 20.778 -22.043 1.00 11.75 47 THR E CA 1
ATOM 2522 C C . THR E 1 47 ? 1.087 19.669 -22.403 1.00 11.79 47 THR E C 1
ATOM 2523 O O . THR E 1 47 ? 1.481 18.518 -22.596 1.00 11.93 47 THR E O 1
ATOM 2527 N N . ILE E 1 48 ? -0.189 20.032 -22.472 1.00 11.82 48 ILE E N 1
ATOM 2528 C CA . ILE E 1 48 ? -1.274 19.081 -22.667 1.00 11.93 48 ILE E CA 1
ATOM 2529 C C . ILE E 1 48 ? -2.071 19.452 -23.915 1.00 12.46 48 ILE E C 1
ATOM 2530 O O . ILE E 1 48 ? -2.323 20.629 -24.170 1.00 13.38 48 ILE E O 1
ATOM 2535 N N . GLY E 1 49 ? -2.450 18.445 -24.689 1.00 13.80 49 GLY E N 1
ATOM 2536 C CA . GLY E 1 49 ? -3.321 18.650 -25.834 1.00 14.62 49 GLY E CA 1
ATOM 2537 C C . GLY E 1 49 ? -4.262 17.483 -25.986 1.00 16.13 49 GLY E C 1
ATOM 2538 O O . GLY E 1 49 ? -4.431 16.688 -25.069 1.00 15.35 49 GLY E O 1
ATOM 2539 N N . GLU E 1 50 ? -4.862 17.370 -27.165 1.00 17.87 50 GLU E N 1
ATOM 2540 C CA . GLU E 1 50 ? -5.938 16.406 -27.381 1.00 19.93 50 GLU E CA 1
ATOM 2541 C C . GLU E 1 50 ? -5.506 14.953 -27.166 1.00 20.63 50 GLU E C 1
ATOM 2542 O O . GLU E 1 50 ? -6.333 14.115 -26.779 1.00 22.59 50 GLU E O 1
ATOM 2548 N N . ALA E 1 51 ? -4.230 14.660 -27.411 1.00 20.87 51 ALA E N 1
ATOM 2549 C CA . ALA E 1 51 ? -3.681 13.309 -27.265 1.00 20.93 51 ALA E CA 1
ATOM 2550 C C . ALA E 1 51 ? -3.053 13.059 -25.888 1.00 20.40 51 ALA E C 1
ATOM 2551 O O . ALA E 1 51 ? -2.434 12.017 -25.665 1.00 21.07 51 ALA E O 1
ATOM 2553 N N . GLY E 1 52 ? -3.204 14.006 -24.967 1.00 19.15 52 GLY E N 1
ATOM 2554 C CA . GLY E 1 52 ? -2.548 13.920 -23.664 1.00 17.95 52 GLY E CA 1
ATOM 2555 C C . GLY E 1 52 ? -1.321 14.808 -23.663 1.00 17.01 52 GLY E C 1
ATOM 2556 O O . GLY E 1 52 ? -1.425 15.999 -23.933 1.00 16.96 52 GLY E O 1
ATOM 2557 N N . VAL E 1 53 ? -0.151 14.240 -23.384 1.00 15.76 53 VAL E N 1
ATOM 2558 C CA . VAL E 1 53 ? 1.076 15.034 -23.407 1.00 14.98 53 VAL E CA 1
ATOM 2559 C C . VAL E 1 53 ? 1.286 15.581 -24.817 1.00 15.31 53 VAL E C 1
ATOM 2560 O O . VAL E 1 53 ? 1.206 14.834 -25.793 1.00 16.71 53 VAL E O 1
ATOM 2564 N N . LYS E 1 54 ? 1.509 16.889 -24.919 1.00 14.86 54 LYS E N 1
ATOM 2565 C CA . LYS E 1 54 ? 1.901 17.521 -26.167 1.00 15.42 54 LYS E CA 1
ATOM 2566 C C . LYS E 1 54 ? 3.425 17.568 -26.194 1.00 15.60 54 LYS E C 1
ATOM 2567 O O . LYS E 1 54 ? 4.045 16.896 -27.011 1.00 17.66 54 LYS E O 1
ATOM 2573 N N . GLU E 1 55 ? 4.040 18.333 -25.298 1.00 14.26 55 GLU E N 1
ATOM 2574 C CA . GLU E 1 55 ? 5.509 18.325 -25.154 1.00 14.24 55 GLU E CA 1
ATOM 2575 C C . GLU E 1 55 ? 5.912 17.933 -23.748 1.00 13.63 55 GLU E C 1
ATOM 2576 O O . GLU E 1 55 ? 5.370 18.459 -22.780 1.00 13.68 55 GLU E O 1
ATOM 2582 N N . TYR E 1 56 ? 6.877 17.024 -23.634 1.00 12.92 56 TYR E N 1
ATOM 2583 C CA . TYR E 1 56 ? 7.614 16.836 -22.389 1.00 12.75 56 TYR E CA 1
ATOM 2584 C C . TYR E 1 56 ? 8.697 17.900 -22.338 1.00 12.78 56 TYR E C 1
ATOM 2585 O O . TYR E 1 56 ? 9.347 18.173 -23.338 1.00 13.27 56 TYR E O 1
ATOM 2594 N N . GLN E 1 57 ? 8.892 18.487 -21.165 1.00 12.72 57 GLN E N 1
ATOM 2595 C CA . GLN E 1 57 ? 9.861 19.557 -20.976 1.00 12.68 57 GLN E CA 1
ATOM 2596 C C . GLN E 1 57 ? 10.698 19.214 -19.758 1.00 13.11 57 GLN E C 1
ATOM 2597 O O . GLN E 1 57 ? 10.181 19.165 -18.643 1.00 14.30 57 GLN E O 1
ATOM 2603 N N . VAL E 1 58 ? 11.982 18.961 -19.954 1.00 12.12 58 VAL E N 1
ATOM 2604 C CA . VAL E 1 58 ? 12.861 18.592 -18.863 1.00 12.31 58 VAL E CA 1
ATOM 2605 C C . VAL E 1 58 ? 13.856 19.720 -18.624 1.00 11.61 58 VAL E C 1
ATOM 2606 O O . VAL E 1 58 ? 14.636 20.079 -19.520 1.00 11.84 58 VAL E O 1
ATOM 2610 N N . VAL E 1 59 ? 13.791 20.307 -17.433 1.00 11.49 59 VAL E N 1
ATOM 2611 C CA . VAL E 1 59 ? 14.682 21.398 -17.038 1.00 12.28 59 VAL E CA 1
ATOM 2612 C C . VAL E 1 59 ? 15.905 20.749 -16.428 1.00 12.97 59 VAL E C 1
ATOM 2613 O O . VAL E 1 59 ? 15.776 19.969 -15.483 1.00 12.94 59 VAL E O 1
ATOM 2617 N N . LEU E 1 60 ? 17.082 21.022 -16.969 1.00 13.57 60 LEU E N 1
ATOM 2618 C CA . LEU E 1 60 ? 18.276 20.410 -16.423 1.00 15.05 60 LEU E CA 1
ATOM 2619 C C . LEU E 1 60 ? 19.450 21.367 -16.350 1.00 14.57 60 LEU E C 1
ATOM 2620 O O . LEU E 1 60 ? 19.517 22.352 -17.072 1.00 15.22 60 LEU E O 1
ATOM 2625 N N . GLU E 1 61 ? 20.341 21.100 -15.405 1.00 14.29 61 GLU E N 1
ATOM 2626 C CA . GLU E 1 61 ? 21.618 21.786 -15.338 1.00 15.17 61 GLU E CA 1
ATOM 2627 C C . GLU E 1 61 ? 22.623 20.909 -16.049 1.00 14.86 61 GLU E C 1
ATOM 2628 O O . GLU E 1 61 ? 22.625 19.698 -15.846 1.00 15.24 61 GLU E O 1
ATOM 2634 N N . VAL E 1 62 ? 23.480 21.522 -16.858 1.00 14.68 62 VAL E N 1
ATOM 2635 C CA . VAL E 1 62 ? 24.553 20.837 -17.556 1.00 14.54 62 VAL E CA 1
ATOM 2636 C C . VAL E 1 62 ? 25.879 21.405 -17.064 1.00 13.34 62 VAL E C 1
ATOM 2637 O O . VAL E 1 62 ? 26.095 22.613 -17.103 1.00 13.41 62 VAL E O 1
ATOM 2641 N N . GLY E 1 63 ? 26.734 20.533 -16.557 1.00 13.08 63 GLY E N 1
ATOM 2642 C CA . GLY E 1 63 ? 28.041 20.930 -16.042 1.00 13.08 63 GLY E CA 1
ATOM 2643 C C . GLY E 1 63 ? 29.159 20.604 -17.011 1.00 13.10 63 GLY E C 1
ATOM 2644 O O . GLY E 1 63 ? 29.201 19.506 -17.576 1.00 12.64 63 GLY E O 1
ATOM 2645 N N . PHE E 1 64 ? 30.058 21.561 -17.219 1.00 12.74 64 PHE E N 1
ATOM 2646 C CA . PHE E 1 64 ? 31.201 21.373 -18.112 1.00 12.49 64 PHE E CA 1
ATOM 2647 C C . PHE E 1 64 ? 32.468 22.005 -17.551 1.00 12.80 64 PHE E C 1
ATOM 2648 O O . PHE E 1 64 ? 32.406 23.003 -16.837 1.00 12.83 64 PHE E O 1
ATOM 2656 N N . ALA E 1 65 ? 33.615 21.423 -17.881 1.00 13.10 65 ALA E N 1
ATOM 2657 C CA . ALA E 1 65 ? 34.892 21.956 -17.424 1.00 13.65 65 ALA E CA 1
ATOM 2658 C C . ALA E 1 65 ? 35.256 23.193 -18.222 1.00 14.37 65 ALA E C 1
ATOM 2659 O O . ALA E 1 65 ? 35.101 23.208 -19.449 1.00 15.83 65 ALA E O 1
ATOM 2661 N N . LEU E 1 66 ? 35.734 24.225 -17.535 1.00 15.11 66 LEU E N 1
ATOM 2662 C CA . LEU E 1 66 ? 36.242 25.423 -18.202 1.00 16.46 66 LEU E CA 1
ATOM 2663 C C . LEU E 1 66 ? 37.705 25.222 -18.606 1.00 18.11 66 LEU E C 1
ATOM 2664 O O . LEU E 1 66 ? 38.541 24.849 -17.790 1.00 18.37 66 LEU E O 1
ATOM 2669 N N . GLU E 1 67 ? 37.996 25.484 -19.873 1.00 20.81 67 GLU E N 1
ATOM 2670 C CA . GLU E 1 67 ? 39.350 25.380 -20.412 1.00 23.32 67 GLU E CA 1
ATOM 2671 C C . GLU E 1 67 ? 40.288 26.439 -19.835 1.00 25.62 67 GLU E C 1
ATOM 2672 O O . GLU E 1 67 ? 39.837 27.454 -19.308 1.00 26.26 67 GLU E O 1
ATOM 2678 N N . GLU E 1 68 ? 41.592 26.198 -19.969 1.00 27.95 68 GLU E N 1
ATOM 2679 C CA . GLU E 1 68 ? 42.645 27.026 -19.358 1.00 29.69 68 GLU E CA 1
ATOM 2680 C C . GLU E 1 68 ? 42.723 26.800 -17.850 1.00 30.30 68 GLU E C 1
ATOM 2681 O O . GLU E 1 68 ? 42.212 25.807 -17.327 1.00 31.15 68 GLU E O 1
ATOM 2687 N N . GLY F 1 2 ? 22.876 -1.367 -15.297 1.00 21.19 2 GLY F N 1
ATOM 2688 C CA . GLY F 1 2 ? 24.336 -1.081 -15.135 1.00 21.03 2 GLY F CA 1
ATOM 2689 C C . GLY F 1 2 ? 24.778 -1.174 -13.682 1.00 20.61 2 GLY F C 1
ATOM 2690 O O . GLY F 1 2 ? 24.080 -1.789 -12.863 1.00 22.00 2 GLY F O 1
ATOM 2691 N N . LYS F 1 3 ? 25.923 -0.554 -13.375 1.00 19.81 3 LYS F N 1
ATOM 2692 C CA A LYS F 1 3 ? 26.450 -0.545 -12.003 0.50 19.12 3 LYS F CA 1
ATOM 2693 C CA B LYS F 1 3 ? 26.482 -0.477 -12.010 0.50 19.05 3 LYS F CA 1
ATOM 2694 C C . LYS F 1 3 ? 25.489 0.130 -11.030 1.00 17.92 3 LYS F C 1
ATOM 2695 O O . LYS F 1 3 ? 24.755 1.033 -11.391 1.00 17.58 3 LYS F O 1
ATOM 2706 N N . VAL F 1 4 ? 25.501 -0.343 -9.787 1.00 15.24 4 VAL F N 1
ATOM 2707 C CA . VAL F 1 4 ? 24.630 0.189 -8.743 1.00 14.14 4 VAL F CA 1
ATOM 2708 C C . VAL F 1 4 ? 25.503 0.731 -7.618 1.00 13.20 4 VAL F C 1
ATOM 2709 O O . VAL F 1 4 ? 26.511 0.125 -7.245 1.00 13.05 4 VAL F O 1
ATOM 2713 N N . TYR F 1 5 ? 25.135 1.902 -7.117 1.00 12.50 5 TYR F N 1
ATOM 2714 C CA . TYR F 1 5 ? 25.835 2.538 -6.008 1.00 12.11 5 TYR F CA 1
ATOM 2715 C C . TYR F 1 5 ? 24.934 2.562 -4.792 1.00 12.55 5 TYR F C 1
ATOM 2716 O O . TYR F 1 5 ? 23.715 2.596 -4.916 1.00 12.74 5 TYR F O 1
ATOM 2725 N N . LYS F 1 6 ? 25.555 2.554 -3.617 1.00 12.35 6 LYS F N 1
ATOM 2726 C CA . LYS F 1 6 ? 24.859 2.748 -2.348 1.00 12.48 6 LYS F CA 1
ATOM 2727 C C . LYS F 1 6 ? 25.320 4.069 -1.766 1.00 12.15 6 LYS F C 1
ATOM 2728 O O . LYS F 1 6 ? 26.481 4.417 -1.872 1.00 12.23 6 LYS F O 1
ATOM 2734 N N . LYS F 1 7 ? 24.391 4.835 -1.203 1.00 12.05 7 LYS F N 1
ATOM 2735 C CA . LYS F 1 7 ? 24.727 6.018 -0.432 1.00 12.31 7 LYS F CA 1
ATOM 2736 C C . LYS F 1 7 ? 24.420 5.759 1.037 1.00 12.33 7 LYS F C 1
ATOM 2737 O O . LYS F 1 7 ? 23.392 5.171 1.373 1.00 13.68 7 LYS F O 1
ATOM 2743 N N . VAL F 1 8 ? 25.338 6.169 1.904 1.00 11.67 8 VAL F N 1
ATOM 2744 C CA . VAL F 1 8 ? 25.104 6.149 3.362 1.00 12.35 8 VAL F CA 1
ATOM 2745 C C . VAL F 1 8 ? 25.320 7.539 3.941 1.00 12.11 8 VAL F C 1
ATOM 2746 O O . VAL F 1 8 ? 26.180 8.301 3.476 1.00 12.66 8 VAL F O 1
ATOM 2750 N N . GLU F 1 9 ? 24.546 7.866 4.968 1.00 11.79 9 GLU F N 1
ATOM 2751 C CA . GLU F 1 9 ? 24.611 9.181 5.597 1.00 12.20 9 GLU F CA 1
ATOM 2752 C C . GLU F 1 9 ? 25.402 9.110 6.889 1.00 12.45 9 GLU F C 1
ATOM 2753 O O . GLU F 1 9 ? 25.040 8.369 7.796 1.00 12.50 9 GLU F O 1
ATOM 2759 N N . LEU F 1 10 ? 26.501 9.850 6.925 1.00 11.96 10 LEU F N 1
ATOM 2760 C CA . LEU F 1 10 ? 27.408 9.890 8.060 1.00 12.07 10 LEU F CA 1
ATOM 2761 C C . LEU F 1 10 ? 27.472 11.297 8.620 1.00 12.21 10 LEU F C 1
ATOM 2762 O O . LEU F 1 10 ? 27.108 12.265 7.952 1.00 13.24 10 LEU F O 1
ATOM 2767 N N . VAL F 1 11 ? 27.921 11.401 9.863 1.00 11.54 11 VAL F N 1
ATOM 2768 C CA . VAL F 1 11 ? 28.229 12.695 10.450 1.00 11.44 11 VAL F CA 1
ATOM 2769 C C . VAL F 1 11 ? 29.645 12.641 10.952 1.00 11.14 11 VAL F C 1
ATOM 2770 O O . VAL F 1 11 ? 29.961 11.857 11.852 1.00 12.15 11 VAL F O 1
ATOM 2774 N N . GLY F 1 12 ? 30.534 13.398 10.317 1.00 11.29 12 GLY F N 1
ATOM 2775 C CA . GLY F 1 12 ? 31.913 13.470 10.785 1.00 11.53 12 GLY F CA 1
ATOM 2776 C C . GLY F 1 12 ? 32.046 14.640 11.731 1.00 12.06 12 GLY F C 1
ATOM 2777 O O . GLY F 1 12 ? 31.406 15.673 11.547 1.00 11.71 12 GLY F O 1
ATOM 2778 N N . THR F 1 13 ? 32.869 14.495 12.758 1.00 11.63 13 THR F N 1
ATOM 2779 C CA . THR F 1 13 ? 33.073 15.577 13.709 1.00 12.07 13 THR F CA 1
ATOM 2780 C C . THR F 1 13 ? 34.545 15.822 13.943 1.00 11.89 13 THR F C 1
ATOM 2781 O O . THR F 1 13 ? 35.368 14.910 13.795 1.00 12.59 13 THR F O 1
ATOM 2785 N N . SER F 1 14 ? 34.866 17.066 14.285 1.00 11.58 14 SER F N 1
ATOM 2786 C CA . SER F 1 14 ? 36.222 17.451 14.659 1.00 12.70 14 SER F CA 1
ATOM 2787 C C . SER F 1 14 ? 36.180 18.764 15.397 1.00 13.04 14 SER F C 1
ATOM 2788 O O . SER F 1 14 ? 35.366 19.615 15.075 1.00 12.66 14 SER F O 1
ATOM 2791 N N . GLU F 1 15 ? 37.086 18.944 16.354 1.00 12.90 15 GLU F N 1
ATOM 2792 C CA . GLU F 1 15 ? 37.280 20.230 16.992 1.00 14.26 15 GLU F CA 1
ATOM 2793 C C . GLU F 1 15 ? 38.045 21.196 16.101 1.00 14.12 15 GLU F C 1
ATOM 2794 O O . GLU F 1 15 ? 38.054 22.399 16.361 1.00 14.67 15 GLU F O 1
ATOM 2800 N N . GLU F 1 16 ? 38.712 20.684 15.070 1.00 14.21 16 GLU F N 1
ATOM 2801 C CA . GLU F 1 16 ? 39.685 21.480 14.334 1.00 15.56 16 GLU F CA 1
ATOM 2802 C C . GLU F 1 16 ? 39.090 22.327 13.220 1.00 14.69 16 GLU F C 1
ATOM 2803 O O . GLU F 1 16 ? 39.553 23.442 12.968 1.00 16.71 16 GLU F O 1
ATOM 2809 N N . GLY F 1 17 ? 38.064 21.819 12.559 1.00 13.37 17 GLY F N 1
ATOM 2810 C CA . GLY F 1 17 ? 37.511 22.511 11.418 1.00 12.64 17 GLY F CA 1
ATOM 2811 C C . GLY F 1 17 ? 36.613 21.645 10.566 1.00 12.05 17 GLY F C 1
ATOM 2812 O O . GLY F 1 17 ? 36.395 20.458 10.854 1.00 11.87 17 GLY F O 1
ATOM 2813 N N . LEU F 1 18 ? 36.103 22.246 9.500 1.00 11.20 18 LEU F N 1
ATOM 2814 C CA . LEU F 1 18 ? 35.110 21.611 8.639 1.00 11.53 18 LEU F CA 1
ATOM 2815 C C . LEU F 1 18 ? 35.728 20.499 7.799 1.00 11.23 18 LEU F C 1
ATOM 2816 O O . LEU F 1 18 ? 35.176 19.405 7.701 1.00 12.04 18 LEU F O 1
ATOM 2821 N N . GLU F 1 19 ? 36.876 20.782 7.194 1.00 11.92 19 GLU F N 1
ATOM 2822 C CA . GLU F 1 19 ? 37.593 19.776 6.420 1.00 11.35 19 GLU F CA 1
ATOM 2823 C C . GLU F 1 19 ? 37.980 18.586 7.299 1.00 11.55 19 GLU F C 1
ATOM 2824 O O . GLU F 1 19 ? 37.839 17.429 6.906 1.00 11.14 19 GLU F O 1
ATOM 2830 N N . ALA F 1 20 ? 38.465 18.870 8.504 1.00 11.13 20 ALA F N 1
ATOM 2831 C CA . ALA F 1 20 ? 38.817 17.796 9.422 1.00 11.40 20 ALA F CA 1
ATOM 2832 C C . ALA F 1 20 ? 37.599 16.934 9.779 1.00 11.14 20 ALA F C 1
ATOM 2833 O O . ALA F 1 20 ? 37.733 15.721 9.908 1.00 11.89 20 ALA F O 1
ATOM 2835 N N . ALA F 1 21 ? 36.425 17.543 9.935 1.00 11.18 21 ALA F N 1
ATOM 2836 C CA . ALA F 1 21 ? 35.210 16.777 10.225 1.00 11.39 21 ALA F CA 1
ATOM 2837 C C . ALA F 1 21 ? 34.846 15.868 9.047 1.00 11.48 21 ALA F C 1
ATOM 2838 O O . ALA F 1 21 ? 34.503 14.698 9.228 1.00 11.65 21 ALA F O 1
ATOM 2840 N N . ILE F 1 22 ? 34.935 16.393 7.827 1.00 11.20 22 ILE F N 1
ATOM 2841 C CA . ILE F 1 22 ? 34.667 15.586 6.642 1.00 11.35 22 ILE F CA 1
ATOM 2842 C C . ILE F 1 22 ? 35.652 14.421 6.557 1.00 11.12 22 ILE F C 1
ATOM 2843 O O . ILE F 1 22 ? 35.272 13.261 6.343 1.00 11.73 22 ILE F O 1
ATOM 2848 N N . GLN F 1 23 ? 36.928 14.730 6.764 1.00 11.05 23 GLN F N 1
ATOM 2849 C CA . GLN F 1 23 ? 37.974 13.719 6.702 1.00 11.79 23 GLN F CA 1
ATOM 2850 C C . GLN F 1 23 ? 37.783 12.640 7.749 1.00 11.79 23 GLN F C 1
ATOM 2851 O O . GLN F 1 23 ? 38.106 11.478 7.487 1.00 11.80 23 GLN F O 1
ATOM 2857 N N . ALA F 1 24 ? 37.272 12.998 8.925 1.00 11.96 24 ALA F N 1
ATOM 2858 C CA . ALA F 1 24 ? 37.039 11.989 9.967 1.00 11.71 24 ALA F CA 1
ATOM 2859 C C . ALA F 1 24 ? 35.983 10.993 9.504 1.00 11.55 24 ALA F C 1
ATOM 2860 O O . ALA F 1 24 ? 36.135 9.774 9.697 1.00 11.60 24 ALA F O 1
ATOM 2862 N N . ALA F 1 25 ? 34.905 11.489 8.895 1.00 11.35 25 ALA F N 1
ATOM 2863 C CA . ALA F 1 25 ? 33.882 10.583 8.373 1.00 11.91 25 ALA F CA 1
ATOM 2864 C C . ALA F 1 25 ? 34.439 9.666 7.292 1.00 12.04 25 ALA F C 1
ATOM 2865 O O . ALA F 1 25 ? 34.177 8.464 7.302 1.00 11.70 25 ALA F O 1
ATOM 2867 N N . LEU F 1 26 ? 35.221 10.225 6.378 1.00 12.27 26 LEU F N 1
ATOM 2868 C CA . LEU F 1 26 ? 35.758 9.431 5.280 1.00 12.15 26 LEU F CA 1
ATOM 2869 C C . LEU F 1 26 ? 36.809 8.434 5.741 1.00 12.11 26 LEU F C 1
ATOM 2870 O O . LEU F 1 26 ? 36.911 7.349 5.173 1.00 12.06 26 LEU F O 1
ATOM 2875 N N . ALA F 1 27 ? 37.585 8.782 6.758 1.00 12.10 27 ALA F N 1
ATOM 2876 C CA . ALA F 1 27 ? 38.569 7.852 7.309 1.00 12.31 27 ALA F CA 1
ATOM 2877 C C . ALA F 1 27 ? 37.888 6.666 7.961 1.00 12.53 27 ALA F C 1
ATOM 2878 O O . ALA F 1 27 ? 38.336 5.538 7.815 1.00 13.02 27 ALA F O 1
ATOM 2880 N N . ARG F 1 28 ? 36.808 6.900 8.691 1.00 12.45 28 ARG F N 1
ATOM 2881 C CA . ARG F 1 28 ? 36.067 5.801 9.288 1.00 12.57 28 ARG F CA 1
ATOM 2882 C C . ARG F 1 28 ? 35.417 4.956 8.195 1.00 12.88 28 ARG F C 1
ATOM 2883 O O . ARG F 1 28 ? 35.404 3.731 8.281 1.00 13.59 28 ARG F O 1
ATOM 2891 N N . ALA F 1 29 ? 34.875 5.595 7.164 1.00 12.71 29 ALA F N 1
ATOM 2892 C CA . ALA F 1 29 ? 34.214 4.856 6.094 1.00 12.76 29 ALA F CA 1
ATOM 2893 C C . ALA F 1 29 ? 35.183 3.913 5.388 1.00 12.95 29 ALA F C 1
ATOM 2894 O O . ALA F 1 29 ? 34.832 2.766 5.077 1.00 12.55 29 ALA F O 1
ATOM 2896 N N . ARG F 1 30 ? 36.407 4.374 5.148 1.00 12.78 30 ARG F N 1
ATOM 2897 C CA . ARG F 1 30 ? 37.358 3.551 4.416 1.00 13.23 30 ARG F CA 1
ATOM 2898 C C . ARG F 1 30 ? 37.924 2.386 5.223 1.00 13.28 30 ARG F C 1
ATOM 2899 O O . ARG F 1 30 ? 38.501 1.486 4.645 1.00 13.51 30 ARG F O 1
ATOM 2907 N N . LYS F 1 31 ? 37.710 2.359 6.534 1.00 12.55 31 LYS F N 1
ATOM 2908 C CA . LYS F 1 31 ? 38.092 1.171 7.297 1.00 13.45 31 LYS F CA 1
ATOM 2909 C C . LYS F 1 31 ? 37.287 -0.054 6.896 1.00 12.52 31 LYS F C 1
ATOM 2910 O O . LYS F 1 31 ? 37.797 -1.172 6.974 1.00 13.18 31 LYS F O 1
ATOM 2916 N N . THR F 1 32 ? 36.037 0.144 6.475 1.00 11.65 32 THR F N 1
ATOM 2917 C CA . THR F 1 32 ? 35.158 -0.982 6.184 1.00 11.97 32 THR F CA 1
ATOM 2918 C C . THR F 1 32 ? 34.482 -0.965 4.822 1.00 12.00 32 THR F C 1
ATOM 2919 O O . THR F 1 32 ? 33.958 -1.999 4.414 1.00 12.14 32 THR F O 1
ATOM 2923 N N . LEU F 1 33 ? 34.481 0.172 4.124 1.00 12.16 33 LEU F N 1
ATOM 2924 C CA . LEU F 1 33 ? 33.829 0.286 2.824 1.00 12.29 33 LEU F CA 1
ATOM 2925 C C . LEU F 1 33 ? 34.853 0.486 1.720 1.00 12.42 33 LEU F C 1
ATOM 2926 O O . LEU F 1 33 ? 35.829 1.211 1.889 1.00 14.06 33 LEU F O 1
ATOM 2931 N N . ARG F 1 34 ? 34.612 -0.169 0.592 1.00 11.72 34 ARG F N 1
ATOM 2932 C CA . ARG F 1 34 ? 35.474 -0.121 -0.564 1.00 11.59 34 ARG F CA 1
ATOM 2933 C C . ARG F 1 34 ? 34.758 0.590 -1.699 1.00 12.06 34 ARG F C 1
ATOM 2934 O O . ARG F 1 34 ? 33.526 0.654 -1.743 1.00 11.84 34 ARG F O 1
ATOM 2942 N N . HIS F 1 35 ? 35.557 1.127 -2.611 1.00 12.79 35 HIS F N 1
ATOM 2943 C CA . HIS F 1 35 ? 35.072 1.825 -3.800 1.00 13.07 35 HIS F CA 1
ATOM 2944 C C . HIS F 1 35 ? 34.274 3.056 -3.435 1.00 12.34 35 HIS F C 1
ATOM 2945 O O . HIS F 1 35 ? 33.274 3.388 -4.080 1.00 12.24 35 HIS F O 1
ATOM 2952 N N . LEU F 1 36 ? 34.751 3.766 -2.419 1.00 12.29 36 LEU F N 1
ATOM 2953 C CA . LEU F 1 36 ? 34.199 5.070 -2.054 1.00 12.39 36 LEU F CA 1
ATOM 2954 C C . LEU F 1 36 ? 34.511 6.050 -3.175 1.00 12.28 36 LEU F C 1
ATOM 2955 O O . LEU F 1 36 ? 35.658 6.158 -3.593 1.00 12.88 36 LEU F O 1
ATOM 2960 N N . ASP F 1 37 ? 33.486 6.742 -3.674 1.00 11.61 37 ASP F N 1
ATOM 2961 C CA . ASP F 1 37 ? 33.610 7.546 -4.891 1.00 11.18 37 ASP F CA 1
ATOM 2962 C C . ASP F 1 37 ? 33.334 9.040 -4.701 1.00 10.85 37 ASP F C 1
ATOM 2963 O O . ASP F 1 37 ? 34.121 9.870 -5.150 1.00 11.23 37 ASP F O 1
ATOM 2968 N N . TRP F 1 38 ? 32.214 9.398 -4.079 1.00 10.93 38 TRP F N 1
ATOM 2969 C CA . TRP F 1 38 ? 31.899 10.820 -3.920 1.00 11.11 38 TRP F CA 1
ATOM 2970 C C . TRP F 1 38 ? 31.168 11.086 -2.621 1.00 10.90 38 TRP F C 1
ATOM 2971 O O . TRP F 1 38 ? 30.672 10.167 -1.973 1.00 11.53 38 TRP F O 1
ATOM 2982 N N . PHE F 1 39 ? 31.123 12.357 -2.226 1.00 11.34 39 PHE F N 1
ATOM 2983 C CA . PHE F 1 39 ? 30.325 12.764 -1.088 1.00 11.52 39 PHE F CA 1
ATOM 2984 C C . PHE F 1 39 ? 29.528 14.021 -1.389 1.00 11.15 39 PHE F C 1
ATOM 2985 O O . PHE F 1 39 ? 29.827 14.781 -2.323 1.00 10.75 39 PHE F O 1
ATOM 2993 N N . GLU F 1 40 ? 28.493 14.222 -0.581 1.00 11.20 40 GLU F N 1
ATOM 2994 C CA . GLU F 1 40 ? 27.607 15.373 -0.672 1.00 11.68 40 GLU F CA 1
ATOM 2995 C C . GLU F 1 40 ? 27.366 15.867 0.736 1.00 11.69 40 GLU F C 1
ATOM 2996 O O . GLU F 1 40 ? 26.836 15.137 1.566 1.00 12.33 40 GLU F O 1
ATOM 3002 N N . VAL F 1 41 ? 27.715 17.109 1.021 1.00 11.65 41 VAL F N 1
ATOM 3003 C CA . VAL F 1 41 ? 27.421 17.696 2.329 1.00 12.00 41 VAL F CA 1
ATOM 3004 C C . VAL F 1 41 ? 25.944 18.075 2.387 1.00 11.98 41 VAL F C 1
ATOM 3005 O O . VAL F 1 41 ? 25.430 18.768 1.511 1.00 12.82 41 VAL F O 1
ATOM 3009 N N . LYS F 1 42 ? 25.257 17.594 3.414 1.00 12.06 42 LYS F N 1
ATOM 3010 C CA . LYS F 1 42 ? 23.848 17.881 3.622 1.00 13.10 42 LYS F CA 1
ATOM 3011 C C . LYS F 1 42 ? 23.610 19.002 4.619 1.00 12.96 42 LYS F C 1
ATOM 3012 O O . LYS F 1 42 ? 22.704 19.820 4.429 1.00 13.62 42 LYS F O 1
ATOM 3018 N N . GLU F 1 43 ? 24.422 19.059 5.664 1.00 12.31 43 GLU F N 1
ATOM 3019 C CA . GLU F 1 43 ? 24.273 20.047 6.726 1.00 13.42 43 GLU F CA 1
ATOM 3020 C C . GLU F 1 43 ? 25.609 20.267 7.373 1.00 12.06 43 GLU F C 1
ATOM 3021 O O . GLU F 1 43 ? 26.395 19.324 7.495 1.00 12.40 43 GLU F O 1
ATOM 3027 N N . ILE F 1 44 ? 25.814 21.477 7.869 1.00 11.33 44 ILE F N 1
ATOM 3028 C CA . ILE F 1 44 ? 26.883 21.804 8.792 1.00 11.71 44 ILE F CA 1
ATOM 3029 C C . ILE F 1 44 ? 26.269 22.312 10.086 1.00 12.12 44 ILE F C 1
ATOM 3030 O O . ILE F 1 44 ? 25.462 23.248 10.064 1.00 12.17 44 ILE F O 1
ATOM 3035 N N . ARG F 1 45 ? 26.646 21.687 11.191 1.00 12.15 45 ARG F N 1
ATOM 3036 C CA . ARG F 1 45 ? 26.119 21.995 12.510 1.00 12.48 45 ARG F CA 1
ATOM 3037 C C . ARG F 1 45 ? 27.305 21.964 13.464 1.00 10.96 45 ARG F C 1
ATOM 3038 O O . ARG F 1 45 ? 28.450 21.705 13.067 1.00 10.84 45 ARG F O 1
ATOM 3046 N N . GLY F 1 46 ? 27.050 22.190 14.741 1.00 10.62 46 GLY F N 1
ATOM 3047 C CA . GLY F 1 46 ? 28.101 21.982 15.707 1.00 10.37 46 GLY F CA 1
ATOM 3048 C C . GLY F 1 46 ? 27.670 22.298 17.115 1.00 10.51 46 GLY F C 1
ATOM 3049 O O . GLY F 1 46 ? 26.555 22.761 17.344 1.00 11.01 46 GLY F O 1
ATOM 3050 N N . THR F 1 47 ? 28.557 22.015 18.059 1.00 10.73 47 THR F N 1
ATOM 3051 C CA . THR F 1 47 ? 28.327 22.302 19.462 1.00 11.32 47 THR F CA 1
ATOM 3052 C C . THR F 1 47 ? 29.177 23.489 19.889 1.00 11.16 47 THR F C 1
ATOM 3053 O O . THR F 1 47 ? 30.150 23.855 19.239 1.00 11.87 47 THR F O 1
ATOM 3057 N N . ILE F 1 48 ? 28.772 24.095 20.996 1.00 11.59 48 ILE F N 1
ATOM 3058 C CA . ILE F 1 48 ? 29.386 25.312 21.509 1.00 12.03 48 ILE F CA 1
ATOM 3059 C C . ILE F 1 48 ? 29.861 25.055 22.923 1.00 13.34 48 ILE F C 1
ATOM 3060 O O . ILE F 1 48 ? 29.165 24.422 23.719 1.00 13.61 48 ILE F O 1
ATOM 3065 N N . GLY F 1 49 ? 31.069 25.541 23.206 1.00 14.47 49 GLY F N 1
ATOM 3066 C CA . GLY F 1 49 ? 31.653 25.469 24.531 1.00 16.04 49 GLY F CA 1
ATOM 3067 C C . GLY F 1 49 ? 32.106 26.841 24.968 1.00 17.53 49 GLY F C 1
ATOM 3068 O O . GLY F 1 49 ? 31.733 27.855 24.373 1.00 17.22 49 GLY F O 1
ATOM 3069 N N . GLU F 1 50 ? 32.953 26.867 25.989 1.00 19.00 50 GLU F N 1
ATOM 3070 C CA . GLU F 1 50 ? 33.384 28.121 26.605 1.00 20.08 50 GLU F CA 1
ATOM 3071 C C . GLU F 1 50 ? 34.156 29.030 25.653 1.00 19.77 50 GLU F C 1
ATOM 3072 O O . GLU F 1 50 ? 34.118 30.259 25.801 1.00 20.42 50 GLU F O 1
ATOM 3078 N N . ALA F 1 51 ? 34.847 28.421 24.695 1.00 19.64 51 ALA F N 1
ATOM 3079 C CA . ALA F 1 51 ? 35.741 29.126 23.780 1.00 19.17 51 ALA F CA 1
ATOM 3080 C C . ALA F 1 51 ? 35.196 29.166 22.354 1.00 18.33 51 ALA F C 1
ATOM 3081 O O . ALA F 1 51 ? 35.957 29.309 21.396 1.00 19.42 51 ALA F O 1
ATOM 3083 N N . GLY F 1 52 ? 33.883 29.025 22.207 1.00 16.33 52 GLY F N 1
ATOM 3084 C CA . GLY F 1 52 ? 33.259 29.059 20.885 1.00 15.61 52 GLY F CA 1
ATOM 3085 C C . GLY F 1 52 ? 32.964 27.656 20.404 1.00 14.67 52 GLY F C 1
ATOM 3086 O O . GLY F 1 52 ? 32.433 26.845 21.147 1.00 14.76 52 GLY F O 1
ATOM 3087 N N . VAL F 1 53 ? 33.311 27.348 19.162 1.00 13.68 53 VAL F N 1
ATOM 3088 C CA . VAL F 1 53 ? 33.027 26.018 18.644 1.00 13.36 53 VAL F CA 1
ATOM 3089 C C . VAL F 1 53 ? 33.699 24.956 19.506 1.00 13.56 53 VAL F C 1
ATOM 3090 O O . VAL F 1 53 ? 34.896 25.048 19.791 1.00 14.54 53 VAL F O 1
ATOM 3094 N N . LYS F 1 54 ? 32.930 23.959 19.936 1.00 13.01 54 LYS F N 1
ATOM 3095 C CA . LYS F 1 54 ? 33.502 22.763 20.560 1.00 13.64 54 LYS F CA 1
ATOM 3096 C C . LYS F 1 54 ? 33.759 21.722 19.474 1.00 13.54 54 LYS F C 1
ATOM 3097 O O . LYS F 1 54 ? 34.916 21.398 19.209 1.00 15.52 54 LYS F O 1
ATOM 3103 N N . GLU F 1 55 ? 32.701 21.217 18.838 1.00 13.33 55 GLU F N 1
ATOM 3104 C CA . GLU F 1 55 ? 32.843 20.311 17.691 1.00 13.79 55 GLU F CA 1
ATOM 3105 C C . GLU F 1 55 ? 32.131 20.851 16.473 1.00 12.99 55 GLU F C 1
ATOM 3106 O O . GLU F 1 55 ? 30.984 21.264 16.567 1.00 12.72 55 GLU F O 1
ATOM 3112 N N . TYR F 1 56 ? 32.809 20.829 15.330 1.00 11.63 56 TYR F N 1
ATOM 3113 C CA . TYR F 1 56 ? 32.177 20.959 14.026 1.00 12.08 56 TYR F CA 1
ATOM 3114 C C . TYR F 1 56 ? 31.604 19.596 13.659 1.00 11.53 56 TYR F C 1
ATOM 3115 O O . TYR F 1 56 ? 32.262 18.563 13.867 1.00 11.57 56 TYR F O 1
ATOM 3124 N N . GLN F 1 57 ? 30.391 19.601 13.118 1.00 12.12 57 GLN F N 1
ATOM 3125 C CA . GLN F 1 57 ? 29.683 18.386 12.750 1.00 12.25 57 GLN F CA 1
ATOM 3126 C C . GLN F 1 57 ? 29.174 18.526 11.331 1.00 12.55 57 GLN F C 1
ATOM 3127 O O . GLN F 1 57 ? 28.332 19.379 11.046 1.00 13.54 57 GLN F O 1
ATOM 3133 N N . VAL F 1 58 ? 29.696 17.704 10.428 1.00 11.34 58 VAL F N 1
ATOM 3134 C CA . VAL F 1 58 ? 29.333 17.773 9.019 1.00 11.38 58 VAL F CA 1
ATOM 3135 C C . VAL F 1 58 ? 28.565 16.510 8.651 1.00 11.09 58 VAL F C 1
ATOM 3136 O O . VAL F 1 58 ? 29.101 15.400 8.727 1.00 11.44 58 VAL F O 1
ATOM 3140 N N . VAL F 1 59 ? 27.306 16.701 8.269 1.00 11.28 59 VAL F N 1
ATOM 3141 C CA . VAL F 1 59 ? 26.424 15.617 7.861 1.00 12.04 59 VAL F CA 1
ATOM 3142 C C . VAL F 1 59 ? 26.614 15.460 6.376 1.00 12.53 59 VAL F C 1
ATOM 3143 O O . VAL F 1 59 ? 26.454 16.425 5.625 1.00 12.58 59 VAL F O 1
ATOM 3147 N N . LEU F 1 60 ? 26.990 14.268 5.937 1.00 13.03 60 LEU F N 1
ATOM 3148 C CA . LEU F 1 60 ? 27.243 14.063 4.521 1.00 13.64 60 LEU F CA 1
ATOM 3149 C C . LEU F 1 60 ? 26.802 12.696 4.058 1.00 13.39 60 LEU F C 1
ATOM 3150 O O . LEU F 1 60 ? 26.741 11.759 4.835 1.00 14.60 60 LEU F O 1
ATOM 3155 N N . GLU F 1 61 ? 26.424 12.623 2.792 1.00 12.90 61 GLU F N 1
ATOM 3156 C CA A GLU F 1 61 ? 26.149 11.364 2.100 0.50 13.15 61 GLU F CA 1
ATOM 3157 C CA B GLU F 1 61 ? 26.173 11.336 2.175 0.50 13.11 61 GLU F CA 1
ATOM 3158 C C . GLU F 1 61 ? 27.433 10.919 1.431 1.00 13.15 61 GLU F C 1
ATOM 3159 O O . GLU F 1 61 ? 28.132 11.749 0.854 1.00 13.27 61 GLU F O 1
ATOM 3170 N N . VAL F 1 62 ? 27.744 9.630 1.498 1.00 13.07 62 VAL F N 1
ATOM 3171 C CA . VAL F 1 62 ? 28.913 9.066 0.849 1.00 13.35 62 VAL F CA 1
ATOM 3172 C C . VAL F 1 62 ? 28.406 7.998 -0.099 1.00 12.68 62 VAL F C 1
ATOM 3173 O O . VAL F 1 62 ? 27.641 7.118 0.309 1.00 13.07 62 VAL F O 1
ATOM 3177 N N . GLY F 1 63 ? 28.815 8.087 -1.361 1.00 12.42 63 GLY F N 1
ATOM 3178 C CA . GLY F 1 63 ? 28.425 7.123 -2.369 1.00 12.17 63 GLY F CA 1
ATOM 3179 C C . GLY F 1 63 ? 29.548 6.167 -2.711 1.00 11.89 63 GLY F C 1
ATOM 3180 O O . GLY F 1 63 ? 30.698 6.593 -2.888 1.00 12.41 63 GLY F O 1
ATOM 3181 N N . PHE F 1 64 ? 29.229 4.884 -2.809 1.00 12.30 64 PHE F N 1
ATOM 3182 C CA . PHE F 1 64 ? 30.223 3.883 -3.166 1.00 12.42 64 PHE F CA 1
ATOM 3183 C C . PHE F 1 64 ? 29.640 2.868 -4.134 1.00 12.30 64 PHE F C 1
ATOM 3184 O O . PHE F 1 64 ? 28.443 2.596 -4.110 1.00 12.63 64 PHE F O 1
ATOM 3192 N N . ALA F 1 65 ? 30.485 2.354 -5.025 1.00 12.12 65 ALA F N 1
ATOM 3193 C CA . ALA F 1 65 ? 30.069 1.377 -6.018 1.00 12.19 65 ALA F CA 1
ATOM 3194 C C . ALA F 1 65 ? 29.948 0.004 -5.374 1.00 12.50 65 ALA F C 1
ATOM 3195 O O . ALA F 1 65 ? 30.883 -0.464 -4.715 1.00 12.83 65 ALA F O 1
ATOM 3197 N N . LEU F 1 66 ? 28.827 -0.674 -5.588 1.00 12.31 66 LEU F N 1
ATOM 3198 C CA . LEU F 1 66 ? 28.644 -2.017 -5.058 1.00 12.96 66 LEU F CA 1
ATOM 3199 C C . LEU F 1 66 ? 29.449 -3.019 -5.864 1.00 13.15 66 LEU F C 1
ATOM 3200 O O . LEU F 1 66 ? 29.389 -3.047 -7.103 1.00 14.01 66 LEU F O 1
ATOM 3205 N N . GLU F 1 67 ? 30.203 -3.851 -5.159 1.00 13.40 67 GLU F N 1
ATOM 3206 C CA . GLU F 1 67 ? 30.907 -4.956 -5.781 1.00 14.34 67 GLU F CA 1
ATOM 3207 C C . GLU F 1 67 ? 29.894 -5.927 -6.362 1.00 15.52 67 GLU F C 1
ATOM 3208 O O . GLU F 1 67 ? 28.806 -6.096 -5.818 1.00 16.71 67 GLU F O 1
ATOM 3214 N N . GLU F 1 68 ? 30.270 -6.569 -7.462 1.00 17.12 68 GLU F N 1
ATOM 3215 C CA . GLU F 1 68 ? 29.374 -7.471 -8.174 1.00 18.19 68 GLU F CA 1
ATOM 3216 C C . GLU F 1 68 ? 29.862 -8.909 -8.120 1.00 18.39 68 GLU F C 1
ATOM 3217 O O . GLU F 1 68 ? 31.023 -9.187 -8.425 1.00 19.17 68 GLU F O 1
ATOM 3223 N N . THR F 1 69 ? 28.976 -9.819 -7.721 1.00 18.46 69 THR F N 1
ATOM 3224 C CA . THR F 1 69 ? 29.249 -11.258 -7.782 1.00 19.17 69 THR F CA 1
ATOM 3225 C C . THR F 1 69 ? 28.076 -12.014 -8.385 1.00 18.99 69 THR F C 1
ATOM 3226 O O . THR F 1 69 ? 27.028 -11.454 -8.714 1.00 19.18 69 THR F O 1
#

Foldseek 3Di:
DWDKDKDKDKFKDQPDDVNRVVRRVVVCVVPDPQWDDKDFDDWDADQDPVGGRMIITIMIIMGTDD/DWDKDKDKDKFKDQPDDVNRVVRRVVVCVVPDPQWDDKDWDDWDADADPVGGRMIITIMIIMGIDDD/DWDKDKDKDKFKDQPDDVNRVVRRVVVCVVPDPQWDDKDWDDWDADQDPVGGRMIITIMIIMGIDDDD/DWDKDKDKDKFKDQPDDVNSVVRRVVVCVVPDPQWDDKDFDDWDADQDDVGGRMIITIMIIMGIDDDD/DWDKDKDKDKFKDQPDDVNSVVRRVVVCVVPDPQWDDKDWDDWDADQDPVGGRMIITIMIIMGTDDD/DWDKDKDKDKFKDQPDDVNSVVRRVVVCVVPDPQWDDKDWDDWDADADPVGGRMIITIMIIMGIDDDD

Radius of gyration: 23.88 Å; Cα contacts (8 Å, |Δi|>4): 1082; chains: 6; bounding box: 63×62×67 Å

CATH classification: 3.30.1660.10

InterPro domains:
  IPR009923 Dodecin [PF07311] (4-67)
  IPR009923 Dodecin [PTHR39324] (3-68)
  IPR025543 Dodecin-like [G3DSA:3.30.1660.10] (1-69)
  IPR036694 Dodecin-like superfamily [SSF89807] (4-67)
  IPR050049 Dodecin, bacteria [NF043052] (2-67)

Sequence (404 aa):
GKVYKKVEELVGTSEEEGLEAAIQAALARARRKTLRHLDWFEVKEI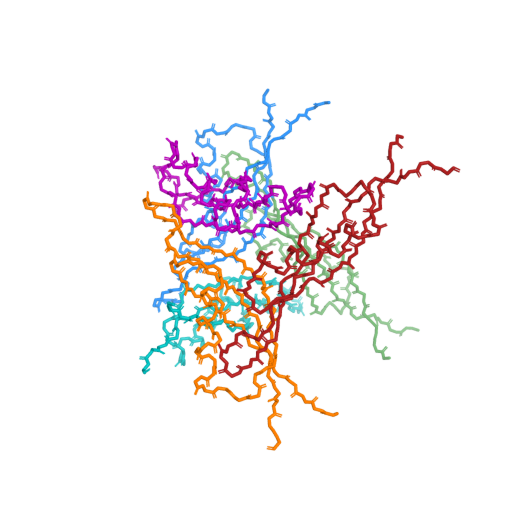RGTIGEAGVKEYQVVLEEVGFALEGKVYKKVEELVGTSEEGLEAAIQAALARARKTLRHLDWFEVKEIRGTIGEAGVKKEEYQVVLEEVGFALEEGKVYKKVELVGTSEEGLEAAIQAALARARKTLRHLDWFEVKEIRGTIGEAGVKEYQVVLEEVGFALEETGKVYKKVELVGTSEEGLEAAIQAALARARKTLRHLDWFEVKEIRGTIGEAGVKEYQVVLEVGFALEETGKVYKKVELVGTSEEGLEAAIQAALARARKTLRHLDWFEVKEIRGTIGEAGVKEYQVVLEVGFALEEGKKVYKKVELVGTSEEGLEAAIQAALARARKTLRHLDWFEVKEIRGTIGEAGVKEYQVVLEEVGFALEET

B-factor: mean 18.01, std 7.7, range [9.71, 63.56]

Organism: Thermus thermophilus (strain ATCC 27634 / DSM 579 / HB8) (NCBI:txid300852)

Secondary structure (DSSP, 8-state):
---EEEEEEEEEESS-HHHHHHHHHHHHHHH---EEEEEEEEEEEEEETTEEEEEEEEEEEEEE--/---EEEEEEEEEESS-HHHHHHHHHHHHHHH---EEEEEEEEEEEEEETTEEEEEEEEEEEEEEPP-/---EEEEEEEEEESS-HHHHHHHHHHHHHHH---EEEEEEEEEEEEEETTEEEEEEEEEEEEEEPP--/---EEEEEEEEEESS-HHHHHHHHHHHHHHH---EEEEEEEEEEEEEETTEEEEEEEEEEEEEEPPP-/--EEEEEEEEEEESS-HHHHHHHHHHHHHHH---EEEEEEEEEEEEEETTEEEEEEEEEEEEEEPP-/--EEEEEEEEEEESS-HHHHHHHHHHHHHHH---EEEEEEEEEEEEEETTEEEEEEEEEEEEEEPP--

Nearest PDB structures (foldseek):
  2ux9-assembly1_C  TM=1.010E+00  e=4.205E-11  Thermus thermophilus HB8
  2v19-assembly1_D  TM=1.010E+00  e=1.152E-10  Thermus thermophilus HB8
  2cz8-assembly1_D  TM=9.956E-01  e=8.704E-11  Thermus thermophilus HB8
  2vyx-assembly1_F  TM=1.009E+00  e=1.440E-10  Thermus thermophilus HB8
  2yj0-assembly1_A  TM=9.777E-01  e=7.600E-08  Mycobacterium tuberculosis H37Rv

Solvent-accessible surface area: 21050 Å² total; per-residue (Å²): 119,145,92,103,97,90,13,22,8,5,0,3,9,131,132,2,1,37,39,0,2,64,20,0,2,61,58,4,141,145,85,52,150,91,20,59,63,0,12,25,103,54,12,31,1,38,18,26,177,78,1,11,122,41,4,42,1,5,0,31,0,0,19,12,84,142,122,150,94,102,105,95,15,26,10,6,0,0,10,128,146,5,1,37,37,0,2,60,20,0,1,37,68,4,109,132,86,54,155,94,22,58,62,0,12,22,96,52,12,32,1,40,9,21,174,83,1,16,112,40,5,38,1,5,0,38,0,0,19,11,80,95,220,116,148,93,104,106,97,36,106,53,84,4,64,15,123,152,5,1,36,29,0,1,62,45,6,1,37,136,3,106,162,84,51,154,106,20,56,59,0,23,25,125,74,12,74,1,38,9,20,157,86,7,16,103,47,4,48,0,11,0,33,0,0,19,11,76,93,140,199,121,171,93,100,105,95,36,103,52,84,3,64,16,119,149,6,2,36,29,0,2,64,45,7,0,39,135,5,96,156,89,54,153,93,21,57,59,0,25,27,125,71,12,74,0,40,18,27,176,83,0,15,114,46,4,48,0,11,0,23,0,0,19,15,86,90,173,198,70,120,11,37,53,10,38,108,54,85,3,63,15,116,154,6,2,36,28,0,1,63,45,6,0,34,172,6,104,166,109,55,154,93,20,57,52,0,6,25,103,72,12,75,1,38,12,20,159,89,1,14,106,50,5,46,0,11,0,22,0,0,17,10,35,75,192,70,104,11,35,45,10,36,102,51,82,3,61,18,96,142,6,1,34,36,0,2,61,44,6,1,35,146,5,109,161,85,52,152,98,20,56,51,0,4,26,98,73,12,77,1,44,19,31,171,83,0,18,100,41,5,45,1,16,0,22,0,0,21,10,34,87,128,170